Protein AF-A0A7V3VT60-F1 (afdb_monomer)

Foldseek 3Di:
DFQAEEEAADDDDLSVVLVVLCVVLNHHYDYPVNCPVVVVCCVVVVCVVDDPDDDHAEYEAEDDPDDDLDDPVSLVVNDDPVVVVVLVVCLVVLVRHAYHHDSVCSVVQSVCCVVPVHNDSVNSNVRSVVSVVSVVVSVQVSCQSCCCVPPVDHDDDFDKDFDAWECAAPDNVHTDTDIDRPPFDDQCPVFDPVQRPHHYNQLVLQVVLQLLLCVQADQQWKWFGDRNATFKIFHDPAACVQHEEEIEGAADDPRVLVNQAPYEYAEYEYADDPSVVPGDYVGYTHDPDRDDHDDQWDWDDDPNDIDIDGDDDLNLWDKDDPDPDSVLSSLSSNQLSFAPFKKFWADPRMTQFMFHPDPDVLNGVVRRVVSNVVVVHQSAQIEIEGLADDDDPSSLVSCLVSNHAEYEHQDPDPCNVVSQCSCVVSNHHYIHRNDRRHDD

Radius of gyration: 30.43 Å; Cα contacts (8 Å, |Δi|>4): 761; chains: 1; bounding box: 75×47×86 Å

Secondary structure (DSSP, 8-state):
----EEEE---STHHHHHHHHHHHTTPEEE-HHHHTTHHHHHHHHTTTTSTT----SEEE-PPPS------HHHHHHH--HHHHHHHHHHHHTTTT-EEE--GGGHHHHHHHHHHHSS--HHHHHHHHHHHHHHHHHHHHHHHHHHHHHHH--------EEEEEE-S-SSSTTS--EEEEETTS--TTTTS-HHHHTT--HHHHHHHHHHHHHHTTS-TT-EEEEETTEEEEEESS----TT--SEEEES---HHHHHHHTT---SEEEE---TGGGGS--S-EEE--S--------EEEEETTEEEEEPPP-TT----BSSS--THHHHHHHHHHHSPSS-EEEEETTEEEEEE-S-SSHHHHHHHHHHHHHHTT---TT-EEEESS----HHHHHHHHHHT-SEEEE---STTHHHHHHHHHHTT-EEEE-S------

Mean predicted aligned error: 7.34 Å

InterPro domains:
  IPR002695 Bifunctional purine biosynthesis protein PurH-like [PF01808] (92-371)
  IPR002695 Bifunctional purine biosynthesis protein PurH-like [PTHR11692] (88-440)
  IPR002695 Bifunctional purine biosynthesis protein PurH-like [SM00798] (92-372)
  IPR016193 Cytidine deaminase-like [SSF53927] (163-440)
  IPR024051 AICAR transformylase, duplicated domain superfamily [G3DSA:3.40.140.20] (157-261)
  IPR024051 AICAR transformylase, duplicated domain superfamily [G3DSA:3.40.140.20] (313-440)
  IPR036914 Methylglyoxal synthase-like domain superfamily [G3DSA:3.40.50.1380] (47-153)

Nearest PDB structures (foldseek):
  4ehi-assembly2_B-2  TM=7.189E-01  e=1.966E-29  Campylobacter jejuni subsp. jejuni NCTC 11168 = ATCC 700819
  4ehi-assembly2_A  TM=7.372E-01  e=7.672E-29  Campylobacter jejuni subsp. jejuni NCTC 11168 = ATCC 700819
  4a1o-assembly1_A  TM=7.256E-01  e=2.227E-28  Mycobacterium tuberculosis H37Rv
  4a1o-assembly1_B  TM=7.204E-01  e=4.026E-28  Mycobacterium tuberculosis H37Rv
  1zcz-assembly1_A  TM=6.653E-01  e=1.123E-24  Thermotoga maritima

Structure (mmCIF, N/CA/C/O backbone):
data_AF-A0A7V3VT60-F1
#
_entry.id   AF-A0A7V3VT60-F1
#
loop_
_atom_site.group_PDB
_atom_site.id
_atom_site.type_symbol
_atom_site.label_atom_id
_atom_site.label_alt_id
_atom_site.label_comp_id
_atom_site.label_asym_id
_atom_site.label_entity_id
_atom_site.label_seq_id
_atom_site.pdbx_PDB_ins_code
_atom_site.Cartn_x
_atom_site.Cartn_y
_atom_site.Cartn_z
_atom_site.occupancy
_atom_site.B_iso_or_equiv
_atom_site.auth_seq_id
_atom_site.auth_comp_id
_atom_site.auth_asym_id
_atom_site.auth_atom_id
_atom_site.pdbx_PDB_model_num
ATOM 1 N N . MET A 1 1 ? 17.226 3.431 -43.177 1.00 69.75 1 MET A N 1
ATOM 2 C CA . MET A 1 1 ? 18.560 2.820 -43.335 1.00 69.75 1 MET A CA 1
ATOM 3 C C . MET A 1 1 ? 18.312 1.337 -43.447 1.00 69.75 1 MET A C 1
ATOM 5 O O . MET A 1 1 ? 18.051 0.728 -42.425 1.00 69.75 1 MET A O 1
ATOM 9 N N . ASN A 1 2 ? 18.349 0.780 -44.656 1.00 81.19 2 ASN A N 1
ATOM 10 C CA . ASN A 1 2 ? 17.965 -0.617 -44.862 1.00 81.19 2 ASN A CA 1
ATOM 11 C C . ASN A 1 2 ? 18.862 -1.542 -44.038 1.00 81.19 2 ASN A C 1
ATOM 13 O O . ASN A 1 2 ? 20.085 -1.389 -44.057 1.00 81.19 2 ASN A O 1
ATOM 17 N N . ILE A 1 3 ? 18.248 -2.479 -43.325 1.00 86.88 3 ILE A N 1
ATOM 18 C CA . ILE A 1 3 ? 18.966 -3.526 -42.605 1.00 86.88 3 ILE A CA 1
ATOM 19 C C . ILE A 1 3 ? 19.423 -4.539 -43.644 1.00 86.88 3 ILE A C 1
ATOM 21 O O . ILE A 1 3 ? 18.598 -5.140 -44.318 1.00 86.88 3 ILE A O 1
ATOM 25 N N . ASN A 1 4 ? 20.732 -4.700 -43.800 1.00 89.31 4 ASN A N 1
ATOM 26 C CA . ASN A 1 4 ? 21.329 -5.641 -44.745 1.00 89.31 4 ASN A CA 1
ATOM 27 C C . ASN A 1 4 ? 22.155 -6.708 -44.025 1.00 89.31 4 ASN A C 1
ATOM 29 O O . ASN A 1 4 ? 22.320 -7.805 -44.549 1.00 89.31 4 ASN A O 1
ATOM 33 N N . ASN A 1 5 ? 22.682 -6.391 -42.841 1.00 91.25 5 ASN A N 1
ATOM 34 C CA . ASN A 1 5 ? 23.530 -7.268 -42.045 1.00 91.25 5 ASN A CA 1
ATOM 35 C C . ASN A 1 5 ? 22.991 -7.358 -40.615 1.00 91.25 5 ASN A C 1
ATOM 37 O O . ASN A 1 5 ? 22.854 -6.335 -39.942 1.00 91.25 5 ASN A O 1
ATOM 41 N N . ALA A 1 6 ? 22.736 -8.568 -40.127 1.00 93.19 6 ALA A N 1
ATOM 42 C CA . ALA A 1 6 ? 22.302 -8.812 -38.759 1.00 93.19 6 ALA A CA 1
ATOM 43 C C . ALA A 1 6 ? 23.247 -9.779 -38.042 1.00 93.19 6 ALA A C 1
ATOM 45 O O . ALA A 1 6 ? 23.558 -10.840 -38.571 1.00 93.19 6 ALA A O 1
ATOM 46 N N . PHE A 1 7 ? 23.677 -9.434 -36.833 1.00 93.50 7 PHE A N 1
ATOM 47 C CA . PHE A 1 7 ? 24.329 -10.351 -35.908 1.00 93.50 7 PHE A CA 1
ATOM 48 C C . PHE A 1 7 ? 23.293 -10.975 -34.979 1.00 93.50 7 PHE A C 1
ATOM 50 O O . PHE A 1 7 ? 22.488 -10.256 -34.386 1.00 93.50 7 PHE A O 1
ATOM 57 N N . ILE A 1 8 ? 23.339 -12.294 -34.822 1.00 92.44 8 ILE A N 1
ATOM 58 C CA . ILE A 1 8 ? 22.505 -13.041 -33.885 1.00 92.44 8 ILE A CA 1
ATOM 59 C C . ILE A 1 8 ? 23.420 -13.913 -33.028 1.00 92.44 8 ILE A C 1
ATOM 61 O O . ILE A 1 8 ? 24.128 -14.774 -33.545 1.00 92.44 8 ILE A O 1
ATOM 65 N N . GLU A 1 9 ? 23.406 -13.680 -31.717 1.00 86.19 9 GLU A N 1
ATOM 66 C CA . GLU A 1 9 ? 24.319 -14.337 -30.776 1.00 86.19 9 GLU A CA 1
ATOM 67 C C . GLU A 1 9 ? 24.176 -15.864 -30.750 1.00 86.19 9 GLU A C 1
ATOM 69 O O . GLU A 1 9 ? 25.182 -16.578 -30.744 1.00 86.19 9 GLU A O 1
ATOM 74 N N . LYS A 1 10 ? 22.933 -16.350 -30.684 1.00 80.31 10 LYS A N 1
ATOM 75 C CA . LYS A 1 10 ? 22.609 -17.758 -30.442 1.00 80.31 10 LYS A CA 1
ATOM 76 C C . LYS A 1 10 ? 21.865 -18.388 -31.608 1.00 80.31 10 LYS A C 1
ATOM 78 O O . LYS A 1 10 ? 21.144 -17.723 -32.349 1.00 80.31 10 LYS A O 1
ATOM 83 N N . THR A 1 11 ? 22.009 -19.702 -31.697 1.00 66.25 11 THR A N 1
ATOM 84 C CA . THR A 1 11 ? 21.178 -20.604 -32.495 1.00 66.25 11 THR A CA 1
ATOM 85 C C . THR A 1 11 ? 20.269 -21.395 -31.552 1.00 66.25 11 THR A C 1
ATOM 87 O O . THR A 1 11 ? 20.656 -21.707 -30.423 1.00 66.25 11 THR A O 1
ATOM 90 N N . GLY A 1 12 ? 19.039 -21.677 -31.978 1.00 75.38 12 GLY A N 1
ATOM 91 C CA . GLY A 1 12 ? 18.050 -22.425 -31.199 1.00 75.38 12 GLY A CA 1
ATOM 92 C C . GLY A 1 12 ? 16.723 -21.694 -30.962 1.00 75.38 12 GLY A C 1
ATOM 93 O O . GLY A 1 12 ? 16.668 -20.532 -30.550 1.00 75.38 12 GLY A O 1
ATOM 94 N N . GLY A 1 13 ? 15.618 -22.418 -31.146 1.00 84.19 13 GLY A N 1
ATOM 95 C CA . GLY A 1 13 ? 14.277 -21.999 -30.732 1.00 84.19 13 GLY A CA 1
ATOM 96 C C . GLY A 1 13 ? 13.782 -20.743 -31.455 1.00 84.19 13 GLY A C 1
ATOM 97 O O . GLY A 1 13 ? 13.760 -20.680 -32.682 1.00 84.19 13 GLY A O 1
ATOM 98 N N . VAL A 1 14 ? 13.357 -19.733 -30.690 1.00 86.50 14 VAL A N 1
ATOM 99 C CA . VAL A 1 14 ? 12.771 -18.494 -31.239 1.00 86.50 14 VAL A CA 1
ATOM 100 C C . VAL A 1 14 ? 13.790 -17.690 -32.066 1.00 86.50 14 VAL A C 1
ATOM 102 O O . VAL A 1 14 ? 13.406 -16.997 -33.007 1.00 86.50 14 VAL A O 1
ATOM 105 N N . PHE A 1 15 ? 15.090 -17.817 -31.774 1.00 88.25 15 PHE A N 1
ATOM 106 C CA . PHE A 1 15 ? 16.152 -17.165 -32.545 1.00 88.25 15 PHE A CA 1
ATOM 107 C C . PHE A 1 15 ? 16.293 -17.738 -33.961 1.00 88.25 15 PHE A C 1
ATOM 109 O O . PHE A 1 15 ? 16.527 -16.969 -34.892 1.00 88.25 15 PHE A O 1
ATOM 116 N N . ASP A 1 16 ? 16.088 -19.046 -34.151 1.00 89.94 16 ASP A N 1
ATOM 117 C CA . ASP A 1 16 ? 16.158 -19.667 -35.482 1.00 89.94 16 ASP A CA 1
ATOM 118 C C . ASP A 1 16 ? 15.007 -19.191 -36.370 1.00 89.94 16 ASP A C 1
ATOM 120 O O . ASP A 1 16 ? 15.226 -18.784 -37.508 1.00 89.94 16 ASP A O 1
ATOM 124 N N . LEU A 1 17 ? 13.789 -19.136 -35.821 1.00 90.44 17 LEU A N 1
ATOM 125 C CA . LEU A 1 17 ? 12.624 -18.601 -36.533 1.00 90.44 17 LEU A CA 1
ATOM 126 C C . LEU A 1 17 ? 12.827 -17.133 -36.922 1.00 90.44 17 LEU A C 1
ATOM 128 O O . LEU A 1 17 ? 12.505 -16.724 -38.039 1.00 90.44 17 LEU A O 1
ATOM 132 N N . PHE A 1 18 ? 13.381 -16.330 -36.012 1.00 93.88 18 PHE A N 1
ATOM 133 C CA . PHE A 1 18 ? 13.701 -14.935 -36.292 1.00 93.88 18 PHE A CA 1
ATOM 134 C C . PHE A 1 18 ? 14.763 -14.810 -37.390 1.00 93.88 18 PHE A C 1
ATOM 136 O O . PHE A 1 18 ? 14.586 -14.043 -38.335 1.00 93.88 18 PHE A O 1
ATOM 143 N N . LYS A 1 19 ? 15.822 -15.623 -37.324 1.00 93.38 19 LYS A N 1
ATOM 144 C CA . LYS A 1 19 ? 16.870 -15.714 -38.346 1.00 93.38 19 LYS A CA 1
ATOM 145 C C . LYS A 1 19 ? 16.299 -16.057 -39.721 1.00 93.38 19 LYS A C 1
ATOM 147 O O . LYS A 1 19 ? 16.591 -15.358 -40.688 1.00 93.38 19 LYS A O 1
ATOM 152 N N . GLU A 1 20 ? 15.480 -17.102 -39.815 1.00 93.12 20 GLU A N 1
ATOM 153 C CA . GLU A 1 20 ? 14.835 -17.519 -41.065 1.00 93.12 20 GLU A CA 1
ATOM 154 C C . GLU A 1 20 ? 13.988 -16.398 -41.665 1.00 93.12 20 GLU A C 1
ATOM 156 O O . GLU A 1 20 ? 14.046 -16.151 -42.871 1.00 93.12 20 GLU A O 1
ATOM 161 N N . LYS A 1 21 ? 13.245 -15.674 -40.823 1.00 93.94 21 LYS A N 1
ATOM 162 C CA . LYS A 1 21 ? 12.459 -14.519 -41.257 1.00 93.94 21 LYS A CA 1
ATOM 163 C C . LYS A 1 21 ? 13.335 -13.394 -41.789 1.00 93.94 21 LYS A C 1
ATOM 165 O O . LYS A 1 21 ? 13.067 -12.907 -42.879 1.00 93.94 21 LYS A O 1
ATOM 170 N N . LEU A 1 22 ? 14.408 -13.020 -41.094 1.00 94.44 22 LEU A N 1
ATOM 171 C CA . LEU A 1 22 ? 15.337 -11.994 -41.580 1.00 94.44 22 LEU A CA 1
ATOM 172 C C . LEU A 1 22 ? 15.968 -12.377 -42.934 1.00 94.44 22 LEU A C 1
ATOM 174 O O . LEU A 1 22 ? 16.077 -11.531 -43.821 1.00 94.44 22 LEU A O 1
ATOM 178 N N . ILE A 1 23 ? 16.301 -13.657 -43.138 1.00 94.50 23 ILE A N 1
ATOM 179 C CA . ILE A 1 23 ? 16.812 -14.164 -44.424 1.00 94.50 23 ILE A CA 1
ATOM 180 C C . ILE A 1 23 ? 15.782 -13.980 -45.550 1.00 94.50 23 ILE A C 1
ATOM 182 O O . ILE A 1 23 ? 16.168 -13.639 -46.668 1.00 94.50 23 ILE A O 1
ATOM 186 N N . GLN A 1 24 ? 14.482 -14.145 -45.275 1.00 93.75 24 GLN A N 1
ATOM 187 C CA . GLN A 1 24 ? 13.417 -13.911 -46.267 1.00 93.75 24 GLN A CA 1
ATOM 188 C C . GLN A 1 24 ? 13.377 -12.453 -46.756 1.00 93.75 24 GLN A C 1
ATOM 190 O O . GLN A 1 24 ? 13.031 -12.216 -47.910 1.00 93.75 24 GLN A O 1
ATOM 195 N N . PHE A 1 25 ? 13.807 -11.492 -45.932 1.00 92.19 25 PHE A N 1
ATOM 196 C CA . PHE A 1 25 ? 13.972 -10.086 -46.328 1.00 92.19 25 PHE A CA 1
ATOM 197 C C . PHE A 1 25 ? 15.310 -9.791 -47.030 1.00 92.19 25 PHE A C 1
ATOM 199 O O . PHE A 1 25 ? 15.610 -8.636 -47.324 1.00 92.19 25 PHE A O 1
ATOM 206 N N . GLY A 1 26 ? 16.136 -10.807 -47.300 1.00 92.38 26 GLY A N 1
ATOM 207 C CA . GLY A 1 26 ? 17.452 -10.642 -47.924 1.00 92.38 26 GLY A CA 1
ATOM 208 C C . GLY A 1 26 ? 18.542 -10.146 -46.969 1.00 92.38 26 GLY A C 1
ATOM 209 O O . GLY A 1 26 ? 19.595 -9.699 -47.425 1.00 92.38 26 GLY A O 1
ATOM 210 N N . ILE A 1 27 ? 18.313 -10.224 -45.655 1.00 93.00 27 ILE A N 1
ATOM 211 C CA . ILE A 1 27 ? 19.275 -9.794 -44.637 1.00 93.00 27 ILE A CA 1
ATOM 212 C C . ILE A 1 27 ? 20.330 -10.887 -44.449 1.00 93.00 27 ILE A C 1
ATOM 214 O O . ILE A 1 27 ? 20.014 -12.046 -44.168 1.00 93.00 27 ILE A O 1
ATOM 218 N N . LYS A 1 28 ? 21.606 -10.515 -44.570 1.00 92.19 28 LYS A N 1
ATOM 219 C CA . LYS A 1 28 ? 22.738 -11.402 -44.301 1.00 92.19 28 LYS A CA 1
ATOM 220 C C . LYS A 1 28 ? 22.911 -11.581 -42.795 1.00 92.19 28 LYS A C 1
ATOM 222 O O . LYS A 1 28 ? 23.027 -10.602 -42.061 1.00 92.19 28 LYS A O 1
ATOM 227 N N . ILE A 1 29 ? 22.971 -12.831 -42.350 1.00 91.81 29 ILE A N 1
ATOM 228 C CA . ILE A 1 29 ? 23.103 -13.184 -40.935 1.00 91.81 29 ILE A CA 1
ATOM 229 C C . ILE A 1 29 ? 24.556 -13.516 -40.610 1.00 91.81 29 ILE A C 1
ATOM 231 O O . ILE A 1 29 ? 25.193 -14.264 -41.347 1.00 91.81 29 ILE A O 1
ATOM 235 N N . TYR A 1 30 ? 25.030 -12.989 -39.489 1.00 89.50 30 TYR A N 1
ATOM 236 C CA . TYR A 1 30 ? 26.283 -13.334 -38.837 1.00 89.50 30 TYR A CA 1
ATOM 237 C C . TYR A 1 30 ? 25.987 -13.886 -37.441 1.00 89.50 30 TYR A C 1
ATOM 239 O O . TYR A 1 30 ? 25.020 -13.490 -36.789 1.00 89.50 30 TYR A O 1
ATOM 247 N N . THR A 1 31 ? 26.835 -14.782 -36.975 1.00 87.06 31 THR A N 1
ATOM 248 C CA . THR A 1 31 ? 26.764 -15.470 -35.688 1.00 87.06 31 THR A CA 1
ATOM 249 C C . THR A 1 31 ? 28.126 -15.432 -35.011 1.00 87.06 31 THR A C 1
ATOM 251 O O . THR A 1 31 ? 29.119 -15.047 -35.624 1.00 87.06 31 THR A O 1
ATOM 254 N N . SER A 1 32 ? 28.202 -15.843 -33.748 1.00 80.19 32 SER A N 1
ATOM 255 C CA . SER A 1 32 ? 29.473 -15.905 -33.014 1.00 80.19 32 SER A CA 1
ATOM 256 C C . SER A 1 32 ? 30.535 -16.764 -33.729 1.00 80.19 32 SER A C 1
ATOM 258 O O . SER A 1 32 ? 31.718 -16.433 -33.689 1.00 80.19 32 SER A O 1
ATOM 260 N N . GLU A 1 33 ? 30.125 -17.812 -34.455 1.00 79.50 33 GLU A N 1
ATOM 261 C CA . GLU A 1 33 ? 31.031 -18.673 -35.231 1.00 79.50 33 GLU A CA 1
ATOM 262 C C . GLU A 1 33 ? 31.741 -17.927 -36.364 1.00 79.50 33 GLU A C 1
ATOM 264 O O . GLU A 1 33 ? 32.930 -18.155 -36.595 1.00 79.50 33 GLU A O 1
ATOM 269 N N . ASP A 1 34 ? 31.058 -16.975 -37.005 1.00 77.69 34 ASP A N 1
ATOM 270 C CA . ASP A 1 34 ? 31.617 -16.162 -38.092 1.00 77.69 34 ASP A CA 1
ATOM 271 C C . ASP A 1 34 ? 32.773 -15.259 -37.617 1.00 77.69 34 ASP A C 1
ATOM 273 O O . ASP A 1 34 ? 33.567 -14.784 -38.430 1.00 77.69 34 ASP A O 1
ATOM 277 N N . PHE A 1 35 ? 32.898 -15.043 -36.300 1.00 71.44 35 PHE A N 1
ATOM 278 C CA . PHE A 1 35 ? 33.931 -14.207 -35.681 1.00 71.44 35 PHE A CA 1
ATOM 279 C C . PHE A 1 35 ? 34.998 -14.995 -34.906 1.00 71.44 35 PHE A C 1
ATOM 281 O O . PHE A 1 35 ? 35.977 -14.398 -34.457 1.00 71.44 35 PHE A O 1
ATOM 288 N N . ASN A 1 36 ? 34.885 -16.323 -34.783 1.00 65.25 36 ASN A N 1
ATOM 289 C CA . ASN A 1 36 ? 35.870 -17.139 -34.056 1.00 65.25 36 ASN A CA 1
ATOM 290 C C . ASN A 1 36 ? 37.273 -17.111 -34.695 1.00 65.25 36 ASN A C 1
ATOM 292 O O . ASN A 1 36 ? 38.270 -17.263 -33.993 1.00 65.25 36 ASN A O 1
ATOM 296 N N . ASN A 1 37 ? 37.365 -16.824 -35.999 1.00 57.47 37 ASN A N 1
ATOM 297 C CA . ASN A 1 37 ? 38.627 -16.640 -36.727 1.00 57.47 37 ASN A CA 1
ATOM 298 C C . ASN A 1 37 ? 38.927 -15.155 -37.008 1.00 57.47 37 ASN A C 1
ATOM 300 O O . ASN A 1 37 ? 39.496 -14.809 -38.041 1.00 57.47 37 ASN A O 1
ATOM 304 N N . ALA A 1 38 ? 38.559 -14.248 -36.094 1.00 55.75 38 ALA A N 1
ATOM 305 C CA . ALA A 1 38 ? 38.761 -12.803 -36.258 1.00 55.75 38 ALA A CA 1
ATOM 306 C C . ALA A 1 38 ? 40.215 -12.386 -36.554 1.00 55.75 38 ALA A C 1
ATOM 308 O O . ALA A 1 38 ? 40.425 -11.328 -37.139 1.00 55.75 38 ALA A O 1
ATOM 309 N N . PHE A 1 39 ? 41.216 -13.209 -36.216 1.00 46.53 39 PHE A N 1
ATOM 310 C CA . PHE A 1 39 ? 42.617 -12.951 -36.566 1.00 46.53 39 PHE A CA 1
ATOM 311 C C . PHE A 1 39 ? 42.918 -13.088 -38.070 1.00 46.53 39 PHE A C 1
ATOM 313 O O . PHE A 1 39 ? 43.764 -12.348 -38.570 1.00 46.53 39 PHE A O 1
ATOM 320 N N . ASP A 1 40 ? 42.171 -13.911 -38.812 1.00 51.91 40 ASP A N 1
ATOM 321 C CA . ASP A 1 40 ? 42.233 -13.963 -40.283 1.00 51.91 40 ASP A CA 1
ATOM 322 C C . ASP A 1 40 ? 41.472 -12.795 -40.936 1.00 51.91 40 ASP A C 1
ATOM 324 O O . ASP A 1 40 ? 41.728 -12.439 -42.085 1.00 51.91 40 ASP A O 1
ATOM 328 N N . LEU A 1 41 ? 40.583 -12.139 -40.180 1.00 48.84 41 LEU A N 1
ATOM 329 C CA . LEU A 1 41 ? 39.896 -10.907 -40.574 1.00 48.84 41 LEU A CA 1
ATOM 330 C C . LEU A 1 41 ? 40.749 -9.646 -40.327 1.00 48.84 41 LEU A C 1
ATOM 332 O O . LEU A 1 41 ? 40.428 -8.591 -40.866 1.00 48.84 41 LEU A O 1
ATOM 336 N N . ILE A 1 42 ? 41.848 -9.706 -39.560 1.00 49.31 42 ILE A N 1
ATOM 337 C CA . ILE A 1 42 ? 42.689 -8.534 -39.223 1.00 49.31 42 ILE A CA 1
ATOM 338 C C . ILE A 1 42 ? 43.273 -7.805 -40.449 1.00 49.31 42 ILE A C 1
ATOM 340 O O . ILE A 1 42 ? 43.296 -6.573 -40.417 1.00 49.31 42 ILE A O 1
ATOM 344 N N . PRO A 1 43 ? 43.702 -8.457 -41.548 1.00 51.72 43 PRO A N 1
ATOM 345 C CA . PRO A 1 43 ? 44.166 -7.739 -42.739 1.00 51.72 43 PRO A CA 1
ATOM 346 C C . PRO A 1 43 ? 43.047 -6.951 -43.444 1.00 51.72 43 PRO A C 1
ATOM 348 O O . PRO A 1 43 ? 43.307 -5.903 -44.037 1.00 51.72 43 PRO A O 1
ATOM 351 N N . GLU A 1 44 ? 41.799 -7.423 -43.361 1.00 49.72 44 GLU A N 1
ATOM 352 C CA . GLU A 1 44 ? 40.619 -6.760 -43.936 1.00 49.72 44 GLU A CA 1
ATOM 353 C C . GLU A 1 44 ? 40.009 -5.724 -42.976 1.00 49.72 44 GLU A C 1
ATOM 355 O O . GLU A 1 44 ? 39.587 -4.652 -43.405 1.00 49.72 44 GLU A O 1
ATOM 360 N N . ILE A 1 45 ? 40.066 -5.962 -41.664 1.00 48.75 45 ILE A N 1
ATOM 361 C CA . ILE A 1 45 ? 39.634 -5.023 -40.617 1.00 48.75 45 ILE A CA 1
ATOM 362 C C . ILE A 1 45 ? 40.656 -3.890 -40.424 1.00 48.75 45 ILE A C 1
ATOM 364 O O . ILE A 1 45 ? 40.280 -2.751 -40.164 1.00 48.75 45 ILE A O 1
ATOM 368 N N . SER A 1 46 ? 41.948 -4.131 -40.665 1.00 44.31 46 SER A N 1
ATOM 369 C CA . SER A 1 46 ? 42.965 -3.075 -40.802 1.00 44.31 46 SER A CA 1
ATOM 370 C C . SER A 1 46 ? 42.636 -2.104 -41.944 1.00 44.31 46 SER A C 1
ATOM 372 O O . SER A 1 46 ? 43.045 -0.943 -41.890 1.00 44.31 46 SER A O 1
ATOM 374 N N . LYS A 1 47 ? 41.882 -2.554 -42.956 1.00 47.75 47 LYS A N 1
ATOM 375 C CA . LYS A 1 47 ? 41.317 -1.711 -44.015 1.00 47.75 47 LYS A CA 1
ATOM 376 C C . LYS A 1 47 ? 39.926 -1.166 -43.672 1.00 47.75 47 LYS A C 1
ATOM 378 O O . LYS A 1 47 ? 39.414 -0.379 -44.454 1.00 47.75 47 LYS A O 1
ATOM 383 N N . ALA A 1 48 ? 39.324 -1.496 -42.523 1.00 47.41 48 ALA A N 1
ATOM 384 C CA . ALA A 1 48 ? 37.956 -1.112 -42.130 1.00 47.41 48 ALA A CA 1
ATOM 385 C C . ALA A 1 48 ? 37.799 0.337 -41.621 1.00 47.41 48 ALA A C 1
ATOM 387 O O . ALA A 1 48 ? 36.778 0.694 -41.038 1.00 47.41 48 ALA A O 1
ATOM 388 N N . GLY A 1 49 ? 38.777 1.202 -41.902 1.00 44.66 49 GLY A N 1
ATOM 389 C CA . GLY A 1 49 ? 38.513 2.631 -42.114 1.00 44.66 49 GLY A CA 1
ATOM 390 C C . GLY A 1 49 ? 38.084 2.964 -43.557 1.00 44.66 49 GLY A C 1
ATOM 391 O O . GLY A 1 49 ? 37.832 4.125 -43.863 1.00 44.66 49 GLY A O 1
ATOM 392 N N . GLY A 1 50 ? 38.044 1.970 -44.449 1.00 41.31 50 GLY A N 1
ATOM 393 C CA . GLY A 1 50 ? 37.704 2.056 -45.868 1.00 41.31 50 GLY A CA 1
ATOM 394 C C . GLY A 1 50 ? 36.374 1.374 -46.209 1.00 41.31 50 GLY A C 1
ATOM 395 O O . GLY A 1 50 ? 35.816 0.621 -45.415 1.00 41.31 50 GLY A O 1
ATOM 396 N N . SER A 1 51 ? 35.879 1.653 -47.415 1.00 48.06 51 SER A N 1
ATOM 397 C CA . SER A 1 51 ? 34.545 1.360 -47.975 1.00 48.06 51 SER A CA 1
ATOM 398 C C . SER A 1 51 ? 34.044 -0.093 -47.951 1.00 48.06 51 SER A C 1
ATOM 400 O O . SER A 1 51 ? 32.906 -0.335 -48.357 1.00 48.06 51 SER A O 1
ATOM 402 N N . ASP A 1 52 ? 34.857 -1.052 -47.509 1.00 47.97 52 ASP A N 1
ATOM 403 C CA . ASP A 1 52 ? 34.660 -2.474 -47.809 1.00 47.97 52 ASP A CA 1
ATOM 404 C C . ASP A 1 52 ? 34.083 -3.276 -46.626 1.00 47.97 52 ASP A C 1
ATOM 406 O O . ASP A 1 52 ? 33.449 -4.311 -46.843 1.00 47.97 52 ASP A O 1
ATOM 410 N N . PHE A 1 53 ? 34.204 -2.789 -45.381 1.00 56.00 53 PHE A N 1
ATOM 411 C CA . PHE A 1 53 ? 33.506 -3.400 -44.243 1.00 56.00 53 PHE A CA 1
ATOM 412 C C . PHE A 1 53 ? 32.060 -2.904 -44.191 1.00 56.00 53 PHE A C 1
ATOM 414 O O . PHE A 1 53 ? 31.769 -1.781 -43.772 1.00 56.00 53 PHE A O 1
ATOM 421 N N . LYS A 1 54 ? 31.128 -3.761 -44.612 1.00 65.44 54 LYS A N 1
ATOM 422 C CA . LYS A 1 54 ? 29.698 -3.511 -44.425 1.00 65.44 54 LYS A CA 1
ATOM 423 C C . LYS A 1 54 ? 29.373 -3.747 -42.950 1.00 65.44 54 LYS A C 1
ATOM 425 O O . LYS A 1 54 ? 29.422 -4.882 -42.488 1.00 65.44 54 LYS A O 1
ATOM 430 N N . GLY A 1 55 ? 29.112 -2.663 -42.218 1.00 76.06 55 GLY A N 1
ATOM 431 C CA . GLY A 1 55 ? 28.785 -2.700 -40.791 1.00 76.06 55 GLY A CA 1
ATOM 432 C C . GLY A 1 55 ? 27.589 -3.600 -40.460 1.00 76.06 55 GLY A C 1
ATOM 433 O O . GLY A 1 55 ? 26.840 -4.019 -41.341 1.00 76.06 55 GLY A O 1
ATOM 434 N N . ILE A 1 56 ? 27.419 -3.900 -39.172 1.00 87.88 56 ILE A N 1
ATOM 435 C CA . ILE A 1 56 ? 26.265 -4.653 -38.675 1.00 87.88 56 ILE A CA 1
ATOM 436 C C . ILE A 1 56 ? 25.120 -3.677 -38.381 1.00 87.88 56 ILE A C 1
ATOM 438 O O . ILE A 1 56 ? 25.257 -2.760 -37.567 1.00 87.88 56 ILE A O 1
ATOM 442 N N . ASP A 1 57 ? 23.983 -3.904 -39.032 1.00 92.38 57 ASP A N 1
ATOM 443 C CA . ASP A 1 57 ? 22.820 -3.019 -39.003 1.00 92.38 57 ASP A CA 1
ATOM 444 C C . ASP A 1 57 ? 21.824 -3.421 -37.905 1.00 92.38 57 ASP A C 1
ATOM 446 O O . ASP A 1 57 ? 21.137 -2.567 -37.346 1.00 92.38 57 ASP A O 1
ATOM 450 N N . LEU A 1 58 ? 21.764 -4.712 -37.566 1.00 95.25 58 LEU A N 1
ATOM 451 C CA . LEU A 1 58 ? 20.956 -5.260 -36.477 1.00 95.25 58 LEU A CA 1
ATOM 452 C C . LEU A 1 58 ? 21.801 -6.190 -35.609 1.00 95.25 58 LEU A C 1
ATOM 454 O O . LEU A 1 58 ? 22.533 -7.024 -36.120 1.00 95.25 58 LEU A O 1
ATOM 458 N N . VAL A 1 59 ? 21.689 -6.079 -34.294 1.00 95.62 59 VAL A N 1
ATOM 459 C CA . VAL A 1 59 ? 22.377 -6.930 -33.324 1.00 95.62 59 VAL A CA 1
ATOM 460 C C . VAL A 1 59 ? 21.324 -7.498 -32.383 1.00 95.62 59 VAL A C 1
ATOM 462 O O . VAL A 1 59 ? 20.674 -6.746 -31.662 1.00 95.62 59 VAL A O 1
ATOM 465 N N . ALA A 1 60 ? 21.144 -8.815 -32.391 1.00 95.56 60 ALA A N 1
ATOM 466 C CA . ALA A 1 60 ? 20.259 -9.535 -31.487 1.00 95.56 60 ALA A CA 1
ATOM 467 C C . ALA A 1 60 ? 21.090 -10.334 -30.476 1.00 95.56 60 ALA A C 1
ATOM 469 O O . ALA A 1 60 ? 21.799 -11.273 -30.844 1.00 95.56 60 ALA A O 1
ATOM 470 N N . LEU A 1 61 ? 20.999 -9.939 -29.208 1.00 92.62 61 LEU A N 1
ATOM 471 C CA . LEU A 1 61 ? 21.703 -10.545 -28.080 1.00 92.62 61 LEU A CA 1
ATOM 472 C C . LEU A 1 61 ? 20.698 -11.095 -27.073 1.00 92.62 61 LEU A C 1
ATOM 474 O O . LEU A 1 61 ? 19.600 -10.560 -26.921 1.00 92.62 61 LEU A O 1
ATOM 478 N N . GLU A 1 62 ? 21.098 -12.114 -26.325 1.00 86.94 62 GLU A N 1
ATOM 479 C CA . GLU A 1 62 ? 20.361 -12.560 -25.152 1.00 86.94 62 GLU A CA 1
ATOM 480 C C . GLU A 1 62 ? 21.049 -12.046 -23.886 1.00 86.94 62 GLU A C 1
ATOM 482 O O . GLU A 1 62 ? 22.227 -12.312 -23.625 1.00 86.94 62 GLU A O 1
ATOM 487 N N . LEU A 1 63 ? 20.288 -11.305 -23.077 1.00 84.12 63 LEU A N 1
ATOM 488 C CA . LEU A 1 63 ? 20.704 -10.926 -21.733 1.00 84.12 63 LEU A CA 1
ATOM 489 C C . LEU A 1 63 ? 20.031 -11.833 -20.701 1.00 84.12 63 LEU A C 1
ATOM 491 O O . LEU A 1 63 ? 18.814 -12.033 -20.791 1.00 84.12 63 LEU A O 1
ATOM 495 N N . PRO A 1 64 ? 20.767 -12.301 -19.677 1.00 77.56 64 PRO A N 1
ATOM 496 C CA . PRO A 1 64 ? 20.213 -13.147 -18.627 1.00 77.56 64 PRO A CA 1
ATOM 497 C C . PRO A 1 64 ? 18.979 -12.504 -17.983 1.00 77.56 64 PRO A C 1
ATOM 499 O O . PRO A 1 64 ? 18.915 -11.292 -17.735 1.00 77.56 64 PRO A O 1
ATOM 502 N N . ARG A 1 65 ? 17.944 -13.319 -17.768 1.00 69.19 65 ARG A N 1
ATOM 503 C CA . ARG A 1 65 ? 16.680 -12.879 -17.156 1.00 69.19 65 ARG A CA 1
ATOM 504 C C . ARG A 1 65 ? 16.765 -12.868 -15.632 1.00 69.19 65 ARG A C 1
ATOM 506 O O . ARG A 1 65 ? 16.207 -11.964 -15.015 1.00 69.19 65 ARG A O 1
ATOM 513 N N . GLU A 1 66 ? 17.529 -13.795 -15.066 1.00 65.56 66 GLU A N 1
ATOM 514 C CA . GLU A 1 66 ? 17.780 -13.933 -13.636 1.00 65.56 66 GLU A CA 1
ATOM 515 C C . GLU A 1 66 ? 19.259 -14.243 -13.407 1.00 65.56 66 GLU A C 1
ATOM 517 O O . GLU A 1 66 ? 19.872 -14.970 -14.189 1.00 65.56 66 GLU A O 1
ATOM 522 N N . PHE A 1 67 ? 19.814 -13.688 -12.332 1.00 64.44 67 PHE A N 1
ATOM 523 C CA . PHE A 1 67 ? 21.071 -14.160 -11.767 1.00 64.44 67 PHE A CA 1
ATOM 524 C C . PHE A 1 67 ? 20.706 -15.009 -10.564 1.00 64.44 67 PHE A C 1
ATOM 526 O O . PHE A 1 67 ? 20.084 -14.488 -9.634 1.00 64.44 67 PHE A O 1
ATOM 533 N N . PRO A 1 68 ? 21.037 -16.305 -10.557 1.00 59.91 68 PRO A N 1
ATOM 534 C CA . PRO A 1 68 ? 20.960 -17.050 -9.321 1.00 59.91 68 PRO A CA 1
ATOM 535 C C . PRO A 1 68 ? 21.972 -16.418 -8.347 1.00 59.91 68 PRO A C 1
ATOM 537 O O . PRO A 1 68 ? 23.078 -16.061 -8.756 1.00 59.91 68 PRO A O 1
ATOM 540 N N . LYS A 1 69 ? 21.593 -16.250 -7.072 1.00 60.81 69 LYS A N 1
ATOM 541 C CA . LYS A 1 69 ? 22.529 -15.860 -6.003 1.00 60.81 69 LYS A CA 1
ATOM 542 C C . LYS A 1 69 ? 23.645 -16.898 -5.969 1.00 60.81 69 LYS A C 1
ATOM 544 O O . LYS A 1 69 ? 23.380 -18.037 -5.584 1.00 60.81 69 LYS A O 1
ATOM 549 N N . LEU A 1 70 ? 24.847 -16.552 -6.412 1.00 64.25 70 LEU A N 1
ATOM 550 C CA . LEU A 1 70 ? 25.895 -17.545 -6.631 1.00 64.25 70 LEU A CA 1
ATOM 551 C C . LEU A 1 70 ? 27.264 -17.084 -6.156 1.00 64.25 70 LEU A C 1
ATOM 553 O O . LEU A 1 70 ? 27.547 -15.896 -6.034 1.00 64.25 70 LEU A O 1
ATOM 557 N N . GLU A 1 71 ? 28.101 -18.090 -5.909 1.00 73.12 71 GLU A N 1
ATOM 558 C CA . GLU A 1 71 ? 29.532 -17.964 -5.665 1.00 73.12 71 GLU A CA 1
ATOM 559 C C . GLU A 1 71 ? 30.204 -17.092 -6.737 1.00 73.12 71 GLU A C 1
ATOM 561 O O . GLU A 1 71 ? 29.822 -17.114 -7.911 1.00 73.12 71 GLU A O 1
ATOM 566 N N . GLU A 1 72 ? 31.244 -16.361 -6.334 1.00 79.56 72 GLU A N 1
ATOM 567 C CA . GLU A 1 72 ? 32.009 -15.418 -7.163 1.00 79.56 72 GLU A CA 1
ATOM 568 C C . GLU A 1 72 ? 32.309 -15.934 -8.581 1.00 79.56 72 GLU A C 1
ATOM 570 O O . GLU A 1 72 ? 32.126 -15.214 -9.565 1.00 79.56 72 GLU A O 1
ATOM 575 N N . SER A 1 73 ? 32.720 -17.199 -8.695 1.00 79.50 73 SER A N 1
ATOM 576 C CA . SER A 1 73 ? 33.081 -17.835 -9.965 1.00 79.50 73 SER A CA 1
ATOM 577 C C . SER A 1 73 ? 31.947 -17.806 -10.993 1.00 79.50 73 SER A C 1
ATOM 579 O O . SER A 1 73 ? 32.195 -17.605 -12.182 1.00 79.50 73 SER A O 1
ATOM 581 N N . MET A 1 74 ? 30.695 -17.958 -10.561 1.00 76.19 74 MET A N 1
ATOM 582 C CA . MET A 1 74 ? 29.555 -17.954 -11.472 1.00 76.19 74 MET A CA 1
ATOM 583 C C . MET A 1 74 ? 29.181 -16.543 -11.915 1.00 76.19 74 MET A C 1
ATOM 585 O 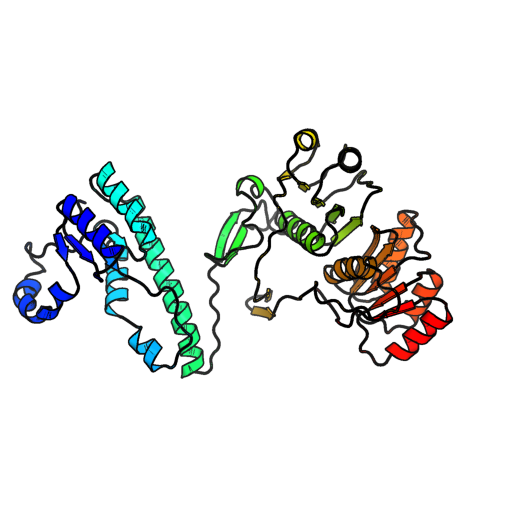O . MET A 1 74 ? 28.815 -16.359 -13.076 1.00 76.19 74 MET A O 1
ATOM 589 N N . ILE A 1 75 ? 29.315 -15.544 -11.034 1.00 77.00 75 ILE A N 1
ATOM 590 C CA . ILE A 1 75 ? 29.105 -14.137 -11.401 1.00 77.00 75 ILE A CA 1
ATOM 591 C C . ILE A 1 75 ? 30.125 -13.747 -12.470 1.00 77.00 75 ILE A C 1
ATOM 593 O O . ILE A 1 75 ? 29.733 -13.289 -13.540 1.00 77.00 75 ILE A O 1
ATOM 597 N N . LEU A 1 76 ? 31.415 -14.002 -12.225 1.00 79.12 76 LEU A N 1
ATOM 598 C CA . LEU A 1 76 ? 32.490 -13.641 -13.153 1.00 79.12 76 LEU A CA 1
ATOM 599 C C . LEU A 1 76 ? 32.353 -14.340 -14.511 1.00 79.12 76 LEU A C 1
ATOM 601 O O . LEU A 1 76 ? 32.507 -13.688 -15.539 1.00 79.12 76 LEU A O 1
ATOM 605 N N . ASN A 1 77 ? 31.995 -15.627 -14.529 1.00 77.50 77 ASN A N 1
ATOM 606 C CA . ASN A 1 77 ? 31.758 -16.363 -15.776 1.00 77.50 77 ASN A CA 1
ATOM 607 C C . ASN A 1 77 ? 30.514 -15.881 -16.540 1.00 77.50 77 ASN A C 1
ATOM 609 O O . ASN A 1 77 ? 30.420 -16.096 -17.745 1.00 77.50 77 ASN A O 1
ATOM 613 N N . SER A 1 78 ? 29.561 -15.241 -15.855 1.00 74.88 78 SER A N 1
ATOM 614 C CA . SER A 1 78 ? 28.351 -14.685 -16.476 1.00 74.88 78 SER A CA 1
ATOM 615 C C . SER A 1 78 ? 28.558 -13.271 -17.028 1.00 74.88 78 SER A C 1
ATOM 617 O O . SER A 1 78 ? 27.706 -12.764 -17.761 1.00 74.88 78 SER A O 1
ATOM 619 N N . LEU A 1 79 ? 29.660 -12.601 -16.673 1.00 78.81 79 LEU A N 1
ATOM 620 C CA . LEU A 1 79 ? 29.999 -11.296 -17.226 1.00 78.81 79 LEU A CA 1
ATOM 621 C C . LEU A 1 79 ? 30.588 -11.470 -18.623 1.00 78.81 79 LEU A C 1
ATOM 623 O O . LEU A 1 79 ? 31.674 -12.013 -18.799 1.00 78.81 79 LEU A O 1
ATOM 627 N N . GLU A 1 80 ? 29.892 -10.929 -19.618 1.00 83.56 80 GLU A N 1
ATOM 628 C CA . GLU A 1 80 ? 30.318 -10.945 -21.016 1.00 83.56 80 GLU A CA 1
ATOM 629 C C . GLU A 1 80 ? 30.600 -9.507 -21.493 1.00 83.56 80 GLU A C 1
ATOM 631 O O . GLU A 1 80 ? 29.712 -8.845 -22.044 1.00 83.56 80 GLU A O 1
ATOM 636 N N . PRO A 1 81 ? 31.828 -8.975 -21.295 1.00 85.06 81 PRO A N 1
ATOM 637 C CA . PRO A 1 81 ? 32.148 -7.573 -21.582 1.00 85.06 81 PRO A CA 1
ATOM 638 C C . PRO A 1 81 ? 31.858 -7.159 -23.026 1.00 85.06 81 PRO A C 1
ATOM 640 O O . PRO A 1 81 ? 31.444 -6.028 -23.290 1.00 85.06 81 PRO A O 1
ATOM 643 N N . TRP A 1 82 ? 32.037 -8.088 -23.966 1.00 86.38 82 TRP A N 1
ATOM 644 C CA . TRP A 1 82 ? 31.797 -7.861 -25.386 1.00 86.38 82 TRP A CA 1
ATOM 645 C C . TRP A 1 82 ? 30.314 -7.572 -25.688 1.00 86.38 82 TRP A C 1
ATOM 647 O O . TRP A 1 82 ? 30.028 -6.739 -26.553 1.00 86.38 82 TRP A O 1
ATOM 657 N N . LYS A 1 83 ? 29.366 -8.168 -24.944 1.00 89.38 83 LYS A N 1
A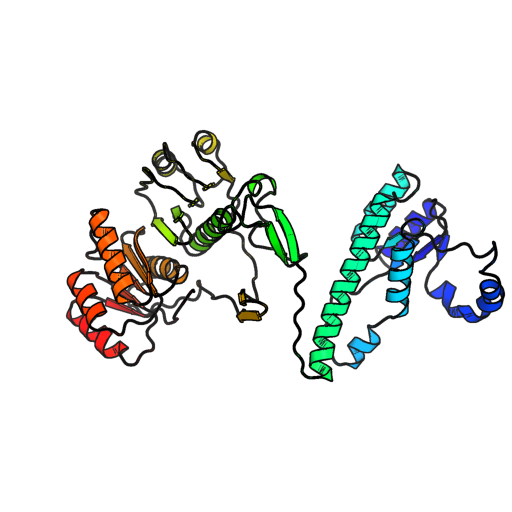TOM 658 C CA . LYS A 1 83 ? 27.927 -7.885 -25.090 1.00 89.38 83 LYS A CA 1
ATOM 659 C C . LYS A 1 83 ? 27.607 -6.465 -24.665 1.00 89.38 83 LYS A C 1
ATOM 661 O O . LYS A 1 83 ? 26.952 -5.736 -25.403 1.00 89.38 83 LYS A O 1
ATOM 666 N N . LEU A 1 84 ? 28.107 -6.051 -23.500 1.00 90.44 84 LEU A N 1
ATOM 667 C CA . LEU A 1 84 ? 27.907 -4.693 -22.990 1.00 90.44 84 LEU A CA 1
ATOM 668 C C . LEU A 1 84 ? 28.499 -3.654 -23.948 1.00 90.44 84 LEU A C 1
ATOM 670 O O . LEU A 1 84 ? 27.827 -2.680 -24.289 1.00 90.44 84 LEU A O 1
ATOM 674 N N . ALA A 1 85 ? 29.717 -3.891 -24.443 1.00 92.06 85 ALA A N 1
ATOM 675 C CA . ALA A 1 85 ? 30.347 -3.033 -25.443 1.00 92.06 85 ALA A CA 1
ATOM 676 C C . ALA A 1 85 ? 29.500 -2.928 -2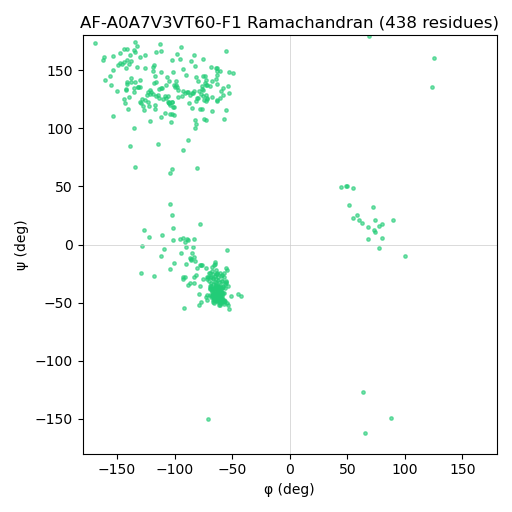6.724 1.00 92.06 85 ALA A C 1
ATOM 678 O O . ALA A 1 85 ? 29.256 -1.822 -27.213 1.00 92.06 85 ALA A O 1
ATOM 679 N N . SER A 1 86 ? 28.991 -4.058 -27.224 1.00 91.69 86 SER A N 1
ATOM 680 C CA . SER A 1 86 ? 28.133 -4.114 -28.416 1.00 91.69 86 SER A CA 1
ATOM 681 C C . SER A 1 86 ? 26.809 -3.374 -28.211 1.00 91.69 86 SER A C 1
ATOM 683 O O . SER A 1 86 ? 26.399 -2.596 -29.073 1.00 91.69 86 SER A O 1
ATOM 685 N N . ILE A 1 87 ? 26.171 -3.538 -27.046 1.00 95.19 87 ILE A N 1
ATOM 686 C CA . ILE A 1 87 ? 24.939 -2.825 -26.682 1.00 95.19 87 ILE A CA 1
ATOM 687 C C . ILE A 1 87 ? 25.175 -1.314 -26.693 1.00 95.19 87 ILE A C 1
ATOM 689 O O . ILE A 1 87 ? 24.433 -0.586 -27.352 1.00 95.19 87 ILE A O 1
ATOM 693 N N . TYR A 1 88 ? 26.224 -0.826 -26.025 1.00 95.88 88 TYR A N 1
ATOM 694 C CA . TYR A 1 88 ? 26.527 0.608 -26.005 1.00 95.88 88 TYR A CA 1
ATOM 695 C C . TYR A 1 88 ? 26.900 1.154 -27.387 1.00 95.88 88 TYR A C 1
ATOM 697 O O . TYR A 1 88 ? 26.496 2.271 -27.722 1.00 95.88 88 TYR A O 1
ATOM 705 N N . ALA A 1 89 ? 27.616 0.381 -28.210 1.00 94.31 89 ALA A N 1
ATOM 706 C CA . ALA A 1 89 ? 27.920 0.760 -29.589 1.00 94.31 89 ALA A CA 1
ATOM 707 C C . ALA A 1 89 ? 26.637 0.943 -30.417 1.00 94.31 89 ALA A C 1
ATOM 709 O O . ALA A 1 89 ? 26.478 1.969 -31.085 1.00 94.31 89 ALA A O 1
ATOM 710 N N . CYS A 1 90 ? 25.691 0.007 -30.309 1.00 95.00 90 CYS A N 1
ATOM 711 C CA . CYS A 1 90 ? 24.406 0.087 -31.000 1.00 95.00 90 CYS A CA 1
ATOM 712 C C . CYS A 1 90 ? 23.535 1.235 -30.474 1.00 95.00 90 CYS A C 1
ATOM 714 O O . CYS A 1 90 ? 22.988 1.987 -31.274 1.00 95.00 90 CYS A O 1
ATOM 716 N N . ILE A 1 91 ? 23.459 1.439 -29.150 1.00 96.31 91 ILE A N 1
ATOM 717 C CA . ILE A 1 91 ? 22.716 2.558 -28.541 1.00 96.31 91 ILE A CA 1
ATOM 718 C C . ILE A 1 91 ? 23.275 3.899 -29.028 1.00 96.31 91 ILE A C 1
ATOM 720 O O . ILE A 1 91 ? 22.517 4.771 -29.452 1.00 96.31 91 ILE A O 1
ATOM 724 N N . LYS A 1 92 ? 24.603 4.076 -29.014 1.00 96.06 92 LYS A N 1
ATOM 725 C CA . LYS A 1 92 ? 25.253 5.295 -29.522 1.00 96.06 92 LYS A CA 1
ATOM 726 C C . LYS A 1 92 ? 24.946 5.517 -31.005 1.00 96.06 92 LYS A C 1
ATOM 728 O O . LYS A 1 92 ? 24.797 6.660 -31.437 1.00 96.06 92 LYS A O 1
ATOM 733 N N . ASN A 1 93 ? 24.828 4.435 -31.769 1.00 94.00 93 ASN A N 1
ATOM 734 C CA . ASN A 1 93 ? 24.578 4.453 -33.203 1.00 94.00 93 ASN A CA 1
ATOM 735 C C . ASN A 1 93 ? 23.116 4.134 -33.577 1.00 94.00 93 ASN A C 1
ATOM 737 O O . ASN A 1 93 ? 22.875 3.703 -34.698 1.00 94.00 93 ASN A O 1
ATOM 741 N N . TYR A 1 94 ? 22.127 4.370 -32.700 1.00 94.62 94 TYR A N 1
ATOM 742 C CA . TYR A 1 94 ? 20.727 3.932 -32.894 1.00 94.62 94 TYR A CA 1
ATOM 743 C C . TYR A 1 94 ? 20.070 4.400 -34.209 1.00 94.62 94 TYR A C 1
ATOM 745 O O . TYR A 1 94 ? 19.066 3.848 -34.653 1.00 94.62 94 TYR A O 1
ATOM 753 N N . ARG A 1 95 ? 20.601 5.456 -34.842 1.00 93.00 95 ARG A N 1
ATOM 754 C CA . ARG A 1 95 ? 20.140 5.933 -36.159 1.00 93.00 95 ARG A CA 1
ATOM 755 C C . ARG A 1 95 ? 20.536 4.994 -37.300 1.00 93.00 95 ARG A C 1
ATOM 757 O O . ARG A 1 95 ? 19.838 4.955 -38.306 1.00 93.00 95 ARG A O 1
ATOM 764 N N . ASN A 1 96 ? 21.636 4.266 -37.128 1.00 90.12 96 ASN A N 1
ATOM 765 C CA . ASN A 1 96 ? 22.240 3.386 -38.125 1.00 90.12 96 ASN A CA 1
ATOM 766 C C . ASN A 1 96 ? 22.461 1.957 -37.598 1.00 90.12 96 ASN A C 1
ATOM 768 O O . ASN A 1 96 ? 23.222 1.202 -38.185 1.00 90.12 96 ASN A O 1
ATOM 772 N N . SER A 1 97 ? 21.876 1.594 -36.460 1.00 92.31 97 SER A N 1
ATOM 773 C CA . SER A 1 97 ? 21.983 0.255 -35.888 1.00 92.31 97 SER A CA 1
ATOM 774 C C . SER A 1 97 ? 20.756 -0.037 -35.036 1.00 92.31 97 SER A C 1
ATOM 776 O O . SER A 1 97 ? 20.147 0.884 -34.484 1.00 92.31 97 SER A O 1
ATOM 778 N N . VAL A 1 98 ? 20.374 -1.305 -34.952 1.00 95.94 98 VAL A N 1
ATOM 779 C CA . VAL A 1 98 ? 19.243 -1.776 -34.158 1.00 95.94 98 VAL A CA 1
ATOM 780 C C . VAL A 1 98 ? 19.737 -2.805 -33.162 1.00 95.94 98 VAL A C 1
ATOM 782 O O . VAL A 1 98 ? 20.246 -3.845 -33.555 1.00 95.94 98 VAL A O 1
ATOM 785 N N . ILE A 1 99 ? 19.567 -2.531 -31.873 1.00 97.06 99 ILE A N 1
ATOM 786 C CA . ILE A 1 99 ? 19.864 -3.490 -30.809 1.00 97.06 99 ILE A CA 1
ATOM 787 C C . ILE A 1 99 ? 18.586 -4.195 -30.372 1.00 97.06 99 ILE A C 1
ATOM 789 O O . ILE A 1 99 ? 17.567 -3.549 -30.164 1.00 97.06 99 ILE A O 1
ATOM 793 N N . VAL A 1 100 ? 18.640 -5.507 -30.193 1.00 96.38 100 VAL A N 1
ATOM 794 C CA . VAL A 1 100 ? 17.537 -6.326 -29.689 1.00 96.38 100 VAL A CA 1
ATOM 795 C C . VAL A 1 100 ? 18.091 -7.178 -28.560 1.00 96.38 100 VAL A C 1
ATOM 797 O O . VAL A 1 100 ? 19.066 -7.894 -28.761 1.00 96.38 100 VAL A O 1
ATOM 800 N N . VAL A 1 101 ? 17.515 -7.067 -27.364 1.00 93.88 101 VAL A N 1
ATOM 801 C CA . VAL A 1 101 ? 18.008 -7.771 -26.160 1.00 93.88 101 VAL A CA 1
ATOM 802 C C . VAL A 1 101 ? 16.957 -8.671 -25.508 1.00 93.88 101 VAL A C 1
ATOM 804 O O . VAL A 1 101 ? 17.150 -9.154 -24.391 1.00 93.88 101 VAL A O 1
ATOM 807 N N . ASP A 1 102 ? 15.804 -8.815 -26.159 1.00 91.44 102 ASP A N 1
ATOM 808 C CA . ASP A 1 102 ? 14.658 -9.559 -25.657 1.00 91.44 102 ASP A CA 1
ATOM 809 C C . ASP A 1 102 ? 13.860 -10.144 -26.824 1.00 91.44 102 ASP A C 1
ATOM 811 O O . ASP A 1 102 ? 13.554 -9.452 -27.797 1.00 91.44 102 ASP A O 1
ATOM 815 N N . THR A 1 103 ? 13.525 -11.426 -26.719 1.00 91.50 103 THR A N 1
ATOM 816 C CA . THR A 1 103 ? 12.866 -12.201 -27.778 1.00 91.50 103 THR A CA 1
ATOM 817 C C . THR A 1 103 ? 11.450 -11.719 -28.064 1.00 91.50 103 THR A C 1
ATOM 819 O O . THR A 1 103 ? 10.957 -11.876 -29.179 1.00 91.50 103 THR A O 1
ATOM 822 N N . ASP A 1 104 ? 10.803 -11.096 -27.080 1.00 91.62 104 ASP A N 1
ATOM 823 C CA . ASP A 1 104 ? 9.431 -10.598 -27.201 1.00 91.62 104 ASP A CA 1
ATOM 824 C C . ASP A 1 104 ? 9.317 -9.486 -28.265 1.00 91.62 104 ASP A C 1
ATOM 826 O O . ASP A 1 104 ? 8.249 -9.274 -28.841 1.00 91.62 104 ASP A O 1
ATOM 830 N N . ASP A 1 105 ? 10.431 -8.817 -28.591 1.00 94.06 105 ASP A N 1
ATOM 831 C CA . ASP A 1 105 ? 10.471 -7.759 -29.604 1.00 94.06 105 ASP A CA 1
ATOM 832 C C . ASP A 1 105 ? 10.619 -8.290 -31.041 1.00 94.06 105 ASP A C 1
ATOM 834 O O . ASP A 1 105 ? 10.459 -7.525 -31.993 1.00 94.06 105 ASP A O 1
ATOM 838 N N . PHE A 1 106 ? 10.907 -9.583 -31.238 1.00 94.56 106 PHE A N 1
ATOM 839 C CA . PHE A 1 106 ? 11.141 -10.141 -32.578 1.00 94.56 106 PHE A CA 1
ATOM 840 C C . PHE A 1 106 ? 9.925 -9.994 -33.483 1.00 94.56 106 PHE A C 1
ATOM 842 O O . PHE A 1 106 ? 10.062 -9.584 -34.632 1.00 94.56 106 PHE A O 1
ATOM 849 N N . SER A 1 107 ? 8.731 -10.273 -32.955 1.00 93.56 107 SER A N 1
ATOM 850 C CA . SER A 1 107 ? 7.476 -10.133 -33.701 1.00 93.56 107 SER A CA 1
ATOM 851 C C . SER A 1 107 ? 7.295 -8.707 -34.231 1.00 93.56 107 SER A C 1
ATOM 853 O O . SER A 1 107 ? 7.087 -8.516 -35.425 1.00 93.56 107 SER A O 1
ATOM 855 N N . ARG A 1 108 ? 7.492 -7.705 -33.366 1.00 92.62 108 ARG A N 1
ATOM 856 C CA . ARG A 1 108 ? 7.429 -6.280 -33.716 1.00 92.62 108 ARG A CA 1
ATOM 857 C C . ARG A 1 108 ? 8.446 -5.902 -34.789 1.00 92.62 108 ARG A C 1
ATOM 859 O O . ARG A 1 108 ? 8.129 -5.107 -35.668 1.00 92.62 108 ARG A O 1
ATOM 866 N N . ILE A 1 109 ? 9.657 -6.449 -34.721 1.00 94.81 109 ILE A N 1
ATOM 867 C CA . ILE A 1 109 ? 10.707 -6.183 -35.710 1.00 94.81 109 ILE A CA 1
ATOM 868 C C . ILE A 1 109 ? 10.325 -6.737 -37.079 1.00 94.81 109 ILE A C 1
ATOM 870 O O . ILE A 1 109 ? 10.438 -6.017 -38.068 1.00 94.81 109 ILE A O 1
ATOM 874 N N . ILE A 1 110 ? 9.852 -7.984 -37.132 1.00 95.00 110 ILE A N 1
ATOM 875 C CA . ILE A 1 110 ? 9.405 -8.598 -38.385 1.00 95.00 110 ILE A CA 1
ATOM 876 C C . ILE A 1 110 ? 8.238 -7.807 -38.979 1.00 95.00 110 ILE A C 1
ATOM 878 O O . ILE A 1 110 ? 8.300 -7.453 -40.150 1.00 95.00 110 ILE A O 1
ATOM 882 N N . SER A 1 111 ? 7.246 -7.422 -38.168 1.00 94.06 111 SER A N 1
ATOM 883 C CA . SER A 1 111 ? 6.144 -6.565 -38.624 1.00 94.06 111 SER A CA 1
ATOM 884 C C . SER A 1 111 ? 6.629 -5.218 -39.171 1.00 94.06 111 SER A C 1
ATOM 886 O O . SER A 1 111 ? 6.166 -4.782 -40.218 1.00 94.06 111 SER A O 1
ATOM 888 N N . SER A 1 112 ? 7.604 -4.577 -38.515 1.00 93.19 112 SER A N 1
ATOM 889 C CA . SER A 1 112 ? 8.198 -3.319 -38.993 1.00 93.19 112 SER A CA 1
ATOM 890 C C . SER A 1 112 ? 8.868 -3.494 -40.366 1.00 93.19 112 SER A C 1
ATOM 892 O O . SER A 1 112 ? 8.676 -2.672 -41.261 1.00 93.19 112 SER A O 1
ATOM 894 N N . LEU A 1 113 ? 9.599 -4.599 -40.564 1.00 93.56 113 LEU A N 1
ATOM 895 C CA . LEU A 1 113 ? 10.232 -4.941 -41.842 1.00 93.56 113 LEU A CA 1
ATOM 896 C C . LEU A 1 113 ? 9.209 -5.248 -42.942 1.00 93.56 113 LEU A C 1
ATOM 898 O O . LEU A 1 113 ? 9.381 -4.770 -44.060 1.00 93.56 113 LEU A O 1
ATOM 902 N N . ASP A 1 114 ? 8.147 -5.992 -42.630 1.00 92.31 114 ASP A N 1
ATOM 903 C CA . ASP A 1 114 ? 7.055 -6.286 -43.566 1.00 92.31 114 ASP A CA 1
ATOM 904 C C . ASP A 1 114 ? 6.334 -5.007 -44.023 1.00 92.31 114 ASP A C 1
ATOM 906 O O . ASP A 1 114 ? 6.071 -4.825 -45.211 1.00 92.31 114 ASP A O 1
ATOM 910 N N . GLU A 1 115 ? 6.023 -4.103 -43.090 1.00 91.19 115 GLU A N 1
ATOM 911 C CA . GLU A 1 115 ? 5.238 -2.896 -43.368 1.00 91.19 115 GLU A CA 1
ATOM 912 C C . GLU A 1 115 ? 6.060 -1.780 -44.024 1.00 91.19 115 GLU A C 1
ATOM 914 O O . GLU A 1 115 ? 5.582 -1.101 -44.935 1.00 91.19 115 GLU A O 1
ATOM 919 N N . CYS A 1 116 ? 7.288 -1.559 -43.546 1.00 86.06 116 CYS A N 1
ATOM 920 C CA . CYS A 1 116 ? 8.094 -0.392 -43.912 1.00 86.06 116 CYS A CA 1
ATOM 921 C C . CYS A 1 116 ? 9.331 -0.733 -44.756 1.00 86.06 116 CYS A C 1
ATOM 923 O O . CYS A 1 116 ? 10.009 0.184 -45.224 1.00 86.06 116 CYS A O 1
ATOM 925 N N . GLY A 1 117 ? 9.676 -2.016 -44.914 1.00 88.31 117 GLY A N 1
ATOM 926 C CA . GLY A 1 117 ? 10.952 -2.453 -45.498 1.00 88.31 117 GLY A CA 1
ATOM 927 C C . GLY A 1 117 ? 12.179 -2.135 -44.629 1.00 88.31 117 GLY A C 1
ATOM 928 O O . GLY A 1 117 ? 13.314 -2.332 -45.062 1.00 88.31 117 GLY A O 1
ATOM 929 N N . ASP A 1 118 ? 11.968 -1.600 -43.424 1.00 90.75 118 ASP A N 1
ATOM 930 C CA . ASP A 1 118 ? 13.000 -1.172 -42.484 1.00 90.75 118 ASP A CA 1
ATOM 931 C C . ASP A 1 118 ? 12.411 -1.046 -41.066 1.00 90.75 118 ASP A C 1
ATOM 933 O O . ASP A 1 118 ? 11.208 -0.880 -40.896 1.00 90.75 118 ASP A O 1
ATOM 937 N N . ILE A 1 119 ? 13.260 -1.047 -40.039 1.00 92.75 119 ILE A N 1
ATOM 938 C CA . ILE A 1 119 ? 12.854 -0.737 -38.666 1.00 92.75 119 ILE A CA 1
ATOM 939 C C . ILE A 1 119 ? 12.798 0.779 -38.491 1.00 92.75 119 ILE A C 1
ATOM 941 O O . ILE A 1 119 ? 13.797 1.484 -38.693 1.00 92.75 119 ILE A O 1
ATOM 945 N N . THR A 1 120 ? 11.640 1.292 -38.072 1.00 92.00 120 THR A N 1
ATOM 946 C CA . THR A 1 120 ? 11.417 2.738 -37.949 1.00 92.00 120 THR A CA 1
ATOM 947 C C . THR A 1 120 ? 12.379 3.388 -36.952 1.00 92.00 120 THR A C 1
ATOM 949 O O . THR A 1 120 ? 12.766 2.797 -35.943 1.00 92.00 120 THR A O 1
ATOM 952 N N . LEU A 1 121 ? 12.740 4.658 -37.174 1.00 93.25 121 LEU A N 1
ATOM 953 C CA . LEU A 1 121 ? 13.604 5.397 -36.242 1.00 93.25 121 LEU A CA 1
ATOM 954 C C . LEU A 1 121 ? 13.041 5.411 -34.809 1.00 93.25 121 LEU A C 1
ATOM 956 O O . LEU A 1 121 ? 13.807 5.413 -33.843 1.00 93.25 121 LEU A O 1
ATOM 960 N N . GLN A 1 122 ? 11.714 5.426 -34.668 1.00 93.88 122 GLN A N 1
ATOM 961 C CA . GLN A 1 122 ? 11.064 5.387 -33.366 1.00 93.88 122 GLN A CA 1
ATOM 962 C C . GLN A 1 122 ? 11.235 4.022 -32.691 1.00 93.88 122 GLN A C 1
ATOM 964 O O . GLN A 1 122 ? 11.598 3.983 -31.516 1.00 93.88 122 GLN A O 1
ATOM 969 N N . ASP A 1 123 ? 11.069 2.916 -33.419 1.00 93.81 123 ASP A N 1
ATOM 970 C CA . ASP A 1 123 ? 11.324 1.574 -32.883 1.00 93.81 123 ASP A CA 1
ATOM 971 C C . ASP A 1 123 ? 12.786 1.410 -32.462 1.00 93.81 123 ASP A C 1
ATOM 973 O O . ASP A 1 123 ? 13.058 0.938 -31.361 1.00 93.81 123 ASP A O 1
ATOM 977 N N . ARG A 1 124 ? 13.738 1.901 -33.265 1.00 95.31 124 ARG A N 1
ATOM 978 C CA . ARG A 1 124 ? 15.172 1.866 -32.920 1.00 95.31 124 ARG A CA 1
ATOM 979 C C . ARG A 1 124 ? 15.487 2.611 -31.623 1.00 95.31 124 ARG A C 1
ATOM 981 O O . ARG A 1 124 ? 16.278 2.131 -30.809 1.00 95.31 124 ARG A O 1
ATOM 988 N N . ARG A 1 125 ? 14.858 3.774 -31.404 1.00 96.12 125 ARG A N 1
ATOM 989 C CA . ARG A 1 125 ? 14.958 4.524 -30.138 1.00 96.12 125 ARG A CA 1
ATOM 990 C C . ARG A 1 125 ? 14.393 3.717 -28.973 1.00 96.12 125 ARG A C 1
ATOM 992 O O . ARG A 1 125 ? 15.062 3.599 -27.951 1.00 96.12 125 ARG A O 1
ATOM 999 N N . MET A 1 126 ? 13.202 3.142 -29.131 1.00 96.19 126 MET A N 1
ATOM 1000 C CA . MET A 1 126 ? 12.550 2.348 -28.084 1.00 96.19 126 MET A CA 1
ATOM 1001 C C . MET A 1 126 ? 13.358 1.102 -27.715 1.00 96.19 126 MET A C 1
ATOM 1003 O O . MET A 1 126 ? 13.564 0.831 -26.534 1.00 96.19 126 MET A O 1
ATOM 1007 N N . LEU A 1 127 ? 13.879 0.390 -28.714 1.00 96.75 127 LEU A N 1
ATOM 1008 C CA . LEU A 1 127 ? 14.748 -0.768 -28.531 1.00 96.75 127 LEU A CA 1
ATOM 1009 C C . LEU A 1 127 ? 16.066 -0.390 -27.833 1.00 96.75 127 LEU A C 1
ATOM 1011 O O . LEU A 1 127 ? 16.495 -1.077 -26.908 1.00 96.75 127 LEU A O 1
ATOM 1015 N N . SER A 1 128 ? 16.661 0.755 -28.187 1.00 97.38 128 SER A N 1
ATOM 1016 C CA . SER A 1 128 ? 17.861 1.277 -27.515 1.00 97.38 128 SER A CA 1
ATOM 1017 C C . SER A 1 128 ? 17.603 1.635 -26.048 1.00 97.38 128 SER A C 1
ATOM 1019 O O . SER A 1 128 ? 18.415 1.312 -25.182 1.00 97.38 128 SER A O 1
ATOM 1021 N N . LEU A 1 129 ? 16.460 2.261 -25.743 1.00 95.62 129 LEU A N 1
ATOM 1022 C CA . LEU A 1 129 ? 16.047 2.557 -24.366 1.00 95.62 129 LEU A CA 1
ATOM 1023 C C . LEU A 1 129 ? 15.807 1.275 -23.561 1.00 95.62 129 LEU A C 1
ATOM 1025 O O . LEU A 1 129 ? 16.252 1.176 -22.417 1.00 95.62 129 LEU A O 1
ATOM 1029 N N . LYS A 1 130 ? 15.158 0.270 -24.166 1.00 94.62 130 LYS A N 1
ATOM 1030 C CA . LYS A 1 130 ? 14.960 -1.046 -23.546 1.00 94.62 130 LYS A CA 1
ATOM 1031 C C . LYS A 1 130 ? 16.299 -1.719 -23.245 1.00 94.62 130 LYS A C 1
ATOM 1033 O O . LYS A 1 130 ? 16.487 -2.211 -22.133 1.00 94.62 130 LYS A O 1
ATOM 1038 N N . ALA A 1 131 ? 17.242 -1.691 -24.187 1.00 95.44 131 ALA A N 1
ATOM 1039 C CA . ALA A 1 131 ? 18.585 -2.229 -23.991 1.00 95.44 131 ALA A CA 1
ATOM 1040 C C . ALA A 1 131 ? 19.327 -1.524 -22.845 1.00 95.44 131 ALA A C 1
ATOM 1042 O O . ALA A 1 131 ? 19.881 -2.195 -21.974 1.00 95.44 131 ALA A O 1
ATOM 1043 N N . LEU A 1 132 ? 19.259 -0.191 -22.777 1.00 94.88 132 LEU A N 1
ATOM 1044 C CA . LEU A 1 132 ? 19.859 0.581 -21.687 1.00 94.88 132 LEU A CA 1
ATOM 1045 C C . LEU A 1 132 ? 19.261 0.219 -20.319 1.00 94.88 132 LEU A C 1
ATOM 1047 O O . LEU A 1 132 ? 20.001 0.020 -19.358 1.00 94.88 132 LEU A O 1
ATOM 1051 N N . TYR A 1 133 ? 17.935 0.076 -20.231 1.00 92.94 133 TYR A N 1
ATOM 1052 C CA . TYR A 1 133 ? 17.260 -0.353 -19.003 1.00 92.94 133 TYR A CA 1
ATOM 1053 C C . TYR A 1 133 ? 17.671 -1.770 -18.578 1.00 92.94 133 TYR A C 1
ATOM 1055 O O . TYR A 1 133 ? 17.915 -2.019 -17.396 1.00 92.94 133 TYR A O 1
ATOM 1063 N N . ARG A 1 134 ? 17.788 -2.708 -19.529 1.00 90.62 134 ARG A N 1
ATOM 1064 C CA . ARG A 1 134 ? 18.242 -4.077 -19.238 1.00 90.62 134 ARG A CA 1
ATOM 1065 C C . ARG A 1 134 ? 19.667 -4.081 -18.682 1.00 90.62 134 ARG A C 1
ATOM 1067 O O . ARG A 1 134 ? 19.902 -4.772 -17.696 1.00 90.62 134 ARG A O 1
ATOM 1074 N N . VAL A 1 135 ? 20.572 -3.269 -19.238 1.00 91.75 135 VAL A N 1
ATOM 1075 C CA . VAL A 1 135 ? 21.940 -3.090 -18.715 1.00 91.75 135 VAL A CA 1
ATOM 1076 C C . VAL A 1 135 ? 21.940 -2.455 -17.319 1.00 91.75 135 VAL A C 1
ATOM 1078 O O . VAL A 1 135 ? 22.652 -2.935 -16.442 1.00 91.75 135 VAL A O 1
ATOM 1081 N N . LEU A 1 136 ? 21.115 -1.430 -17.073 1.00 92.00 136 LEU A N 1
ATOM 1082 C CA . LEU A 1 136 ? 20.974 -0.813 -15.747 1.00 92.00 136 LEU A CA 1
ATOM 1083 C C . LEU A 1 136 ? 20.554 -1.845 -14.689 1.00 92.00 136 LEU A C 1
ATOM 1085 O O . LEU A 1 136 ? 21.186 -1.948 -13.639 1.00 92.00 136 LEU A O 1
ATOM 1089 N N . ARG A 1 137 ? 19.513 -2.637 -14.982 1.00 89.19 137 ARG A N 1
ATOM 1090 C CA . ARG A 1 137 ? 19.018 -3.680 -14.073 1.00 89.19 137 ARG A CA 1
ATOM 1091 C C . ARG A 1 137 ? 20.070 -4.761 -13.839 1.00 89.19 137 ARG A C 1
ATOM 1093 O O . ARG A 1 137 ? 20.330 -5.113 -12.694 1.00 89.19 137 ARG A O 1
ATOM 1100 N N . LEU A 1 138 ? 20.692 -5.246 -14.910 1.00 87.75 138 LEU A N 1
ATOM 1101 C CA . LEU A 1 138 ? 21.777 -6.223 -14.866 1.00 87.75 138 LEU A CA 1
ATOM 1102 C C . LEU A 1 138 ? 22.908 -5.764 -13.932 1.00 87.75 138 LEU A C 1
ATOM 1104 O O . LEU A 1 138 ? 23.227 -6.450 -12.964 1.00 87.75 138 LEU A O 1
ATOM 1108 N N . ASN A 1 139 ? 23.446 -4.568 -14.170 1.00 89.38 139 ASN A N 1
ATOM 1109 C CA . ASN A 1 139 ? 24.536 -4.019 -13.368 1.00 89.38 139 ASN A CA 1
ATOM 1110 C C . ASN A 1 139 ? 24.129 -3.809 -11.906 1.00 89.38 139 ASN A C 1
ATOM 1112 O O . ASN A 1 139 ? 24.947 -4.035 -11.022 1.00 89.38 139 ASN A O 1
ATOM 1116 N N . SER A 1 140 ? 22.877 -3.419 -11.634 1.00 90.81 140 SER A N 1
ATOM 1117 C CA . SER A 1 140 ? 22.391 -3.251 -10.258 1.00 90.81 140 SER A CA 1
ATOM 1118 C C . SER A 1 140 ? 22.368 -4.561 -9.464 1.00 90.81 140 SER A C 1
ATOM 1120 O O . SER A 1 140 ? 22.711 -4.561 -8.284 1.00 90.81 140 SER A O 1
ATOM 1122 N N . LEU A 1 141 ? 22.021 -5.678 -10.116 1.00 87.38 141 LEU A N 1
ATOM 1123 C CA . LEU A 1 141 ? 22.010 -7.006 -9.496 1.00 87.38 141 LEU A CA 1
ATOM 1124 C C . LEU A 1 141 ? 23.434 -7.506 -9.249 1.00 87.38 141 LEU A C 1
ATOM 1126 O O . LEU A 1 141 ? 23.753 -7.902 -8.134 1.00 87.38 141 LEU A O 1
ATOM 1130 N N . ILE A 1 142 ? 24.303 -7.404 -10.262 1.00 87.00 142 ILE A N 1
ATOM 1131 C CA . ILE A 1 142 ? 25.719 -7.776 -10.140 1.00 87.00 142 ILE A CA 1
ATOM 1132 C C . ILE A 1 142 ? 26.388 -6.973 -9.024 1.00 87.00 142 ILE A C 1
ATOM 1134 O O . ILE A 1 142 ? 27.053 -7.546 -8.169 1.00 87.00 142 ILE A O 1
ATOM 1138 N N . HIS A 1 143 ? 26.194 -5.651 -9.013 1.00 90.31 143 HIS A N 1
ATOM 1139 C CA . HIS A 1 143 ? 26.756 -4.782 -7.986 1.00 90.31 143 HIS A CA 1
ATOM 1140 C C . HIS A 1 143 ? 26.280 -5.193 -6.593 1.00 90.31 143 HIS A C 1
ATOM 1142 O O . HIS A 1 143 ? 27.100 -5.344 -5.699 1.00 90.31 143 HIS A O 1
ATOM 1148 N N . LYS A 1 144 ? 24.975 -5.430 -6.414 1.00 90.38 144 LYS A N 1
ATOM 1149 C CA . LYS A 1 144 ? 24.410 -5.872 -5.135 1.00 90.38 144 LYS A CA 1
ATOM 1150 C C . LYS A 1 144 ? 25.092 -7.137 -4.606 1.00 90.38 144 LYS A C 1
ATOM 1152 O O . LYS A 1 144 ? 25.525 -7.136 -3.456 1.00 90.38 144 LYS A O 1
ATOM 1157 N N . ASP A 1 145 ? 25.208 -8.172 -5.435 1.00 87.69 145 ASP A N 1
ATOM 1158 C CA . ASP A 1 145 ? 25.788 -9.451 -5.016 1.00 87.69 145 ASP A CA 1
ATOM 1159 C C . ASP A 1 145 ? 27.311 -9.352 -4.815 1.00 87.69 145 ASP A C 1
ATOM 1161 O O . ASP A 1 145 ? 27.833 -9.830 -3.808 1.00 87.69 145 ASP A O 1
ATOM 1165 N N . MET A 1 146 ? 28.038 -8.685 -5.719 1.00 88.38 146 MET A N 1
ATOM 1166 C CA . MET A 1 146 ? 29.493 -8.519 -5.599 1.00 88.38 146 MET A CA 1
ATOM 1167 C C . MET A 1 146 ? 29.886 -7.636 -4.413 1.00 88.38 146 MET A C 1
ATOM 1169 O O . MET A 1 146 ? 30.861 -7.947 -3.737 1.00 88.38 146 MET A O 1
ATOM 1173 N N . SER A 1 147 ? 29.145 -6.565 -4.120 1.00 91.69 147 SER A N 1
ATOM 1174 C CA . SER A 1 147 ? 29.398 -5.731 -2.940 1.00 91.69 147 SER A CA 1
ATOM 1175 C C . SER A 1 147 ? 29.224 -6.518 -1.639 1.00 91.69 147 SER A C 1
ATOM 1177 O O . SER A 1 147 ? 30.041 -6.376 -0.725 1.00 91.69 147 SER A O 1
ATOM 1179 N N . GLU A 1 148 ? 28.217 -7.395 -1.564 1.00 90.94 148 GLU A N 1
ATOM 1180 C CA . GLU A 1 148 ? 28.017 -8.258 -0.397 1.00 90.94 148 GLU A CA 1
ATOM 1181 C C . GLU A 1 148 ? 29.145 -9.299 -0.289 1.00 90.94 148 GLU A C 1
ATOM 1183 O O . GLU A 1 148 ? 29.729 -9.456 0.782 1.00 90.94 148 GLU A O 1
ATOM 1188 N N . LEU A 1 149 ? 29.516 -9.953 -1.396 1.00 88.94 149 LEU A N 1
ATOM 1189 C CA . LEU A 1 149 ? 30.573 -10.971 -1.419 1.00 88.94 149 LEU A CA 1
ATOM 1190 C C . LEU A 1 149 ? 31.973 -10.406 -1.136 1.00 88.94 149 LEU A C 1
ATOM 1192 O O . LEU A 1 149 ? 32.732 -11.003 -0.377 1.00 88.94 149 LEU A O 1
ATOM 1196 N N . PHE A 1 150 ? 32.338 -9.282 -1.754 1.00 91.25 150 PHE A N 1
ATOM 1197 C CA . PHE A 1 150 ? 33.719 -8.781 -1.758 1.00 91.25 150 PHE A CA 1
ATOM 1198 C C . PHE A 1 150 ? 34.001 -7.790 -0.634 1.00 91.25 150 PHE A C 1
ATOM 1200 O O . PHE A 1 150 ? 35.142 -7.681 -0.188 1.00 91.25 150 PHE A O 1
ATOM 1207 N N . ALA A 1 151 ? 32.977 -7.062 -0.183 1.00 93.56 151 ALA A N 1
ATOM 1208 C CA . ALA A 1 151 ? 33.126 -5.991 0.797 1.00 93.56 151 ALA A CA 1
ATOM 1209 C C . ALA A 1 151 ? 32.164 -6.112 1.992 1.00 93.56 151 ALA A C 1
ATOM 1211 O O . ALA A 1 151 ? 32.234 -5.291 2.903 1.00 93.56 151 ALA A O 1
ATOM 1212 N N . SER A 1 152 ? 31.280 -7.125 2.029 1.00 93.19 152 SER A N 1
ATOM 1213 C CA . SER A 1 152 ? 30.188 -7.218 3.020 1.00 93.19 152 SER A CA 1
ATOM 1214 C C . SER A 1 152 ? 29.280 -5.978 3.043 1.00 93.19 152 SER A C 1
ATOM 1216 O O . SER A 1 152 ? 28.590 -5.712 4.031 1.00 93.19 152 SER A O 1
ATOM 1218 N N . GLU A 1 153 ? 29.259 -5.222 1.945 1.00 93.62 153 GLU A N 1
ATOM 1219 C CA . GLU A 1 153 ? 28.436 -4.034 1.771 1.00 93.62 153 GLU A CA 1
ATOM 1220 C C . GLU A 1 153 ? 27.081 -4.429 1.185 1.00 93.62 153 GLU A C 1
ATOM 1222 O O . GLU A 1 153 ? 26.991 -5.148 0.191 1.00 93.62 153 GLU A O 1
ATOM 1227 N N . LYS A 1 154 ? 25.996 -3.943 1.791 1.00 91.69 154 LYS A N 1
ATOM 1228 C CA . LYS A 1 154 ? 24.633 -4.279 1.371 1.00 91.69 154 LYS A CA 1
ATOM 1229 C C . LYS A 1 154 ? 24.030 -3.121 0.598 1.00 91.69 154 LYS A C 1
ATOM 1231 O O . LYS A 1 154 ? 23.619 -2.127 1.192 1.00 91.69 154 LYS A O 1
ATOM 1236 N N . PHE A 1 155 ? 23.938 -3.279 -0.717 1.00 91.19 155 PHE A N 1
ATOM 1237 C CA . PHE A 1 155 ? 23.290 -2.304 -1.588 1.00 91.19 155 PHE A CA 1
ATOM 1238 C C . PHE A 1 155 ? 21.883 -2.740 -1.994 1.00 91.19 155 PHE A C 1
ATOM 1240 O O . PHE A 1 155 ? 21.579 -3.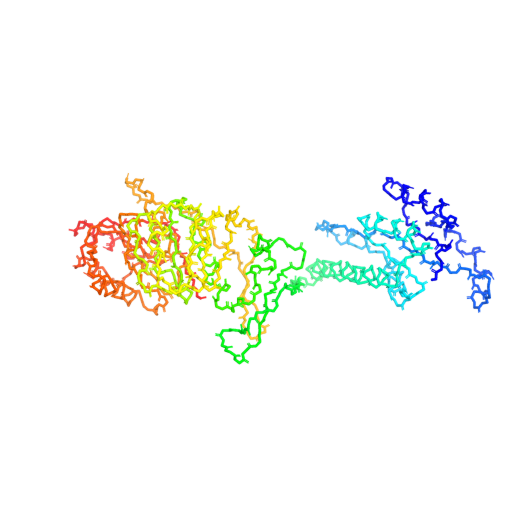919 -2.162 1.00 91.19 155 PHE A O 1
ATOM 1247 N N . GLU A 1 156 ? 21.020 -1.751 -2.195 1.00 89.62 156 GLU A N 1
ATOM 1248 C CA . GLU A 1 156 ? 19.706 -1.916 -2.805 1.00 89.62 156 GLU A CA 1
ATOM 1249 C C . GLU A 1 156 ? 19.555 -0.840 -3.879 1.00 89.62 156 GLU A C 1
ATOM 1251 O O . GLU A 1 156 ? 19.914 0.315 -3.658 1.00 89.62 156 GLU A O 1
ATOM 1256 N N . THR A 1 157 ? 19.048 -1.210 -5.053 1.00 91.19 157 THR A N 1
ATOM 1257 C CA . THR A 1 157 ? 18.787 -0.259 -6.141 1.00 91.19 157 THR A CA 1
ATOM 1258 C C . THR A 1 157 ? 17.297 -0.236 -6.433 1.00 91.19 157 THR A C 1
ATOM 1260 O O . THR A 1 157 ? 16.718 -1.254 -6.804 1.00 91.19 157 THR A O 1
ATOM 1263 N N . LEU A 1 158 ? 16.679 0.935 -6.286 1.00 91.19 158 LEU A N 1
ATOM 1264 C CA . LEU A 1 158 ? 15.277 1.154 -6.628 1.00 91.19 158 LEU A CA 1
ATOM 1265 C C . LEU A 1 158 ? 15.203 1.843 -7.988 1.00 91.19 158 LEU A C 1
ATOM 1267 O O . LEU A 1 158 ? 15.691 2.960 -8.150 1.00 91.19 158 LEU A O 1
ATOM 1271 N N . ILE A 1 159 ? 14.585 1.181 -8.963 1.00 92.62 159 ILE A N 1
ATOM 1272 C CA . ILE A 1 159 ? 14.273 1.786 -10.258 1.00 92.62 159 ILE A CA 1
ATOM 1273 C C . ILE A 1 159 ? 12.781 2.089 -10.248 1.00 92.62 159 ILE A C 1
ATOM 1275 O O . ILE A 1 159 ? 11.975 1.163 -10.203 1.00 92.62 159 ILE A O 1
ATOM 1279 N N . LEU A 1 160 ? 12.421 3.369 -10.247 1.00 93.88 160 LEU A N 1
ATOM 1280 C CA . LEU A 1 160 ? 11.029 3.810 -10.231 1.00 93.88 160 LEU A CA 1
ATOM 1281 C C . LEU A 1 160 ? 10.572 4.174 -11.643 1.00 93.88 160 LEU A C 1
ATOM 1283 O O . LEU A 1 160 ? 11.303 4.831 -12.383 1.00 93.88 160 LEU A O 1
ATOM 1287 N N . GLU A 1 161 ? 9.363 3.755 -12.003 1.00 92.50 161 GLU A N 1
ATOM 1288 C CA . GLU A 1 161 ? 8.665 4.227 -13.196 1.00 92.50 161 GLU A CA 1
ATOM 1289 C C . GLU A 1 161 ? 7.509 5.142 -12.793 1.00 92.50 161 GLU A C 1
ATOM 1291 O O . GLU A 1 161 ? 6.671 4.779 -11.964 1.00 92.50 161 GLU A O 1
ATOM 1296 N N . GLU A 1 162 ? 7.492 6.348 -13.361 1.00 94.06 162 GLU A N 1
ATOM 1297 C CA . GLU A 1 162 ? 6.364 7.263 -13.230 1.00 94.06 162 GLU A CA 1
ATOM 1298 C C . GLU A 1 162 ? 5.162 6.678 -13.974 1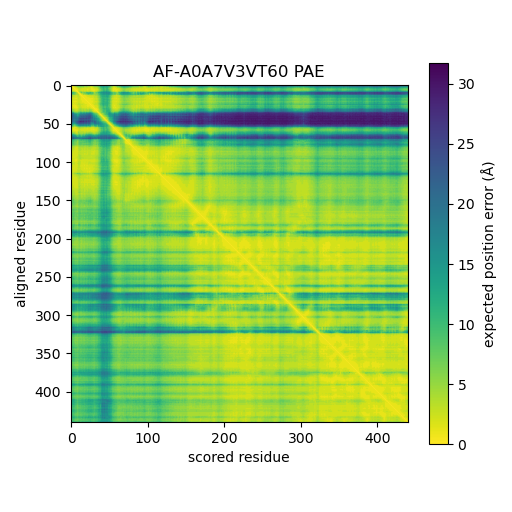.00 94.06 162 GLU A C 1
ATOM 1300 O O . GLU A 1 162 ? 5.256 6.314 -15.147 1.00 94.06 162 GLU A O 1
ATOM 1305 N N . ILE A 1 163 ? 4.037 6.573 -13.273 1.00 92.50 163 ILE A N 1
ATOM 1306 C CA . ILE A 1 163 ? 2.776 6.078 -13.819 1.00 92.50 163 ILE A CA 1
ATOM 1307 C C . ILE A 1 163 ? 1.956 7.238 -14.356 1.00 92.50 163 ILE A C 1
ATOM 1309 O O . ILE A 1 163 ? 1.524 7.211 -15.506 1.00 92.50 163 ILE A O 1
ATOM 1313 N N . ILE A 1 164 ? 1.714 8.246 -13.517 1.00 93.75 164 ILE A N 1
ATOM 1314 C CA . ILE A 1 164 ? 0.867 9.376 -13.884 1.00 93.75 164 ILE A CA 1
ATOM 1315 C C . ILE A 1 164 ? 1.128 10.587 -12.977 1.00 93.75 164 ILE A C 1
ATOM 1317 O O . ILE A 1 164 ? 1.295 10.405 -11.764 1.00 93.75 164 ILE A O 1
ATOM 1321 N N . PRO A 1 165 ? 1.115 11.824 -13.507 1.00 95.25 165 PRO A N 1
ATOM 1322 C CA . PRO A 1 165 ? 1.076 13.019 -12.675 1.00 95.25 165 PRO A CA 1
ATOM 1323 C C . PRO A 1 165 ? -0.232 13.094 -11.875 1.00 95.25 165 PRO A C 1
ATOM 1325 O O . PRO A 1 165 ? -1.311 12.766 -12.371 1.00 95.25 165 PRO A O 1
ATOM 1328 N N . LEU A 1 166 ? -0.135 13.566 -10.636 1.00 95.75 166 LEU A N 1
ATOM 1329 C CA . LEU A 1 166 ? -1.280 13.871 -9.777 1.00 95.75 166 LEU A CA 1
ATOM 1330 C C . LEU A 1 166 ? -1.585 15.372 -9.843 1.00 95.75 166 LEU A C 1
ATOM 1332 O O . LEU A 1 166 ? -0.749 16.159 -10.284 1.00 95.75 166 LEU A O 1
ATOM 1336 N N . MET A 1 167 ? -2.774 15.789 -9.393 1.00 94.94 167 MET A N 1
ATOM 1337 C CA . MET A 1 167 ? -3.152 17.215 -9.440 1.00 94.94 167 MET A CA 1
ATOM 1338 C C . MET A 1 167 ? -2.161 18.122 -8.694 1.00 94.94 167 MET A C 1
ATOM 1340 O O . MET A 1 167 ? -1.853 19.218 -9.152 1.00 94.94 167 MET A O 1
ATOM 1344 N N . TYR A 1 168 ? -1.715 17.666 -7.527 1.00 96.31 168 TYR A N 1
ATOM 1345 C CA . TYR A 1 168 ? -0.731 18.282 -6.640 1.00 96.31 168 TYR A CA 1
ATOM 1346 C C . TYR A 1 168 ? -0.360 17.250 -5.554 1.00 96.31 168 TYR A C 1
ATOM 1348 O O . TYR A 1 168 ? -0.956 16.167 -5.496 1.00 96.31 168 TYR A O 1
ATOM 1356 N N . GLY A 1 169 ? 0.635 17.569 -4.722 1.00 97.25 169 GLY A N 1
ATOM 1357 C CA . GLY A 1 169 ? 1.064 16.775 -3.566 1.00 97.25 169 GLY A CA 1
ATOM 1358 C C . GLY A 1 169 ? 0.062 16.805 -2.415 1.00 97.25 169 GLY A C 1
ATOM 1359 O O . GLY A 1 169 ? -1.140 16.943 -2.626 1.00 97.25 169 GLY A O 1
ATOM 1360 N N . GLU A 1 170 ? 0.529 16.683 -1.173 1.00 96.19 170 GLU A N 1
ATOM 1361 C CA . GLU A 1 170 ? -0.360 16.837 -0.008 1.00 96.19 170 GLU A CA 1
ATOM 1362 C C . GLU A 1 170 ? -1.019 18.225 0.013 1.00 96.19 170 GLU A C 1
ATOM 1364 O O . GLU A 1 170 ? -2.168 18.368 0.435 1.00 96.19 170 GLU A O 1
ATOM 1369 N N . ASN A 1 171 ? -0.308 19.230 -0.512 1.00 97.38 171 ASN A N 1
ATOM 1370 C CA . ASN A 1 171 ? -0.734 20.619 -0.598 1.00 97.38 171 ASN A CA 1
ATOM 1371 C C . ASN A 1 171 ? -0.648 21.159 -2.041 1.00 97.38 171 ASN A C 1
ATOM 1373 O O . ASN A 1 171 ? 0.245 20.755 -2.788 1.00 97.38 171 ASN A O 1
ATOM 1377 N N . PRO A 1 172 ? -1.489 22.144 -2.433 1.00 97.06 172 PRO A N 1
ATOM 1378 C CA . PRO A 1 172 ? -1.569 22.640 -3.816 1.00 97.06 172 PRO A CA 1
ATOM 1379 C C . PRO A 1 172 ? -0.271 23.177 -4.436 1.00 97.06 172 PRO A C 1
ATOM 1381 O O . PRO A 1 172 ? -0.138 23.206 -5.653 1.00 97.06 172 PRO A O 1
ATOM 1384 N N . HIS A 1 173 ? 0.680 23.631 -3.620 1.00 97.06 173 HIS A N 1
ATOM 1385 C CA . HIS A 1 173 ? 1.959 24.176 -4.088 1.00 97.06 173 HIS A CA 1
ATOM 1386 C C . HIS A 1 173 ? 3.020 23.092 -4.355 1.00 97.06 173 HIS A C 1
ATOM 1388 O O . HIS A 1 173 ? 4.104 23.407 -4.840 1.00 97.06 173 HIS A O 1
ATOM 1394 N N . GLN A 1 174 ? 2.737 21.831 -4.012 1.00 98.06 174 GLN A N 1
ATOM 1395 C CA . GLN A 1 174 ? 3.641 20.700 -4.201 1.00 98.06 174 GLN A CA 1
ATOM 1396 C C . GLN A 1 174 ? 3.285 19.972 -5.500 1.00 98.06 174 GLN A C 1
ATOM 1398 O O . GLN A 1 174 ? 2.121 19.665 -5.743 1.00 98.06 174 GLN A O 1
ATOM 1403 N N . LEU A 1 175 ? 4.282 19.660 -6.326 1.00 97.75 175 LEU A N 1
ATOM 1404 C CA . LEU A 1 175 ? 4.106 18.782 -7.485 1.00 97.75 175 LEU A CA 1
ATOM 1405 C C . LEU A 1 175 ? 4.144 17.320 -7.032 1.00 97.75 175 LEU A C 1
ATOM 1407 O O . LEU A 1 175 ? 4.906 16.978 -6.127 1.00 97.75 175 LEU A O 1
ATOM 1411 N N . ALA A 1 176 ? 3.350 16.457 -7.665 1.00 97.38 176 ALA A N 1
ATOM 1412 C CA . ALA A 1 176 ? 3.338 15.034 -7.351 1.00 97.38 176 ALA A CA 1
ATOM 1413 C C . ALA A 1 176 ? 3.011 14.167 -8.566 1.00 97.38 176 ALA A C 1
ATOM 1415 O O . ALA A 1 176 ? 2.315 14.584 -9.490 1.00 97.38 176 ALA A O 1
ATOM 1416 N N . TYR A 1 177 ? 3.489 12.930 -8.516 1.00 96.38 177 TYR A N 1
ATOM 1417 C CA . TYR A 1 177 ? 3.178 11.863 -9.454 1.00 96.38 177 TYR A CA 1
ATOM 1418 C C . TYR A 1 177 ? 3.062 10.545 -8.685 1.00 96.38 177 TYR A C 1
ATOM 1420 O O . TYR A 1 177 ? 3.671 10.369 -7.628 1.00 96.38 177 TYR A O 1
ATOM 1428 N N . LEU A 1 178 ? 2.267 9.618 -9.209 1.00 95.75 178 LEU A N 1
ATOM 1429 C CA . LEU A 1 178 ? 2.259 8.233 -8.759 1.00 95.75 178 LEU A CA 1
ATOM 1430 C C . LEU A 1 178 ? 3.362 7.484 -9.508 1.00 95.75 178 LEU A C 1
ATOM 1432 O O . LEU A 1 178 ? 3.435 7.560 -10.733 1.00 95.75 178 LEU A O 1
ATOM 1436 N N . ALA A 1 179 ? 4.197 6.746 -8.784 1.00 95.06 179 ALA A N 1
ATOM 1437 C CA . ALA A 1 179 ? 5.233 5.890 -9.351 1.00 95.06 179 ALA A CA 1
ATOM 1438 C C . ALA A 1 179 ? 5.176 4.487 -8.747 1.00 95.06 179 ALA A C 1
ATOM 1440 O O . ALA A 1 179 ? 4.611 4.285 -7.669 1.00 95.06 179 ALA A O 1
ATOM 1441 N N . LYS A 1 180 ? 5.792 3.522 -9.431 1.00 93.19 180 LYS A N 1
ATOM 1442 C CA . LYS A 1 180 ? 5.968 2.155 -8.928 1.00 93.19 180 LYS A CA 1
ATOM 1443 C C . LYS A 1 180 ? 7.377 1.636 -9.172 1.00 93.19 180 LYS A C 1
ATOM 1445 O O . LYS A 1 180 ? 8.139 2.226 -9.934 1.00 93.19 180 LYS A O 1
ATOM 1450 N N . LEU A 1 181 ? 7.716 0.516 -8.536 1.00 91.69 181 LEU A N 1
ATOM 1451 C CA . LEU A 1 181 ? 8.932 -0.220 -8.869 1.00 91.69 181 LEU A CA 1
ATOM 1452 C C . LEU A 1 181 ? 8.828 -0.720 -10.314 1.00 91.69 181 LEU A C 1
ATOM 1454 O O . LEU A 1 181 ? 7.865 -1.386 -10.694 1.00 91.69 181 LEU A O 1
ATOM 1458 N N . ALA A 1 182 ? 9.817 -0.362 -11.125 1.00 89.31 182 ALA A N 1
ATOM 1459 C CA . ALA A 1 182 ? 9.783 -0.589 -12.556 1.00 89.31 182 ALA A CA 1
ATOM 1460 C C . ALA A 1 182 ? 9.612 -2.075 -12.878 1.00 89.31 182 ALA A C 1
ATOM 1462 O O . ALA A 1 182 ? 10.388 -2.911 -12.409 1.00 89.31 182 ALA A O 1
ATOM 1463 N N . LYS A 1 183 ? 8.630 -2.389 -13.732 1.00 82.56 183 LYS A N 1
ATOM 1464 C CA . LYS A 1 183 ? 8.310 -3.761 -14.169 1.00 82.56 183 LYS A CA 1
ATOM 1465 C C . LYS A 1 183 ? 7.863 -4.703 -13.041 1.00 82.56 183 LYS A C 1
ATOM 1467 O O . LYS A 1 183 ? 7.871 -5.917 -13.248 1.00 82.56 183 LYS A O 1
ATOM 1472 N N . SER A 1 184 ? 7.443 -4.182 -11.885 1.00 85.31 184 SER A N 1
ATOM 1473 C CA . SER A 1 184 ? 6.737 -4.962 -10.863 1.00 85.31 184 SER A CA 1
ATOM 1474 C C . SER A 1 184 ? 5.220 -4.805 -11.000 1.00 85.31 184 SER A C 1
ATOM 1476 O O . SER A 1 184 ? 4.725 -3.841 -11.588 1.00 85.31 184 SER A O 1
ATOM 1478 N N . HIS A 1 185 ? 4.480 -5.757 -10.428 1.00 87.88 185 HIS A N 1
ATOM 1479 C CA . HIS A 1 185 ? 3.051 -5.570 -10.183 1.00 87.88 185 HIS A CA 1
ATOM 1480 C C . HIS A 1 185 ? 2.905 -4.675 -8.950 1.00 87.88 185 HIS A C 1
ATOM 1482 O O . HIS A 1 185 ? 3.555 -4.921 -7.932 1.00 87.88 185 HIS A O 1
ATOM 1488 N N . ALA A 1 186 ? 2.104 -3.620 -9.049 1.00 90.19 186 ALA A N 1
ATOM 1489 C CA . ALA A 1 186 ? 1.894 -2.644 -7.986 1.00 90.19 186 ALA A CA 1
ATOM 1490 C C . ALA A 1 186 ? 0.413 -2.478 -7.651 1.00 90.19 186 ALA A C 1
ATOM 1492 O O . ALA A 1 186 ? -0.468 -2.851 -8.424 1.00 90.19 186 ALA A O 1
ATOM 1493 N N . PHE A 1 187 ? 0.142 -1.884 -6.485 1.00 91.19 187 PHE A N 1
ATOM 1494 C CA . PHE A 1 187 ? -1.212 -1.797 -5.938 1.00 91.19 187 PHE A CA 1
ATOM 1495 C C . PHE A 1 187 ? -2.199 -1.133 -6.888 1.00 91.19 187 PHE A C 1
ATOM 1497 O O . PHE A 1 187 ? -3.329 -1.580 -6.951 1.00 91.19 187 PHE A O 1
ATOM 1504 N N . PHE A 1 188 ? -1.784 -0.108 -7.633 1.00 91.56 188 PHE A N 1
ATOM 1505 C CA . PHE A 1 188 ? -2.655 0.659 -8.528 1.00 91.56 188 PHE A CA 1
ATOM 1506 C C . PHE A 1 188 ? -2.714 0.127 -9.967 1.00 91.56 188 PHE A C 1
ATOM 1508 O O . PHE A 1 188 ? -3.430 0.699 -10.781 1.00 91.56 188 PHE A O 1
ATOM 1515 N N . ASP A 1 189 ? -2.030 -0.978 -10.289 1.00 88.81 189 ASP A N 1
ATOM 1516 C CA . ASP A 1 189 ? -2.004 -1.523 -11.658 1.00 88.81 189 ASP A CA 1
ATOM 1517 C C . ASP A 1 189 ? -3.362 -2.079 -12.122 1.00 88.81 189 ASP A C 1
ATOM 1519 O O . ASP A 1 189 ? -3.597 -2.224 -13.320 1.00 88.81 189 ASP A O 1
ATOM 1523 N N . PHE A 1 190 ? -4.275 -2.377 -11.192 1.00 82.56 190 PHE A N 1
ATOM 1524 C CA . PHE A 1 190 ? -5.649 -2.783 -11.515 1.00 82.56 190 PHE A CA 1
ATOM 1525 C C . PHE A 1 190 ? -6.517 -1.625 -12.033 1.00 82.56 190 PHE A C 1
ATOM 1527 O O . PHE A 1 190 ? -7.555 -1.867 -12.653 1.00 82.56 190 PHE A O 1
ATOM 1534 N N . MET A 1 191 ? -6.128 -0.375 -11.763 1.00 82.00 191 MET A N 1
ATOM 1535 C CA . MET A 1 191 ? -6.857 0.802 -12.220 1.00 82.00 191 MET A CA 1
ATOM 1536 C C . MET A 1 191 ? -6.356 1.209 -13.600 1.00 82.00 191 MET A C 1
ATOM 1538 O O . MET A 1 191 ? -5.157 1.362 -13.822 1.00 82.00 191 MET A O 1
ATOM 1542 N N . SER A 1 192 ? -7.278 1.440 -14.536 1.00 74.12 192 SER A N 1
ATOM 1543 C CA . SER A 1 192 ? -6.905 2.048 -15.813 1.00 74.12 192 SER A CA 1
ATOM 1544 C C . SER A 1 192 ? -6.367 3.466 -15.587 1.00 74.12 192 SER A C 1
ATOM 1546 O O . SER A 1 192 ? -6.771 4.163 -14.649 1.00 74.12 192 SER A O 1
ATOM 1548 N N . GLY A 1 193 ? -5.487 3.926 -16.484 1.00 73.06 193 GLY A N 1
ATOM 1549 C CA . GLY A 1 193 ? -4.974 5.299 -16.443 1.00 73.06 193 GLY A CA 1
ATOM 1550 C C . GLY A 1 193 ? -6.103 6.334 -16.425 1.00 73.06 193 GLY A C 1
ATOM 1551 O O . GLY A 1 193 ? -6.033 7.308 -15.681 1.00 73.06 193 GLY A O 1
ATOM 1552 N N . GLU A 1 194 ? -7.200 6.063 -17.138 1.00 79.12 194 GLU A N 1
ATOM 1553 C CA . GLU A 1 194 ? -8.387 6.917 -17.149 1.00 79.12 194 GLU A CA 1
ATOM 1554 C C . GLU A 1 194 ? -9.017 7.120 -15.778 1.00 79.12 194 GLU A C 1
ATOM 1556 O O . GLU A 1 194 ? -9.556 8.200 -15.583 1.00 79.12 194 GLU A O 1
ATOM 1561 N N . HIS A 1 195 ? -8.944 6.156 -14.847 1.00 82.31 195 HIS A N 1
ATOM 1562 C CA . HIS A 1 195 ? -9.458 6.293 -13.475 1.00 82.31 195 HIS A CA 1
ATOM 1563 C C . HIS A 1 195 ? -8.495 7.044 -12.546 1.00 82.31 195 HIS A C 1
ATOM 1565 O O . HIS A 1 195 ? -8.945 7.705 -11.606 1.00 82.31 195 HIS A O 1
ATOM 1571 N N . LEU A 1 196 ? -7.191 7.013 -12.830 1.00 82.75 196 LEU A N 1
ATOM 1572 C CA . LEU A 1 196 ? -6.164 7.692 -12.032 1.00 82.75 196 LEU A CA 1
ATOM 1573 C C . LEU A 1 196 ? -6.001 9.181 -12.382 1.00 82.75 196 LEU A C 1
ATOM 1575 O O . LEU A 1 196 ? -5.636 9.970 -11.511 1.00 82.75 196 LEU A O 1
ATOM 1579 N N . VAL A 1 197 ? -6.298 9.584 -13.626 1.00 86.12 197 VAL A N 1
ATOM 1580 C CA . VAL A 1 197 ? -6.197 10.989 -14.076 1.00 86.12 197 VAL A CA 1
ATOM 1581 C C . VAL A 1 197 ? -6.966 11.928 -13.140 1.00 86.12 197 VAL A C 1
ATOM 1583 O O . VAL A 1 197 ? -8.138 11.713 -12.847 1.00 86.12 197 VAL A O 1
ATOM 1586 N N . GLY A 1 198 ? -6.332 13.013 -12.697 1.00 87.38 198 GLY A N 1
ATOM 1587 C CA . GLY A 1 198 ? -7.009 14.042 -11.904 1.00 87.38 198 GLY A CA 1
ATOM 1588 C C . GLY A 1 198 ? -7.302 13.649 -10.453 1.00 87.38 198 GLY A C 1
ATOM 1589 O O . GLY A 1 198 ? -8.010 14.382 -9.773 1.00 87.38 198 GLY A O 1
ATOM 1590 N N . LEU A 1 199 ? -6.757 12.538 -9.947 1.00 93.38 199 LEU A N 1
ATOM 1591 C CA . LEU A 1 199 ? -6.720 12.284 -8.506 1.00 93.38 199 LEU A CA 1
ATOM 1592 C C . LEU A 1 199 ? -5.642 13.150 -7.832 1.00 93.38 199 LEU A C 1
ATOM 1594 O O . LEU A 1 199 ? -4.582 13.421 -8.403 1.00 93.38 199 LEU A O 1
ATOM 1598 N N . SER A 1 200 ? -5.914 13.597 -6.604 1.00 95.44 200 SER A N 1
ATOM 1599 C CA . SER A 1 200 ? -4.904 14.243 -5.752 1.00 95.44 200 SER A CA 1
ATOM 1600 C C . SER A 1 200 ? -4.052 13.204 -5.018 1.00 95.44 200 SER A C 1
ATOM 1602 O O . SER A 1 200 ? -4.468 12.054 -4.858 1.00 95.44 200 SER A O 1
ATOM 1604 N N . TYR A 1 201 ? -2.897 13.622 -4.496 1.00 97.25 201 TYR A N 1
ATOM 1605 C CA . TYR A 1 201 ? -2.064 12.799 -3.611 1.00 97.25 201 TYR A CA 1
ATOM 1606 C C . TYR A 1 201 ? -2.855 12.196 -2.439 1.00 97.25 201 TYR A C 1
ATOM 1608 O O . TYR A 1 201 ? -2.780 10.996 -2.178 1.00 97.25 201 TYR A O 1
ATOM 1616 N N . ASN A 1 202 ? -3.699 13.002 -1.792 1.00 96.94 202 ASN A N 1
ATOM 1617 C CA . ASN A 1 202 ? -4.512 12.547 -0.665 1.00 96.94 202 ASN A CA 1
ATOM 1618 C C . ASN A 1 202 ? -5.600 11.550 -1.096 1.00 96.94 202 ASN A C 1
ATOM 1620 O O . ASN A 1 202 ? -5.892 10.614 -0.356 1.00 96.94 202 ASN A O 1
ATOM 1624 N N . ASN A 1 203 ? -6.157 11.678 -2.310 1.00 96.19 203 ASN A N 1
ATOM 1625 C CA . ASN A 1 203 ? -7.093 10.671 -2.821 1.00 96.19 203 ASN A CA 1
ATOM 1626 C C . ASN A 1 203 ? -6.410 9.316 -3.018 1.00 96.19 203 ASN A C 1
ATOM 1628 O O . ASN A 1 203 ? -7.018 8.299 -2.709 1.00 96.19 203 ASN A O 1
ATOM 1632 N N . ILE A 1 204 ? -5.162 9.286 -3.494 1.00 96.25 204 ILE A N 1
ATOM 1633 C CA . ILE A 1 204 ? -4.398 8.038 -3.647 1.00 96.25 204 ILE A CA 1
ATOM 1634 C C . ILE A 1 204 ? -4.212 7.347 -2.288 1.00 96.25 204 ILE A C 1
ATOM 1636 O O . ILE A 1 204 ? -4.442 6.141 -2.183 1.00 96.25 204 ILE A O 1
ATOM 1640 N N . ILE A 1 205 ? -3.875 8.102 -1.235 1.00 96.81 205 ILE A N 1
ATOM 1641 C CA . ILE A 1 205 ? -3.769 7.574 0.136 1.00 96.81 205 ILE A CA 1
ATOM 1642 C C . ILE A 1 205 ? -5.110 7.002 0.609 1.00 96.81 205 ILE A C 1
ATOM 1644 O O . ILE A 1 205 ? -5.156 5.871 1.101 1.00 96.81 205 ILE A O 1
ATOM 1648 N N . ASP A 1 206 ? -6.196 7.757 0.442 1.00 97.62 206 ASP A N 1
ATOM 1649 C CA . ASP A 1 206 ? -7.518 7.357 0.927 1.00 97.62 206 ASP A CA 1
ATOM 1650 C C . ASP A 1 206 ? -8.063 6.135 0.166 1.00 97.62 206 ASP A C 1
ATOM 1652 O O . ASP A 1 206 ? -8.602 5.217 0.785 1.00 97.62 206 ASP A O 1
ATOM 1656 N N . VAL A 1 207 ? -7.859 6.069 -1.157 1.00 96.12 207 VAL A N 1
ATOM 1657 C CA . VAL A 1 207 ? -8.196 4.905 -1.998 1.00 96.12 207 VAL A CA 1
ATOM 1658 C C . VAL A 1 207 ? -7.422 3.670 -1.545 1.00 96.12 207 VAL A C 1
ATOM 1660 O O . VAL A 1 207 ? -8.019 2.610 -1.349 1.00 96.12 207 VAL A O 1
ATOM 1663 N N . HIS A 1 208 ? -6.106 3.799 -1.342 1.00 95.69 208 HIS A N 1
ATOM 1664 C CA . HIS A 1 208 ? -5.279 2.694 -0.864 1.00 95.69 208 HIS A CA 1
ATOM 1665 C C . HIS A 1 208 ? -5.768 2.181 0.493 1.00 95.69 208 HIS A C 1
ATOM 1667 O O . HIS A 1 208 ? -5.930 0.973 0.670 1.00 95.69 208 HIS A O 1
ATOM 1673 N N . LEU A 1 209 ? -6.043 3.079 1.446 1.00 97.19 209 LEU A N 1
ATOM 1674 C CA . LEU A 1 209 ? -6.514 2.696 2.775 1.00 97.19 209 LEU A CA 1
ATOM 1675 C C . LEU A 1 209 ? -7.905 2.050 2.731 1.00 97.19 209 LEU A C 1
ATOM 1677 O O . LEU A 1 209 ? -8.104 1.031 3.388 1.00 97.19 209 LEU A O 1
ATOM 1681 N N . ALA A 1 210 ? -8.844 2.581 1.942 1.00 97.06 210 ALA A N 1
ATOM 1682 C CA . ALA A 1 210 ? -10.200 2.039 1.840 1.00 97.06 210 ALA A CA 1
ATOM 1683 C C . ALA A 1 210 ? -10.191 0.603 1.295 1.00 97.06 210 ALA A C 1
ATOM 1685 O O . ALA A 1 210 ? -10.743 -0.308 1.912 1.00 97.06 210 ALA A O 1
ATOM 1686 N N . LEU A 1 211 ? -9.481 0.381 0.187 1.00 95.25 211 LEU A N 1
ATOM 1687 C CA . LEU A 1 211 ? -9.362 -0.936 -0.440 1.00 95.25 211 LEU A CA 1
ATOM 1688 C C . LEU A 1 211 ? -8.538 -1.923 0.399 1.00 95.25 211 LEU A C 1
ATOM 1690 O O . LEU A 1 211 ? -8.888 -3.098 0.486 1.00 95.25 211 LEU A O 1
ATOM 1694 N N . THR A 1 212 ? -7.477 -1.453 1.063 1.00 94.81 212 THR A N 1
ATOM 1695 C CA . THR A 1 212 ? -6.709 -2.284 2.005 1.00 94.81 212 THR A CA 1
ATOM 1696 C C . THR A 1 212 ? -7.566 -2.701 3.196 1.00 94.81 212 THR A C 1
ATOM 1698 O O . THR A 1 212 ? -7.444 -3.828 3.660 1.00 94.81 212 THR A O 1
ATOM 1701 N N . THR A 1 213 ? -8.450 -1.826 3.680 1.00 96.56 213 THR A N 1
ATOM 1702 C CA . THR A 1 213 ? -9.364 -2.144 4.786 1.00 96.56 213 THR A CA 1
ATOM 1703 C C . THR A 1 213 ? -10.362 -3.218 4.375 1.00 96.56 213 THR A C 1
ATOM 1705 O O . THR A 1 213 ? -10.488 -4.213 5.084 1.00 96.56 213 THR A O 1
ATOM 1708 N N . LEU A 1 214 ? -10.988 -3.084 3.198 1.00 95.44 214 LEU A N 1
ATOM 1709 C CA . LEU A 1 214 ? -11.901 -4.102 2.663 1.00 95.44 214 LEU A CA 1
ATOM 1710 C C . LEU A 1 214 ? -11.256 -5.492 2.568 1.00 95.44 214 LEU A C 1
ATOM 1712 O O . LEU A 1 214 ? -11.939 -6.484 2.781 1.00 95.44 214 LEU A O 1
ATOM 1716 N N . LYS A 1 215 ? -9.937 -5.580 2.333 1.00 93.44 215 LYS A N 1
ATOM 1717 C CA . LYS A 1 215 ? -9.203 -6.860 2.249 1.00 93.44 215 LYS A CA 1
ATOM 1718 C C . LYS A 1 215 ? -9.334 -7.726 3.502 1.00 93.44 215 LYS A C 1
ATOM 1720 O O . LYS A 1 215 ? -9.179 -8.941 3.420 1.00 93.44 215 LYS A O 1
ATOM 1725 N N . TYR A 1 216 ? -9.547 -7.100 4.654 1.00 94.31 216 TYR A N 1
ATOM 1726 C CA . TYR A 1 216 ? -9.570 -7.770 5.953 1.00 94.31 216 TYR A CA 1
ATOM 1727 C C . TYR A 1 216 ? -10.968 -7.813 6.583 1.00 94.31 216 TYR A C 1
ATOM 1729 O O . TYR A 1 216 ? -11.099 -8.215 7.740 1.00 94.31 216 TYR A O 1
ATOM 1737 N N . LEU A 1 217 ? -11.992 -7.404 5.836 1.00 94.94 217 LEU A N 1
ATOM 1738 C CA . LEU A 1 217 ? -13.397 -7.439 6.232 1.00 94.94 217 LEU A CA 1
ATOM 1739 C C . LEU A 1 217 ? -14.156 -8.461 5.370 1.00 94.94 217 LEU A C 1
ATOM 1741 O O . LEU A 1 217 ? -13.584 -9.030 4.440 1.00 94.94 217 LEU A O 1
ATOM 1745 N N . SER A 1 218 ? -15.420 -8.740 5.694 1.00 92.81 218 SER A N 1
ATOM 1746 C CA . SER A 1 218 ? -16.290 -9.522 4.806 1.00 92.81 218 SER A CA 1
ATOM 1747 C C . SER A 1 218 ? -16.776 -8.688 3.615 1.00 92.81 218 SER A C 1
ATOM 1749 O O . SER A 1 218 ? -16.760 -7.456 3.648 1.00 92.81 218 SER A O 1
ATOM 1751 N N . ASP A 1 219 ? -17.207 -9.368 2.551 1.00 92.56 219 ASP A N 1
ATOM 1752 C CA . ASP A 1 219 ? -17.556 -8.740 1.268 1.00 92.56 219 ASP A CA 1
ATOM 1753 C C . ASP A 1 219 ? -18.765 -7.790 1.338 1.00 92.56 219 ASP A C 1
ATOM 1755 O O . ASP A 1 219 ? -18.964 -6.993 0.427 1.00 92.56 219 ASP A O 1
ATOM 1759 N N . ASP A 1 220 ? -19.558 -7.846 2.409 1.00 94.88 220 ASP A N 1
ATOM 1760 C CA . ASP A 1 220 ? -20.729 -7.005 2.680 1.00 94.88 220 ASP A CA 1
ATOM 1761 C C . ASP A 1 220 ? -20.405 -5.704 3.440 1.00 94.88 220 ASP A C 1
ATOM 1763 O O . ASP A 1 220 ? -21.308 -4.927 3.770 1.00 94.88 220 ASP A O 1
ATOM 1767 N N . PHE A 1 221 ? -19.122 -5.421 3.688 1.00 97.44 221 PHE A N 1
ATOM 1768 C CA . PHE A 1 221 ? -18.700 -4.157 4.284 1.00 97.44 221 PHE A CA 1
ATOM 1769 C C . PHE A 1 221 ? -18.645 -3.008 3.279 1.00 97.44 221 PHE A C 1
ATOM 1771 O O . PHE A 1 221 ? -18.132 -3.121 2.163 1.00 97.44 221 PHE A O 1
ATOM 1778 N N . VAL A 1 222 ? -19.075 -1.839 3.750 1.00 97.50 222 VAL A N 1
ATOM 1779 C CA . VAL A 1 222 ? -18.791 -0.544 3.128 1.00 97.50 222 VAL A CA 1
ATOM 1780 C C . VAL A 1 222 ? -17.804 0.203 4.008 1.00 97.50 222 VAL A C 1
ATOM 1782 O O . VAL A 1 222 ? -18.034 0.360 5.209 1.00 97.50 222 VAL A O 1
ATOM 1785 N N . VAL A 1 223 ? -16.712 0.680 3.414 1.00 98.06 223 VAL A N 1
ATOM 1786 C CA . VAL A 1 223 ? -15.655 1.431 4.096 1.00 98.06 223 VAL A CA 1
ATOM 1787 C C . VAL A 1 223 ?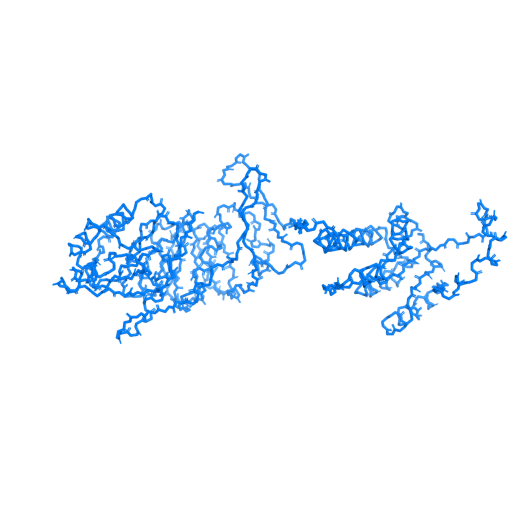 -15.634 2.864 3.592 1.00 98.06 223 VAL A C 1
ATOM 1789 O O . VAL A 1 223 ? -15.627 3.109 2.387 1.00 98.06 223 VAL A O 1
ATOM 1792 N N . ARG A 1 224 ? -15.549 3.819 4.518 1.00 97.62 224 ARG A N 1
ATOM 1793 C CA . ARG A 1 224 ? -15.289 5.223 4.216 1.00 97.62 224 ARG A CA 1
ATOM 1794 C C . ARG A 1 224 ? -13.995 5.683 4.866 1.00 97.62 224 ARG A C 1
ATOM 1796 O O . ARG A 1 224 ? -13.801 5.535 6.075 1.00 97.62 224 ARG A O 1
ATOM 1803 N N . VAL A 1 225 ? -13.147 6.307 4.061 1.00 98.31 225 VAL A N 1
ATOM 1804 C CA . VAL A 1 225 ? -11.892 6.923 4.482 1.00 98.31 225 VAL A CA 1
ATOM 1805 C C . VAL A 1 225 ? -11.942 8.417 4.210 1.00 98.31 225 VAL A C 1
ATOM 1807 O O . VAL A 1 225 ? -12.434 8.860 3.174 1.00 98.31 225 VAL A O 1
ATOM 1810 N N . HIS A 1 226 ? -11.433 9.204 5.150 1.00 96.31 226 HIS A N 1
ATOM 1811 C CA . HIS A 1 226 ? -11.283 10.639 4.975 1.00 96.31 226 HIS A CA 1
ATOM 1812 C C . HIS A 1 226 ? -10.008 11.113 5.669 1.00 96.31 226 HIS A C 1
ATOM 1814 O O . HIS A 1 226 ? -9.832 10.853 6.861 1.00 96.31 226 HIS A O 1
ATOM 1820 N N . HIS A 1 227 ? -9.127 11.795 4.931 1.00 95.25 227 HIS A N 1
ATOM 1821 C CA . HIS A 1 227 ? -7.855 12.314 5.453 1.00 95.25 227 HIS A CA 1
ATOM 1822 C C . HIS A 1 227 ? -6.993 11.221 6.109 1.00 95.25 227 HIS A C 1
ATOM 1824 O O . HIS A 1 227 ? -6.525 11.359 7.239 1.00 95.25 227 HIS A O 1
ATOM 1830 N N . GLY A 1 228 ? -6.827 10.095 5.415 1.00 95.56 228 GLY A N 1
ATOM 1831 C CA . GLY A 1 228 ? -6.004 8.972 5.857 1.00 95.56 228 GLY A CA 1
ATOM 1832 C C . GLY A 1 228 ? -6.540 8.229 7.082 1.00 95.56 228 GLY A C 1
ATOM 1833 O O . GLY A 1 228 ? -5.793 7.470 7.695 1.00 95.56 228 GLY A O 1
ATOM 1834 N N . THR A 1 229 ? -7.809 8.439 7.449 1.00 96.88 229 THR A N 1
ATOM 1835 C CA . THR A 1 229 ? -8.458 7.811 8.610 1.00 96.88 229 THR A CA 1
ATOM 1836 C C . THR A 1 229 ? -9.689 7.021 8.180 1.00 96.88 229 THR A C 1
ATOM 1838 O O . THR A 1 229 ? -10.527 7.533 7.436 1.00 96.88 229 THR A O 1
ATOM 1841 N N . ILE A 1 230 ? -9.825 5.786 8.674 1.00 97.88 230 ILE A N 1
ATOM 1842 C CA . ILE A 1 230 ? -11.040 4.976 8.511 1.00 97.88 230 ILE A CA 1
ATOM 1843 C C . ILE A 1 230 ? -12.114 5.571 9.419 1.00 97.88 230 ILE A C 1
ATOM 1845 O O . ILE A 1 230 ? -12.039 5.461 10.636 1.00 97.88 230 ILE A O 1
ATOM 1849 N N . VAL A 1 231 ? -13.107 6.231 8.835 1.00 95.44 231 VAL A N 1
ATOM 1850 C CA . VAL A 1 231 ? -14.162 6.936 9.583 1.00 95.44 231 VAL A CA 1
ATOM 1851 C C . VAL A 1 231 ? -15.459 6.138 9.661 1.00 95.44 231 VAL A C 1
ATOM 1853 O O . VAL A 1 231 ? -16.329 6.451 10.479 1.00 95.44 231 VAL A O 1
ATOM 1856 N N . GLU A 1 232 ? -15.592 5.120 8.811 1.00 96.00 232 GLU A N 1
ATOM 1857 C CA . GLU A 1 232 ? -16.745 4.231 8.748 1.00 96.00 232 GLU A CA 1
ATOM 1858 C C . GLU A 1 232 ? -16.343 2.888 8.142 1.00 96.00 232 GLU A C 1
ATOM 1860 O O . GLU A 1 232 ? -15.608 2.845 7.159 1.00 96.00 232 GLU A O 1
ATOM 1865 N N . ALA A 1 233 ? -16.831 1.802 8.729 1.00 97.75 233 ALA A N 1
ATOM 1866 C CA . ALA A 1 233 ? -16.724 0.448 8.203 1.00 97.75 233 ALA A CA 1
ATOM 1867 C C . ALA A 1 233 ? -17.910 -0.336 8.769 1.00 97.75 233 ALA A C 1
ATOM 1869 O O . ALA A 1 233 ? -17.963 -0.503 9.986 1.00 97.75 233 ALA A O 1
ATOM 1870 N N . ARG A 1 234 ? -18.894 -0.728 7.954 1.00 97.12 234 ARG A N 1
ATOM 1871 C CA . ARG A 1 234 ? -20.070 -1.463 8.457 1.00 97.12 234 ARG A CA 1
ATOM 1872 C C . ARG A 1 234 ? -20.747 -2.355 7.427 1.00 97.12 234 ARG A C 1
ATOM 1874 O O . ARG A 1 234 ? -20.599 -2.107 6.231 1.00 97.12 234 ARG A O 1
ATOM 1881 N N . THR A 1 235 ? -21.558 -3.286 7.920 1.00 95.75 235 THR A N 1
ATOM 1882 C CA . THR A 1 235 ? -22.554 -4.041 7.149 1.00 95.75 235 THR A CA 1
ATOM 1883 C C . THR A 1 235 ? -23.960 -3.494 7.440 1.00 95.75 235 THR A C 1
ATOM 1885 O O . THR A 1 235 ? -24.397 -3.516 8.589 1.00 95.75 235 THR A O 1
ATOM 1888 N N . GLY A 1 236 ? -24.675 -3.009 6.424 1.00 92.06 236 GLY A N 1
ATOM 1889 C CA . GLY A 1 236 ? -26.039 -2.467 6.563 1.00 92.06 236 GLY A CA 1
ATOM 1890 C C . GLY A 1 236 ? -26.142 -1.144 7.338 1.00 92.06 236 GLY A C 1
ATOM 1891 O O . GLY A 1 236 ? -25.135 -0.589 7.786 1.00 92.06 236 GLY A O 1
ATOM 1892 N N . ASP A 1 237 ? -27.369 -0.622 7.459 1.00 90.25 237 ASP A N 1
ATOM 1893 C CA . ASP A 1 237 ? -27.693 0.655 8.127 1.00 90.25 237 ASP A CA 1
ATOM 1894 C C . ASP A 1 237 ? -26.782 1.798 7.649 1.00 90.25 237 ASP A C 1
ATOM 1896 O O . ASP A 1 237 ? -26.089 2.479 8.415 1.00 90.25 237 ASP A O 1
ATOM 1900 N N . PHE A 1 238 ? -26.691 1.939 6.327 1.00 93.06 238 PHE A N 1
ATOM 1901 C CA . PHE A 1 238 ? -25.821 2.921 5.697 1.00 93.06 238 PHE A CA 1
ATOM 1902 C C . PHE A 1 238 ? -26.408 4.333 5.827 1.00 93.06 238 PHE A C 1
ATOM 1904 O O . PHE A 1 238 ? -27.512 4.604 5.357 1.00 93.06 238 PHE A O 1
ATOM 1911 N N . ASP A 1 239 ? -25.636 5.261 6.397 1.00 88.12 239 ASP A N 1
ATOM 1912 C CA . ASP A 1 239 ? -25.967 6.689 6.421 1.00 88.12 239 ASP A CA 1
ATOM 1913 C C . ASP A 1 239 ? -24.732 7.516 6.063 1.00 88.12 239 ASP A C 1
ATOM 1915 O O . ASP A 1 239 ? -23.851 7.759 6.890 1.00 88.12 239 ASP A O 1
ATOM 1919 N N . PHE A 1 240 ? -24.678 7.960 4.807 1.00 89.31 240 PHE A N 1
ATOM 1920 C CA . PHE A 1 240 ? -23.592 8.794 4.304 1.00 89.31 240 PHE A CA 1
ATOM 1921 C C . PHE A 1 240 ? -23.968 10.268 4.221 1.00 89.31 240 PHE A C 1
ATOM 1923 O O . PHE A 1 240 ? -23.233 11.024 3.594 1.00 89.31 240 PHE A O 1
ATOM 1930 N N . LYS A 1 241 ? -25.067 10.713 4.841 1.00 86.31 241 LYS A N 1
ATOM 1931 C CA . LYS A 1 241 ? -25.559 12.085 4.682 1.00 86.31 241 LYS A CA 1
ATOM 1932 C C . LYS A 1 241 ? -24.492 13.131 5.021 1.00 86.31 241 LYS A C 1
ATOM 1934 O O . LYS A 1 241 ? -24.062 13.281 6.163 1.00 86.31 241 LYS A O 1
ATOM 1939 N N . GLY A 1 242 ? -24.102 13.913 4.014 1.00 85.06 242 GLY A N 1
ATOM 1940 C CA . GLY A 1 242 ? -23.084 14.961 4.151 1.00 85.06 242 GLY A CA 1
ATOM 1941 C C . GLY A 1 242 ? -21.653 14.428 4.273 1.00 85.06 242 GLY A C 1
ATOM 1942 O O . GLY A 1 242 ? -20.744 15.184 4.626 1.00 85.06 242 GLY A O 1
ATOM 1943 N N . ALA A 1 243 ? -21.442 13.144 3.986 1.00 89.00 243 ALA A N 1
ATOM 1944 C CA . ALA A 1 243 ? -20.132 12.525 3.984 1.00 89.00 243 ALA A CA 1
ATOM 1945 C C . ALA A 1 243 ? -19.252 13.054 2.842 1.00 89.00 243 ALA A C 1
ATOM 1947 O O . ALA A 1 243 ? -19.721 13.484 1.787 1.00 89.00 243 ALA A O 1
ATOM 1948 N N . ARG A 1 244 ? -17.944 12.995 3.093 1.00 91.88 244 ARG A N 1
ATOM 1949 C CA . ARG A 1 244 ? -16.852 13.344 2.178 1.00 91.88 244 ARG A CA 1
ATOM 1950 C C . ARG A 1 244 ? -15.783 12.256 2.220 1.00 91.88 244 ARG A C 1
ATOM 1952 O O . ARG A 1 244 ? -15.846 11.361 3.076 1.00 91.88 244 ARG A O 1
ATOM 1959 N N . GLY A 1 245 ? -14.785 12.389 1.351 1.00 94.50 245 GLY A N 1
ATOM 1960 C CA . GLY A 1 245 ? -13.683 11.450 1.223 1.00 94.50 245 GLY A CA 1
ATOM 1961 C C . GLY A 1 245 ? -14.005 10.320 0.256 1.00 94.50 245 GLY A C 1
ATOM 1962 O O . GLY A 1 245 ? -14.744 10.498 -0.715 1.00 94.50 245 GLY A O 1
ATOM 1963 N N . VAL A 1 246 ? -13.413 9.164 0.529 1.00 96.88 246 VAL A N 1
ATOM 1964 C CA . VAL A 1 246 ? -13.470 7.983 -0.325 1.00 96.88 246 VAL A CA 1
ATOM 1965 C C . VAL A 1 246 ? -14.400 6.951 0.289 1.00 96.88 246 VAL A C 1
ATOM 1967 O O . VAL A 1 246 ? -14.220 6.586 1.448 1.00 96.88 246 VAL A O 1
ATOM 1970 N N . VAL A 1 247 ? -15.365 6.461 -0.485 1.00 96.75 247 VAL A N 1
ATOM 1971 C CA . VAL A 1 247 ? -16.206 5.314 -0.114 1.00 96.75 247 VAL A CA 1
ATOM 1972 C C . VAL A 1 247 ? -15.875 4.140 -1.023 1.00 96.75 247 VAL A C 1
ATOM 1974 O O . VAL A 1 247 ? -15.776 4.313 -2.237 1.00 96.75 247 VAL A O 1
ATOM 1977 N N . ALA A 1 248 ? -15.721 2.954 -0.440 1.00 95.88 248 ALA A N 1
ATOM 1978 C CA . ALA A 1 248 ? -15.469 1.716 -1.157 1.00 95.88 248 ALA A CA 1
ATOM 1979 C C . ALA A 1 248 ? -16.351 0.572 -0.636 1.00 95.88 248 ALA A C 1
ATOM 1981 O O . ALA A 1 248 ? -16.506 0.420 0.576 1.00 95.88 248 ALA A O 1
ATOM 1982 N N . ALA A 1 249 ? -16.873 -0.256 -1.540 1.00 95.75 249 ALA A N 1
ATOM 1983 C CA . ALA A 1 249 ? -17.533 -1.521 -1.211 1.00 95.75 249 ALA A CA 1
ATOM 1984 C C . ALA A 1 249 ? -17.298 -2.556 -2.319 1.00 95.75 249 ALA A C 1
ATOM 1986 O O . ALA A 1 249 ? -17.059 -2.186 -3.469 1.00 95.75 249 ALA A O 1
ATOM 1987 N N . ALA A 1 250 ? -17.386 -3.846 -1.982 1.00 94.00 250 ALA A N 1
ATOM 1988 C CA . ALA A 1 250 ? -17.250 -4.954 -2.935 1.00 94.00 250 ALA A CA 1
ATOM 1989 C C . ALA A 1 250 ? -18.595 -5.429 -3.527 1.00 94.00 250 ALA A C 1
ATOM 1991 O O . ALA A 1 250 ? -18.632 -6.389 -4.295 1.00 94.00 250 ALA A O 1
ATOM 1992 N N . PHE A 1 251 ? -19.694 -4.740 -3.212 1.00 93.38 251 PHE A N 1
ATOM 1993 C CA . PHE A 1 251 ? -21.055 -5.056 -3.647 1.00 93.38 251 PHE A CA 1
ATOM 1994 C C . PHE A 1 251 ? -21.842 -3.776 -3.964 1.00 93.38 251 PHE A C 1
ATOM 1996 O O . PHE A 1 251 ? -21.422 -2.667 -3.627 1.00 93.38 251 PHE A O 1
ATOM 2003 N N . VAL A 1 252 ? -23.002 -3.940 -4.602 1.00 92.69 252 VAL A N 1
ATOM 2004 C CA . VAL A 1 252 ? -23.993 -2.878 -4.822 1.00 92.69 252 VAL A CA 1
ATOM 2005 C C . VAL A 1 252 ? -25.378 -3.440 -4.510 1.00 92.69 252 VAL A C 1
ATOM 2007 O O . VAL A 1 252 ? -25.718 -4.525 -4.978 1.00 92.69 252 VAL A O 1
ATOM 2010 N N . ASN A 1 253 ? -26.168 -2.715 -3.717 1.00 92.62 253 ASN A N 1
ATOM 2011 C CA . ASN A 1 253 ? -27.582 -2.994 -3.471 1.00 92.62 253 ASN A CA 1
ATOM 2012 C C . ASN A 1 253 ? -28.376 -1.677 -3.340 1.00 92.62 253 ASN A C 1
ATOM 2014 O O . ASN A 1 253 ? -27.787 -0.601 -3.207 1.00 92.62 253 ASN A O 1
ATOM 2018 N N . ASP A 1 254 ? -29.707 -1.763 -3.357 1.00 91.81 254 ASP A N 1
ATOM 2019 C CA . ASP A 1 254 ? -30.591 -0.588 -3.295 1.00 91.81 254 ASP A CA 1
ATOM 2020 C C . ASP A 1 254 ? -30.402 0.239 -2.015 1.00 91.81 254 ASP A C 1
ATOM 2022 O O . ASP A 1 254 ? -30.476 1.468 -2.046 1.00 91.81 254 ASP A O 1
ATOM 2026 N N . GLU A 1 255 ? -30.142 -0.425 -0.885 1.00 94.12 255 GLU A N 1
ATOM 2027 C CA . GLU A 1 255 ? -29.901 0.232 0.403 1.00 94.12 255 GLU A CA 1
ATOM 2028 C C . GLU A 1 255 ? -28.659 1.133 0.340 1.00 94.12 255 GLU A C 1
ATOM 2030 O O . GLU A 1 255 ? -28.724 2.308 0.705 1.00 94.12 255 GLU A O 1
ATOM 2035 N N . LEU A 1 256 ? -27.551 0.608 -0.190 1.00 94.38 256 LEU A N 1
ATOM 2036 C CA . LEU A 1 256 ? -26.300 1.335 -0.372 1.00 94.38 256 LEU A CA 1
ATOM 2037 C C . LEU A 1 256 ? -26.462 2.479 -1.373 1.00 94.38 256 LEU A C 1
ATOM 2039 O O . LEU A 1 256 ? -26.051 3.601 -1.084 1.00 94.38 256 LEU A O 1
ATOM 2043 N N . LEU A 1 257 ? -27.079 2.224 -2.530 1.00 92.62 257 LEU A N 1
ATOM 2044 C CA . LEU A 1 257 ? -27.303 3.257 -3.544 1.00 92.62 257 LEU A CA 1
ATOM 2045 C C . LEU A 1 257 ? -28.100 4.428 -2.968 1.00 92.62 257 LEU A C 1
ATOM 2047 O O . LEU A 1 257 ? -27.675 5.576 -3.091 1.00 92.62 257 LEU A O 1
ATOM 2051 N N . LYS A 1 258 ? -29.194 4.136 -2.259 1.00 92.50 258 LYS A N 1
ATOM 2052 C CA . LYS A 1 258 ? -30.029 5.147 -1.607 1.00 92.50 258 LYS A CA 1
ATOM 2053 C C . LYS A 1 258 ? -29.270 5.927 -0.534 1.00 92.50 258 LYS A C 1
ATOM 2055 O O . LYS A 1 258 ? -29.441 7.137 -0.427 1.00 92.50 258 LYS A O 1
ATOM 2060 N N . ALA A 1 259 ? -28.421 5.262 0.248 1.00 93.38 259 ALA A N 1
ATOM 2061 C CA . ALA A 1 259 ? -27.601 5.928 1.258 1.00 93.38 259 ALA A CA 1
ATOM 2062 C C . ALA A 1 259 ? -26.539 6.859 0.648 1.00 93.38 259 ALA A C 1
ATOM 2064 O O . ALA A 1 259 ? -26.151 7.847 1.275 1.00 93.38 259 ALA A O 1
ATOM 2065 N N . LEU A 1 260 ? -26.070 6.561 -0.568 1.00 92.25 260 LEU A N 1
ATOM 2066 C CA . LEU A 1 260 ? -25.082 7.362 -1.293 1.00 92.25 260 LEU A CA 1
ATOM 2067 C C . LEU A 1 260 ? -25.686 8.588 -1.994 1.00 92.25 260 LEU A C 1
ATOM 2069 O O . LEU A 1 260 ? -24.945 9.535 -2.280 1.00 92.25 260 LEU A O 1
ATOM 2073 N N . GLU A 1 261 ? -26.996 8.616 -2.245 1.00 89.31 261 GLU A N 1
ATOM 2074 C CA . GLU A 1 261 ? -27.666 9.731 -2.920 1.00 89.31 261 GLU A CA 1
ATOM 2075 C C . GLU A 1 261 ? -27.478 11.074 -2.191 1.00 89.31 261 GLU A C 1
ATOM 2077 O O . GLU A 1 261 ? -27.643 11.201 -0.979 1.00 89.31 261 GLU A O 1
ATOM 2082 N N . GLY A 1 262 ? -27.163 12.121 -2.961 1.00 83.19 262 GLY A N 1
ATOM 2083 C CA . GLY A 1 262 ? -27.074 13.495 -2.456 1.00 83.19 262 GLY A CA 1
ATOM 2084 C C . GLY A 1 262 ? -25.772 13.861 -1.731 1.00 83.19 262 GLY A C 1
ATOM 2085 O O . GLY A 1 262 ? -25.670 14.985 -1.236 1.00 83.19 262 GLY A O 1
ATOM 2086 N N . ASN A 1 263 ? -24.776 12.972 -1.694 1.00 84.88 263 ASN A N 1
ATOM 2087 C CA . ASN A 1 263 ? -23.490 13.218 -1.029 1.00 84.88 263 ASN A CA 1
ATOM 2088 C C . ASN A 1 263 ? -22.420 13.783 -1.980 1.00 84.88 263 ASN A C 1
ATOM 2090 O O . ASN A 1 263 ? -22.436 13.512 -3.175 1.00 84.88 263 ASN A O 1
ATOM 2094 N N . ASP A 1 264 ? -21.474 14.567 -1.450 1.00 86.00 264 ASP A N 1
ATOM 2095 C CA . ASP A 1 264 ? -20.342 15.143 -2.206 1.00 86.00 264 ASP A CA 1
ATOM 2096 C C . ASP A 1 264 ? -19.064 14.339 -1.930 1.00 86.00 264 ASP A C 1
ATOM 2098 O O . ASP A 1 264 ? -18.124 14.815 -1.291 1.00 86.00 264 ASP A O 1
ATOM 2102 N N . LEU A 1 265 ? -19.073 13.072 -2.354 1.00 91.94 265 LEU A N 1
ATOM 2103 C CA . LEU A 1 265 ? -17.930 12.173 -2.204 1.00 91.94 265 LEU A CA 1
ATOM 2104 C C . LEU A 1 265 ? -16.818 12.534 -3.192 1.00 91.94 265 LEU A C 1
ATOM 2106 O O . LEU A 1 265 ? -17.069 12.799 -4.374 1.00 91.94 265 LEU A O 1
ATOM 2110 N N . ASP A 1 266 ? -15.575 12.482 -2.710 1.00 92.56 266 ASP A N 1
ATOM 2111 C CA . ASP A 1 266 ? -14.401 12.734 -3.543 1.00 92.56 266 ASP A CA 1
ATOM 2112 C C . ASP A 1 266 ? -14.163 11.568 -4.502 1.00 92.56 266 ASP A C 1
ATOM 2114 O O . ASP A 1 266 ? -13.932 11.775 -5.693 1.00 92.56 266 ASP A O 1
ATOM 2118 N N . VAL A 1 267 ? -14.258 10.337 -3.993 1.00 94.25 267 VAL A N 1
ATOM 2119 C CA . VAL A 1 267 ? -14.111 9.119 -4.792 1.00 94.25 267 VAL A CA 1
ATOM 2120 C C . VAL A 1 267 ? -15.099 8.061 -4.313 1.00 94.25 267 VAL A C 1
ATOM 2122 O O . VAL A 1 267 ? -15.211 7.800 -3.117 1.00 94.25 267 VAL A O 1
ATOM 2125 N N . LEU A 1 268 ? -15.791 7.423 -5.250 1.00 94.19 268 LEU A N 1
ATOM 2126 C CA . LEU A 1 268 ? -16.633 6.259 -5.003 1.00 94.19 268 LEU A CA 1
ATOM 2127 C C . LEU A 1 268 ? -16.063 5.050 -5.745 1.00 94.19 268 LEU A C 1
ATOM 2129 O O . LEU A 1 268 ? -15.818 5.128 -6.950 1.00 94.19 268 LEU A O 1
ATOM 2133 N N . ILE A 1 269 ? -15.864 3.949 -5.025 1.00 93.88 269 ILE A N 1
ATOM 2134 C CA . ILE A 1 269 ? -15.313 2.698 -5.542 1.00 93.88 269 ILE A CA 1
ATOM 2135 C C . ILE A 1 269 ? -16.331 1.580 -5.317 1.00 93.88 269 ILE A C 1
ATOM 2137 O O . ILE A 1 269 ? -16.527 1.146 -4.187 1.00 93.88 269 ILE A O 1
ATOM 2141 N N . LEU A 1 270 ? -16.992 1.120 -6.377 1.00 93.50 270 LEU A N 1
ATOM 2142 C CA . LEU A 1 270 ? -18.006 0.058 -6.309 1.00 93.50 270 LE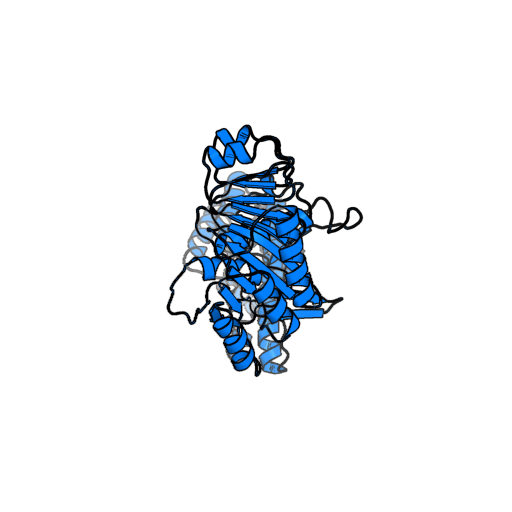U A CA 1
ATOM 2143 C C . LEU A 1 270 ? -17.882 -0.869 -7.520 1.00 93.50 270 LEU A C 1
ATOM 2145 O O . LEU A 1 270 ? -17.360 -0.432 -8.552 1.00 93.50 270 LEU A O 1
ATOM 2149 N N . PRO A 1 271 ? -18.386 -2.116 -7.453 1.00 89.62 271 PRO A N 1
ATOM 2150 C CA . PRO A 1 271 ? -18.559 -2.940 -8.642 1.00 89.62 271 PRO A CA 1
ATOM 2151 C C . PRO A 1 271 ? -19.361 -2.200 -9.717 1.00 89.62 271 PRO A C 1
ATOM 2153 O O . PRO A 1 271 ? -20.238 -1.389 -9.410 1.00 89.62 271 PRO A O 1
ATOM 2156 N N . GLY A 1 272 ? -19.072 -2.475 -10.987 1.00 79.88 272 GLY A N 1
ATOM 2157 C CA . GLY A 1 272 ? -19.777 -1.842 -12.097 1.00 79.88 272 GLY A CA 1
ATOM 2158 C C . GLY A 1 272 ? -21.263 -2.194 -12.108 1.00 79.88 272 GLY A C 1
ATOM 2159 O O . GLY A 1 272 ? -21.630 -3.366 -12.183 1.00 79.88 272 GLY A O 1
ATOM 2160 N N . SER A 1 273 ? -22.129 -1.177 -12.086 1.00 77.19 273 SER A N 1
ATOM 2161 C CA . SER A 1 273 ? -23.565 -1.318 -12.350 1.00 77.19 273 SER A CA 1
ATOM 2162 C C . SER A 1 273 ? -24.102 -0.093 -13.105 1.00 77.19 273 SER A C 1
ATOM 2164 O O . SER A 1 273 ? -23.512 0.991 -13.067 1.00 77.19 273 SER A O 1
ATOM 2166 N N . LYS A 1 274 ? -25.224 -0.253 -13.824 1.00 78.56 274 LYS A N 1
ATOM 2167 C CA . LYS A 1 274 ? -25.882 0.868 -14.524 1.00 78.56 274 LYS A CA 1
ATOM 2168 C C . LYS A 1 274 ? -26.420 1.917 -13.549 1.00 78.56 274 LYS A C 1
ATOM 2170 O O . LYS A 1 274 ? -26.428 3.095 -13.883 1.00 78.56 274 LYS A O 1
ATOM 2175 N N . GLU A 1 275 ? -26.847 1.495 -12.364 1.00 78.69 275 GLU A N 1
ATOM 2176 C CA . GLU A 1 275 ? -27.442 2.371 -11.349 1.00 78.69 275 GLU A CA 1
ATOM 2177 C C . GLU A 1 275 ? -26.405 3.314 -10.735 1.00 78.69 275 GLU A C 1
ATOM 2179 O O . GLU A 1 275 ? -26.714 4.458 -10.428 1.00 78.69 275 GLU A O 1
ATOM 2184 N N . VAL A 1 276 ? -25.139 2.898 -10.639 1.00 81.00 276 VAL A N 1
ATOM 2185 C CA . VAL A 1 276 ? -24.078 3.758 -10.093 1.00 81.00 276 VAL A CA 1
ATOM 2186 C C . VAL A 1 276 ? -23.844 5.011 -10.953 1.00 81.00 276 VAL A C 1
ATOM 2188 O O . VAL A 1 276 ? -23.438 6.049 -10.434 1.00 81.00 276 VAL A O 1
ATOM 2191 N N . GLN A 1 277 ? -24.167 4.968 -12.252 1.00 75.75 277 GLN A N 1
ATOM 2192 C CA . GLN A 1 277 ? -23.999 6.108 -13.163 1.00 75.75 277 GLN A CA 1
ATOM 2193 C C . GLN A 1 277 ? -24.913 7.299 -12.833 1.00 75.75 277 GLN A C 1
ATOM 2195 O O . GLN A 1 277 ? -24.648 8.408 -13.297 1.00 75.75 277 GLN A O 1
ATOM 2200 N N . THR A 1 278 ? -25.978 7.101 -12.049 1.00 79.81 278 THR A N 1
ATOM 2201 C CA . THR A 1 278 ? -26.877 8.191 -11.636 1.00 79.81 278 THR A CA 1
ATOM 2202 C C . THR A 1 278 ? -26.404 8.902 -10.370 1.00 79.81 278 THR A C 1
ATOM 2204 O O . THR A 1 278 ? -26.933 9.964 -10.035 1.00 79.81 278 THR A O 1
ATOM 2207 N N . LEU A 1 279 ? -25.413 8.350 -9.661 1.00 82.81 279 LEU A N 1
ATOM 2208 C CA . LEU A 1 279 ? -24.878 8.950 -8.445 1.00 82.81 279 LEU A CA 1
ATOM 2209 C C . LEU A 1 279 ? -23.992 10.152 -8.774 1.00 82.81 279 LEU A C 1
ATOM 2211 O O . LEU A 1 279 ? -23.100 10.108 -9.622 1.00 82.81 279 LEU A O 1
ATOM 2215 N N . LYS A 1 280 ? -24.214 11.248 -8.048 1.00 79.69 280 LYS A N 1
ATOM 2216 C CA . LYS A 1 280 ? -23.399 12.455 -8.166 1.00 79.69 280 LYS A CA 1
ATOM 2217 C C . LYS A 1 280 ? -22.134 12.300 -7.323 1.00 79.69 280 LYS A C 1
ATOM 2219 O O . LYS A 1 280 ? -22.171 12.515 -6.120 1.00 79.69 280 LYS A O 1
ATOM 2224 N N . VAL A 1 281 ? -21.016 11.966 -7.960 1.00 85.81 281 VAL A N 1
ATOM 2225 C CA . VAL A 1 281 ? -19.695 11.862 -7.317 1.00 85.81 281 VAL A CA 1
ATOM 2226 C C . VAL A 1 281 ? -18.640 12.591 -8.139 1.00 85.81 281 VAL A C 1
ATOM 2228 O O . VAL A 1 281 ? -18.781 12.714 -9.357 1.00 85.81 281 VAL A O 1
ATOM 2231 N N . ARG A 1 282 ? -17.571 13.079 -7.498 1.00 88.12 282 ARG A N 1
ATOM 2232 C CA . ARG A 1 282 ? -16.474 13.742 -8.229 1.00 88.12 282 ARG A CA 1
ATOM 2233 C C . ARG A 1 282 ? -15.689 12.748 -9.074 1.00 88.12 282 ARG A C 1
ATOM 2235 O O . ARG A 1 282 ? -15.297 13.058 -10.199 1.00 88.12 282 ARG A O 1
ATOM 2242 N N . ARG A 1 283 ? -15.492 11.540 -8.541 1.00 89.81 283 ARG A N 1
ATOM 2243 C CA . ARG A 1 283 ? -14.833 10.442 -9.237 1.00 89.81 283 ARG A CA 1
ATOM 2244 C C . ARG A 1 283 ? -15.494 9.111 -8.924 1.00 89.81 283 ARG A C 1
ATOM 2246 O O . ARG A 1 283 ? -15.703 8.783 -7.761 1.00 89.81 283 ARG A O 1
ATOM 2253 N N . PHE A 1 284 ? -15.756 8.330 -9.966 1.00 90.62 284 PHE A N 1
ATOM 2254 C CA . PHE A 1 284 ? -16.164 6.936 -9.850 1.00 90.62 284 PHE A CA 1
ATOM 2255 C C . PHE A 1 284 ? -15.047 6.015 -10.355 1.00 90.62 284 PHE A C 1
ATOM 2257 O O . PHE A 1 284 ? -14.451 6.270 -11.407 1.00 90.62 284 PHE A O 1
ATOM 2264 N N . ILE A 1 285 ? -14.761 4.960 -9.596 1.00 89.94 285 ILE A N 1
ATOM 2265 C CA . ILE A 1 285 ? -13.815 3.903 -9.950 1.00 89.94 285 ILE A CA 1
ATOM 2266 C C . ILE A 1 285 ? -14.570 2.580 -9.905 1.00 89.94 285 ILE A C 1
ATOM 2268 O O . ILE A 1 285 ? -15.110 2.197 -8.868 1.00 89.94 285 ILE A O 1
ATOM 2272 N N . GLU A 1 286 ? -14.576 1.867 -11.026 1.00 89.12 286 GLU A N 1
ATOM 2273 C CA . GLU A 1 286 ? -15.145 0.528 -11.074 1.00 89.12 286 GLU A CA 1
ATOM 2274 C C . GLU A 1 286 ? -14.225 -0.460 -10.346 1.00 89.12 286 GLU A C 1
ATOM 2276 O O . GLU A 1 286 ? -13.043 -0.611 -10.669 1.00 89.12 286 GLU A O 1
ATOM 2281 N N . PHE A 1 287 ? -14.780 -1.149 -9.358 1.00 83.94 287 PHE A N 1
ATOM 2282 C CA . PHE A 1 287 ? -14.087 -2.150 -8.571 1.00 83.94 287 PHE A CA 1
ATOM 2283 C C . PHE A 1 287 ? -14.124 -3.509 -9.272 1.00 83.94 287 PHE A C 1
ATOM 2285 O O . PHE A 1 287 ? -15.187 -4.097 -9.461 1.00 83.94 287 PHE A O 1
ATOM 2292 N N . LYS A 1 288 ? -12.947 -4.030 -9.633 1.00 81.88 288 LYS A N 1
ATOM 2293 C CA . LYS A 1 288 ? -12.791 -5.348 -10.279 1.00 81.88 288 LYS A CA 1
ATOM 2294 C C . LYS A 1 288 ? -12.330 -6.449 -9.319 1.00 81.88 288 LYS A C 1
ATOM 2296 O O . LYS A 1 288 ? -12.072 -7.568 -9.751 1.00 81.88 288 LYS A O 1
ATOM 2301 N N . GLY A 1 289 ? -12.213 -6.125 -8.033 1.00 82.50 289 GLY A N 1
ATOM 2302 C CA . GLY A 1 289 ? -11.640 -6.984 -7.002 1.00 82.50 289 GLY A CA 1
ATOM 2303 C C . GLY A 1 289 ? -10.509 -6.292 -6.246 1.00 82.50 289 GLY A C 1
ATOM 2304 O O . GLY A 1 289 ? -9.934 -5.305 -6.712 1.00 82.50 289 GLY A O 1
ATOM 2305 N N . ILE A 1 290 ? -10.203 -6.807 -5.054 1.00 81.94 290 ILE A N 1
ATOM 2306 C CA . ILE A 1 290 ? -9.142 -6.261 -4.204 1.00 81.94 290 ILE A CA 1
ATOM 2307 C C . ILE A 1 290 ? -7.788 -6.614 -4.827 1.00 81.94 290 ILE A C 1
ATOM 2309 O O . ILE A 1 290 ? -7.525 -7.798 -5.059 1.00 81.94 290 ILE A O 1
ATOM 2313 N N . PRO A 1 291 ? -6.902 -5.634 -5.072 1.00 80.00 291 PRO A N 1
ATOM 2314 C CA . PRO A 1 291 ? -5.571 -5.916 -5.589 1.00 80.00 291 PRO A CA 1
ATOM 2315 C C . PRO A 1 291 ? -4.791 -6.803 -4.618 1.00 80.00 291 PRO A C 1
ATOM 2317 O O . PRO A 1 291 ? -4.619 -6.470 -3.443 1.00 80.00 291 PRO A O 1
ATOM 2320 N N . SER A 1 292 ? -4.282 -7.927 -5.118 1.00 80.69 292 SER A N 1
ATOM 2321 C CA . SER A 1 292 ? -3.317 -8.748 -4.392 1.00 80.69 292 SER A CA 1
ATOM 2322 C C . SER A 1 292 ? -1.926 -8.462 -4.936 1.00 80.69 292 SER A C 1
ATOM 2324 O O . SER A 1 292 ? -1.614 -8.798 -6.077 1.00 80.69 292 SER A O 1
ATOM 2326 N N . VAL A 1 293 ? -1.094 -7.821 -4.117 1.00 84.12 293 VAL A N 1
ATOM 2327 C CA . VAL A 1 293 ? 0.304 -7.532 -4.441 1.00 84.12 293 VAL A CA 1
ATOM 2328 C C . VAL A 1 293 ? 1.181 -8.197 -3.399 1.00 84.12 293 VAL A C 1
ATOM 2330 O O . VAL A 1 293 ? 0.942 -8.049 -2.199 1.00 84.12 293 VAL A O 1
ATOM 2333 N N . ASN A 1 294 ? 2.197 -8.923 -3.860 1.00 81.94 294 ASN A N 1
ATOM 2334 C CA . ASN A 1 294 ? 3.227 -9.442 -2.978 1.00 81.94 294 ASN A CA 1
ATOM 2335 C C . ASN A 1 294 ? 4.254 -8.336 -2.720 1.00 81.94 294 ASN A C 1
ATOM 2337 O O . ASN A 1 294 ? 5.014 -7.965 -3.615 1.00 81.94 294 ASN A O 1
ATOM 2341 N N . VAL A 1 295 ? 4.229 -7.780 -1.514 1.00 84.50 295 VAL A N 1
ATOM 2342 C CA . VAL A 1 295 ? 5.164 -6.748 -1.069 1.00 84.50 295 VAL A CA 1
ATOM 2343 C C . VAL A 1 295 ? 6.158 -7.413 -0.129 1.00 84.50 295 VAL A C 1
ATOM 2345 O O . VAL A 1 295 ? 5.767 -7.983 0.882 1.00 84.50 295 VAL A O 1
ATOM 2348 N N . GLU A 1 296 ? 7.446 -7.350 -0.450 1.00 89.00 296 GLU A N 1
ATOM 2349 C CA . GLU A 1 296 ? 8.494 -7.899 0.424 1.00 89.00 296 GLU A CA 1
ATOM 2350 C C . GLU A 1 296 ? 9.028 -6.856 1.410 1.00 89.00 296 GLU A C 1
ATOM 2352 O O . GLU A 1 296 ? 9.503 -7.197 2.494 1.00 89.00 296 GLU A O 1
ATOM 2357 N N . LYS A 1 297 ? 8.973 -5.577 1.020 1.00 92.56 297 LYS A N 1
ATOM 2358 C CA . LYS A 1 297 ? 9.567 -4.458 1.750 1.00 92.56 297 LYS A CA 1
ATOM 2359 C C . LYS A 1 297 ? 8.673 -3.227 1.704 1.00 92.56 297 LYS A C 1
ATOM 2361 O O . LYS A 1 297 ? 8.162 -2.860 0.648 1.00 92.56 297 LYS A O 1
ATOM 2366 N N . GLU A 1 298 ? 8.569 -2.556 2.838 1.00 92.81 298 GLU A N 1
ATOM 2367 C CA . GLU A 1 298 ? 8.022 -1.214 2.981 1.00 92.81 298 GLU A CA 1
ATOM 2368 C C . GLU A 1 298 ? 9.159 -0.220 3.188 1.00 92.81 298 GLU A C 1
ATOM 2370 O O . GLU A 1 298 ? 10.126 -0.502 3.900 1.00 92.81 298 GLU A O 1
ATOM 2375 N N . TYR A 1 299 ? 9.023 0.951 2.572 1.00 93.44 299 TYR A N 1
ATOM 2376 C CA . TYR A 1 299 ? 10.030 2.002 2.585 1.00 93.44 299 TYR A CA 1
ATOM 2377 C C . TYR A 1 299 ? 9.431 3.271 3.181 1.00 93.44 299 TYR A C 1
ATOM 2379 O O . TYR A 1 299 ? 8.392 3.745 2.721 1.00 93.44 299 TYR A O 1
ATOM 2387 N N . ARG A 1 300 ? 10.115 3.861 4.161 1.00 95.50 300 ARG A N 1
ATOM 2388 C CA . ARG A 1 300 ? 9.807 5.202 4.670 1.00 95.50 300 ARG A CA 1
ATOM 2389 C C . ARG A 1 300 ? 10.987 6.121 4.417 1.00 95.50 300 ARG A C 1
ATOM 2391 O O . ARG A 1 300 ? 12.064 5.904 4.965 1.00 95.50 300 ARG A O 1
ATOM 2398 N N . PHE A 1 301 ? 10.768 7.143 3.601 1.00 94.81 301 PHE A N 1
ATOM 2399 C CA . PHE A 1 301 ? 11.774 8.158 3.318 1.00 94.81 301 PHE A CA 1
ATOM 2400 C C . PHE A 1 301 ? 11.922 9.136 4.493 1.00 94.81 301 PHE A C 1
ATOM 2402 O O . PHE A 1 301 ? 10.919 9.580 5.050 1.00 94.81 301 PHE A O 1
ATOM 2409 N N . LEU A 1 302 ? 13.167 9.461 4.848 1.00 95.75 302 LEU A N 1
ATOM 2410 C CA . LEU A 1 302 ? 13.572 10.394 5.904 1.00 95.75 302 LEU A CA 1
ATOM 2411 C C . LEU A 1 302 ? 14.762 11.242 5.419 1.00 95.75 302 LEU A C 1
ATOM 2413 O O . LEU A 1 302 ? 15.917 10.887 5.662 1.00 95.75 302 LEU A O 1
ATOM 2417 N N . ASP A 1 303 ? 14.481 12.334 4.703 1.00 94.31 303 ASP A N 1
ATOM 2418 C CA . ASP A 1 303 ? 15.458 13.356 4.279 1.00 94.31 303 ASP A CA 1
ATOM 2419 C C . ASP A 1 303 ? 16.778 12.789 3.718 1.00 94.31 303 ASP A C 1
ATOM 2421 O O . ASP A 1 303 ? 17.877 13.159 4.128 1.00 94.31 303 ASP A O 1
ATOM 2425 N N . GLY A 1 304 ? 16.670 11.846 2.779 1.00 93.50 304 GLY A N 1
ATOM 2426 C CA . GLY A 1 304 ? 17.811 11.170 2.146 1.00 93.50 304 GLY A CA 1
ATOM 2427 C C . GLY A 1 304 ? 18.116 9.780 2.708 1.00 93.50 304 GLY A C 1
ATOM 2428 O O . GLY A 1 304 ? 18.878 9.035 2.099 1.00 93.50 304 GLY A O 1
ATOM 2429 N N . ASN A 1 305 ? 17.479 9.395 3.814 1.00 95.44 305 ASN A N 1
ATOM 2430 C CA . ASN A 1 305 ? 17.528 8.046 4.373 1.00 95.44 305 ASN A CA 1
ATOM 2431 C C . ASN A 1 305 ? 16.247 7.270 4.050 1.00 95.44 305 ASN A C 1
ATOM 2433 O O . ASN A 1 305 ? 15.190 7.854 3.814 1.00 95.44 305 ASN A O 1
ATOM 2437 N N . PHE A 1 306 ? 16.325 5.941 4.104 1.00 95.88 306 PHE A N 1
ATOM 2438 C CA . PHE A 1 306 ? 15.160 5.064 4.054 1.00 95.88 306 PHE A CA 1
ATOM 2439 C C . PHE A 1 306 ? 15.148 4.149 5.275 1.00 95.88 306 PHE A C 1
ATOM 2441 O O . PHE A 1 306 ? 16.129 3.456 5.541 1.00 95.88 306 PHE A O 1
ATOM 2448 N N . LEU A 1 307 ? 14.023 4.100 5.986 1.00 96.56 307 LEU A N 1
ATOM 2449 C CA . LEU A 1 307 ? 13.714 2.964 6.850 1.00 96.56 307 LEU A CA 1
ATOM 2450 C C . LEU A 1 307 ? 13.091 1.872 5.985 1.00 96.56 307 LEU A C 1
ATOM 2452 O O . LEU A 1 307 ? 12.193 2.159 5.192 1.00 96.56 307 LEU A O 1
ATOM 2456 N N . ILE A 1 308 ? 13.579 0.641 6.129 1.00 95.56 308 ILE A N 1
ATOM 2457 C CA . ILE A 1 308 ? 13.140 -0.510 5.339 1.00 95.56 308 ILE A CA 1
ATOM 2458 C C . ILE A 1 308 ? 12.714 -1.616 6.299 1.00 95.56 308 ILE A C 1
ATOM 2460 O O . ILE A 1 308 ? 13.505 -2.032 7.145 1.00 95.56 308 ILE A O 1
ATOM 2464 N N . GLN A 1 309 ? 11.484 -2.101 6.157 1.00 95.56 309 GLN A N 1
ATOM 2465 C CA . GLN A 1 309 ? 10.926 -3.176 6.984 1.00 95.56 309 GLN A CA 1
ATOM 2466 C C . GLN A 1 309 ? 10.115 -4.158 6.136 1.00 95.56 309 GLN A C 1
ATOM 2468 O O . GLN A 1 309 ? 9.738 -3.841 5.012 1.00 95.56 309 GLN A O 1
ATOM 2473 N N . THR A 1 310 ? 9.832 -5.348 6.658 1.00 95.25 310 THR A N 1
ATOM 2474 C CA . THR A 1 310 ? 8.822 -6.240 6.067 1.00 95.25 310 THR A CA 1
ATOM 2475 C C . THR A 1 310 ? 7.417 -5.703 6.360 1.00 95.25 310 THR A C 1
ATOM 2477 O O . THR A 1 310 ? 7.218 -5.184 7.462 1.00 95.25 310 THR A O 1
ATOM 2480 N N . PRO A 1 311 ? 6.440 -5.849 5.448 1.00 92.25 311 PRO A N 1
ATOM 2481 C CA . PRO A 1 311 ? 5.061 -5.454 5.731 1.00 92.25 311 PRO A CA 1
ATOM 2482 C C . PRO A 1 311 ? 4.446 -6.296 6.853 1.00 92.25 311 PRO A C 1
ATOM 2484 O O . PRO A 1 311 ? 4.816 -7.457 7.050 1.00 92.25 311 PRO A O 1
ATOM 2487 N N . ASP A 1 312 ? 3.485 -5.716 7.575 1.00 91.69 312 ASP A N 1
ATOM 2488 C CA . ASP A 1 312 ? 2.728 -6.441 8.598 1.00 91.69 312 ASP A CA 1
ATOM 2489 C C . ASP A 1 312 ? 1.682 -7.373 7.965 1.00 91.69 312 ASP A C 1
ATOM 2491 O O . ASP A 1 312 ? 0.907 -6.990 7.084 1.00 91.69 312 ASP A O 1
ATOM 2495 N N . ASP A 1 313 ? 1.627 -8.608 8.460 1.00 90.25 313 ASP A N 1
ATOM 2496 C CA . ASP A 1 313 ? 0.606 -9.581 8.092 1.00 90.25 313 ASP A CA 1
ATOM 2497 C C . ASP A 1 313 ? -0.603 -9.428 9.018 1.00 90.25 313 ASP A C 1
ATOM 2499 O O . ASP A 1 313 ? -0.724 -10.065 10.077 1.00 90.25 313 ASP A O 1
ATOM 2503 N N . ILE A 1 314 ? -1.523 -8.565 8.586 1.00 90.19 314 ILE A N 1
ATOM 2504 C CA . ILE A 1 314 ? -2.746 -8.261 9.325 1.00 90.19 314 ILE A CA 1
ATOM 2505 C C . ILE A 1 314 ? -3.642 -9.499 9.441 1.00 90.19 314 ILE A C 1
ATOM 2507 O O . ILE A 1 314 ? -4.312 -9.648 10.460 1.00 90.19 314 ILE A O 1
ATOM 2511 N N . SER A 1 315 ? -3.605 -10.432 8.484 1.00 86.31 315 SER A N 1
ATOM 2512 C CA . SER A 1 315 ? -4.456 -11.632 8.492 1.00 86.31 315 SER A CA 1
ATOM 2513 C C . SER A 1 315 ? -4.104 -12.619 9.614 1.00 86.31 315 SER A C 1
ATOM 2515 O O . SER A 1 315 ? -4.976 -13.312 10.155 1.00 86.31 315 SER A O 1
ATOM 2517 N N . ASN A 1 316 ? -2.836 -12.625 10.035 1.00 85.81 316 ASN A N 1
ATOM 2518 C CA . ASN A 1 316 ? -2.305 -13.477 11.094 1.00 85.81 316 ASN A CA 1
ATOM 2519 C C . ASN A 1 316 ? -2.621 -12.922 12.492 1.00 85.81 316 ASN A C 1
ATOM 2521 O O . ASN A 1 316 ? -1.731 -12.515 13.244 1.00 85.81 316 ASN A O 1
ATOM 2525 N N . MET A 1 317 ? -3.918 -12.901 12.807 1.00 82.94 317 MET A N 1
ATOM 2526 C CA . MET A 1 317 ? -4.478 -12.605 14.127 1.00 82.94 317 MET A CA 1
ATOM 2527 C C . MET A 1 317 ? -4.834 -13.899 14.857 1.00 82.94 317 MET A C 1
ATOM 2529 O O . MET A 1 317 ? -5.388 -14.826 14.249 1.00 82.94 317 MET A O 1
ATOM 2533 N N . ARG A 1 318 ? -4.575 -13.936 16.165 1.00 82.44 318 ARG A N 1
ATOM 2534 C CA . ARG A 1 318 ? -4.973 -15.031 17.056 1.00 82.44 318 ARG A CA 1
ATOM 2535 C C . ARG A 1 318 ? -5.694 -14.439 18.252 1.00 82.44 318 ARG A C 1
ATOM 2537 O O . ARG A 1 318 ? -5.099 -13.634 18.948 1.00 82.44 318 ARG A O 1
ATOM 2544 N N . PHE A 1 319 ? -6.936 -14.844 18.473 1.00 86.56 319 PHE A N 1
ATOM 2545 C CA . PHE A 1 319 ? -7.735 -14.381 19.602 1.00 86.56 319 PHE A CA 1
ATOM 2546 C C . PHE A 1 319 ? -7.795 -15.488 20.641 1.00 86.56 319 PHE A C 1
ATOM 2548 O O . PHE A 1 319 ? -8.195 -16.609 20.330 1.00 86.56 319 PHE A O 1
ATOM 2555 N N . PHE A 1 320 ? -7.345 -15.185 21.853 1.00 77.75 320 PHE A N 1
ATOM 2556 C CA . PHE A 1 320 ? -7.455 -16.090 22.992 1.00 77.75 320 PHE A CA 1
ATOM 2557 C C . PHE A 1 320 ? -8.751 -15.776 23.754 1.00 77.75 320 PHE A C 1
ATOM 2559 O O . PHE A 1 320 ? -8.709 -15.041 24.736 1.00 77.75 320 PHE A O 1
ATOM 2566 N N . SER A 1 321 ? -9.881 -16.298 23.269 1.00 78.12 321 SER A N 1
ATOM 2567 C CA . SER A 1 321 ? -11.215 -16.201 23.891 1.00 78.12 321 SER A CA 1
ATOM 2568 C C . SER A 1 321 ? -11.949 -17.5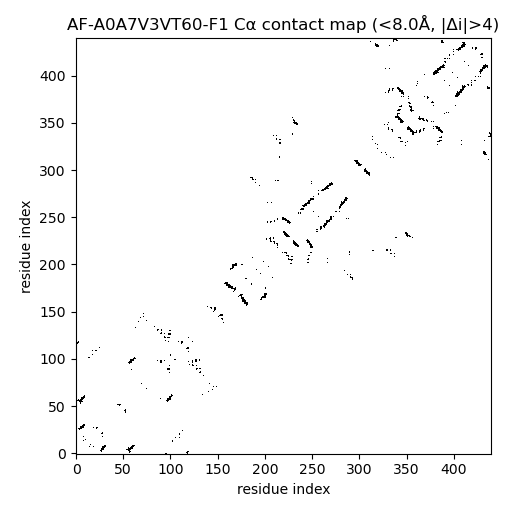41 23.749 1.00 78.12 321 SER A C 1
ATOM 2570 O O . SER A 1 321 ? -11.628 -18.334 22.857 1.00 78.12 321 SER A O 1
ATOM 2572 N N . GLU A 1 322 ? -12.902 -17.813 24.644 1.00 72.00 322 GLU A N 1
ATOM 2573 C CA . GLU A 1 322 ? -13.832 -18.942 24.506 1.00 72.00 322 GLU A CA 1
ATOM 2574 C C . GLU A 1 322 ? -14.854 -18.691 23.384 1.00 72.00 322 GLU A C 1
ATOM 2576 O O . GLU A 1 322 ? -15.296 -19.633 22.721 1.00 72.00 322 GLU A O 1
ATOM 2581 N N . GLU A 1 323 ? -15.184 -17.420 23.129 1.00 74.56 323 GLU A N 1
ATOM 2582 C CA . GLU A 1 323 ? -16.024 -16.996 22.015 1.00 74.56 323 GLU A CA 1
ATOM 2583 C C . GLU A 1 323 ? -15.179 -16.843 20.739 1.00 74.56 323 GLU A C 1
ATOM 2585 O O . GLU A 1 323 ? -14.135 -16.189 20.713 1.00 74.56 323 GLU A O 1
ATOM 2590 N N . ASN A 1 324 ? -15.645 -17.434 19.638 1.00 77.69 324 ASN A N 1
ATOM 2591 C CA . ASN A 1 324 ? -15.030 -17.277 18.318 1.00 77.69 324 ASN A CA 1
ATOM 2592 C C . ASN A 1 324 ? -15.860 -16.315 17.455 1.00 77.69 324 ASN A C 1
ATOM 2594 O O . ASN A 1 324 ? -16.403 -16.716 16.423 1.00 77.69 324 ASN A O 1
ATOM 2598 N N . ASP A 1 325 ? -15.997 -15.063 17.904 1.00 90.94 325 ASP A N 1
ATOM 2599 C CA . ASP A 1 325 ? -16.699 -14.019 17.152 1.00 90.94 325 ASP A CA 1
ATOM 2600 C C . ASP A 1 325 ? -15.786 -13.422 16.063 1.00 90.94 325 ASP A C 1
ATOM 2602 O O . ASP A 1 325 ? -14.676 -12.938 16.309 1.00 90.94 325 ASP A O 1
ATOM 2606 N N . VAL A 1 326 ? -16.273 -13.432 14.822 1.00 92.69 326 VAL A N 1
ATOM 2607 C CA . VAL A 1 326 ? -15.583 -12.845 13.669 1.00 92.69 326 VAL A CA 1
ATOM 2608 C C . VAL A 1 326 ? -15.414 -11.326 13.801 1.00 92.69 326 VAL A C 1
ATOM 2610 O O . VAL A 1 326 ? -14.449 -10.774 13.270 1.00 92.69 326 VAL A O 1
ATOM 2613 N N . GLN A 1 327 ? -16.270 -10.640 14.563 1.00 95.06 327 GLN A N 1
ATOM 2614 C CA . GLN A 1 327 ? -16.161 -9.200 14.806 1.00 95.06 327 GLN A CA 1
ATOM 2615 C C . GLN A 1 327 ? -14.833 -8.813 15.466 1.00 95.06 327 GLN A C 1
ATOM 2617 O O . GLN A 1 327 ? -14.333 -7.713 15.222 1.00 95.06 327 GLN A O 1
ATOM 2622 N N . TYR A 1 328 ? -14.200 -9.721 16.221 1.00 95.19 328 TYR A N 1
ATOM 2623 C CA . TYR A 1 328 ? -12.874 -9.481 16.798 1.00 95.19 328 TYR A CA 1
ATOM 2624 C C . TYR A 1 328 ? -11.828 -9.253 15.707 1.00 95.19 328 TYR A C 1
ATOM 2626 O O . TYR A 1 328 ? -10.990 -8.355 15.816 1.00 95.19 328 TYR A O 1
ATOM 2634 N N . ARG A 1 329 ? -11.911 -10.017 14.609 1.00 94.94 329 ARG A N 1
ATOM 2635 C CA . ARG A 1 329 ? -11.047 -9.839 13.434 1.00 94.94 329 ARG A CA 1
ATOM 2636 C C . ARG A 1 329 ? -11.290 -8.494 12.769 1.00 94.94 329 ARG A C 1
ATOM 2638 O O . ARG A 1 329 ? -10.320 -7.817 12.441 1.00 94.94 329 ARG A O 1
ATOM 2645 N N . PHE A 1 330 ? -12.548 -8.094 12.608 1.00 97.00 330 PHE A N 1
ATOM 2646 C CA . PHE A 1 330 ? -12.901 -6.833 11.956 1.00 97.00 330 PHE A CA 1
ATOM 2647 C C . PHE A 1 330 ? -12.450 -5.616 12.770 1.00 97.00 330 PHE A C 1
ATOM 2649 O O . PHE A 1 330 ? -11.746 -4.755 12.240 1.00 97.00 330 PHE A O 1
ATOM 2656 N N . ALA A 1 331 ? -12.758 -5.581 14.069 1.00 97.12 331 ALA A N 1
ATOM 2657 C CA . ALA A 1 331 ? -12.319 -4.511 14.963 1.00 97.12 331 ALA A CA 1
ATOM 2658 C C . ALA A 1 331 ? -10.784 -4.422 15.014 1.00 97.12 331 ALA A C 1
ATOM 2660 O O . ALA A 1 331 ? -10.204 -3.350 14.824 1.00 97.12 331 ALA A O 1
ATOM 2661 N N . ASN A 1 332 ? -10.106 -5.565 15.166 1.00 96.12 332 ASN A N 1
ATOM 2662 C CA . ASN A 1 332 ? -8.649 -5.598 15.203 1.00 96.12 332 ASN A CA 1
ATOM 2663 C C . ASN A 1 332 ? -8.018 -5.209 13.850 1.00 96.12 332 ASN A C 1
ATOM 2665 O O . ASN A 1 332 ? -6.969 -4.571 13.833 1.00 96.12 332 ASN A O 1
ATOM 2669 N N . ALA A 1 333 ? -8.633 -5.536 12.705 1.00 96.94 333 ALA A N 1
ATOM 2670 C CA . ALA A 1 333 ? -8.163 -5.095 11.385 1.00 96.94 333 ALA A CA 1
ATOM 2671 C C . ALA A 1 333 ? -8.227 -3.570 11.245 1.00 96.94 333 ALA A C 1
ATOM 2673 O O . ALA A 1 333 ? -7.248 -2.947 10.830 1.00 96.94 333 ALA A O 1
ATOM 2674 N N . ILE A 1 334 ? -9.361 -2.974 11.626 1.00 98.00 334 ILE A N 1
ATOM 2675 C CA . ILE A 1 334 ? -9.587 -1.527 11.547 1.00 98.00 334 ILE A CA 1
ATOM 2676 C C . ILE A 1 334 ? -8.568 -0.780 12.411 1.00 98.00 334 ILE A C 1
ATOM 2678 O O . ILE A 1 334 ? -7.925 0.154 11.923 1.00 98.00 334 ILE A O 1
ATOM 2682 N N . VAL A 1 335 ? -8.367 -1.205 13.665 1.00 97.56 335 VAL A N 1
ATOM 2683 C CA . VAL A 1 335 ? -7.398 -0.539 14.548 1.00 97.56 335 VAL A CA 1
ATOM 2684 C C . VAL A 1 335 ? -5.955 -0.725 14.056 1.00 97.56 335 VAL A C 1
ATOM 2686 O O . VAL A 1 335 ? -5.205 0.244 14.035 1.00 97.56 335 VAL A O 1
ATOM 2689 N N . SER A 1 336 ? -5.598 -1.907 13.529 1.00 96.88 336 SER A N 1
ATOM 2690 C CA . SER A 1 336 ? -4.264 -2.189 12.955 1.00 96.88 336 SER A CA 1
ATOM 2691 C C . SER A 1 336 ? -3.918 -1.303 11.753 1.00 96.88 336 SER A C 1
ATOM 2693 O O . SER A 1 336 ? -2.753 -1.016 11.482 1.00 96.88 336 SER A O 1
ATOM 2695 N N . LEU A 1 337 ? -4.924 -0.913 10.968 1.00 97.00 337 LEU A N 1
ATOM 2696 C CA . LEU A 1 337 ? -4.738 -0.086 9.774 1.00 97.00 337 LEU A CA 1
ATOM 2697 C C . LEU A 1 337 ? -4.725 1.414 10.069 1.00 97.00 337 LEU A C 1
ATOM 2699 O O . LEU A 1 337 ? -4.333 2.189 9.186 1.00 97.00 337 LEU A O 1
ATOM 2703 N N . SER A 1 338 ? -5.126 1.796 11.280 1.00 97.75 338 SER A N 1
ATOM 2704 C CA . SER A 1 338 ? -5.246 3.174 11.743 1.00 97.75 338 SER A CA 1
ATOM 2705 C C . SER A 1 338 ? -3.922 3.706 12.291 1.00 97.75 338 SER A C 1
ATOM 2707 O O . SER A 1 338 ? -3.028 2.945 12.643 1.00 97.75 338 SER A O 1
ATOM 2709 N N . ARG A 1 339 ? -3.763 5.033 12.321 1.00 97.31 339 ARG A N 1
ATOM 2710 C CA . ARG A 1 339 ? -2.546 5.674 12.847 1.00 97.31 339 ARG A CA 1
ATOM 2711 C C . ARG A 1 339 ? -2.490 5.550 14.369 1.00 97.31 339 ARG A C 1
ATOM 2713 O O . ARG A 1 339 ? -3.496 5.795 15.025 1.00 97.31 339 ARG A O 1
ATOM 2720 N N . SER A 1 340 ? -1.327 5.235 14.918 1.00 97.50 340 SER A N 1
ATOM 2721 C CA . SER A 1 340 ? -1.127 5.017 16.353 1.00 97.50 340 SER A CA 1
ATOM 2722 C C . SER A 1 340 ? -0.943 6.314 17.152 1.00 97.50 340 SER A C 1
ATOM 2724 O O . SER A 1 340 ? -0.429 7.290 16.609 1.00 97.50 340 SER A O 1
ATOM 2726 N N . MET A 1 341 ? -1.278 6.349 18.447 1.00 97.75 341 MET A N 1
ATOM 2727 C CA . MET A 1 341 ? -2.052 5.343 19.198 1.00 97.75 341 MET A CA 1
ATOM 2728 C C . MET A 1 341 ? -3.503 5.309 18.710 1.00 97.75 341 MET A C 1
ATOM 2730 O O . MET A 1 341 ? -4.076 6.362 18.404 1.00 97.75 341 MET A O 1
ATOM 2734 N N . ALA A 1 342 ? -4.079 4.107 18.615 1.00 98.06 342 ALA A N 1
ATOM 2735 C CA . ALA A 1 342 ? -5.408 3.907 18.055 1.00 98.06 342 ALA A CA 1
ATOM 2736 C C . ALA A 1 342 ? -6.318 3.065 18.953 1.00 98.06 342 ALA A C 1
ATOM 2738 O O . ALA A 1 342 ? -5.919 2.062 19.542 1.00 98.06 342 ALA A O 1
ATOM 2739 N N . CYS A 1 343 ? -7.584 3.467 18.985 1.00 97.62 343 CYS A N 1
ATOM 2740 C CA . CYS A 1 343 ? -8.678 2.763 19.627 1.00 97.62 343 CYS A CA 1
ATOM 2741 C C . CYS A 1 343 ? -9.918 2.858 18.739 1.00 97.62 343 CYS A C 1
ATOM 2743 O O . CYS A 1 343 ? -10.350 3.963 18.393 1.00 97.62 343 CYS A O 1
ATOM 2745 N N . CYS A 1 344 ? -10.533 1.725 18.405 1.00 97.81 344 CYS A N 1
ATOM 2746 C CA . CYS A 1 344 ? -11.833 1.709 17.742 1.00 97.81 344 CYS A CA 1
ATOM 2747 C C . CYS A 1 344 ? -12.900 1.047 18.612 1.00 97.81 344 CYS A C 1
ATOM 2749 O O . CYS A 1 344 ? -12.658 0.012 19.230 1.00 97.81 344 CYS A O 1
ATOM 2751 N N . ILE A 1 345 ? -14.096 1.633 18.606 1.00 98.44 345 ILE A N 1
ATOM 2752 C CA . ILE A 1 345 ? -15.292 1.068 19.228 1.00 98.44 345 ILE A CA 1
ATOM 2753 C C . ILE A 1 345 ? -16.152 0.482 18.114 1.00 98.44 345 ILE A C 1
ATOM 2755 O O . ILE A 1 345 ? -16.529 1.186 17.171 1.00 98.44 345 ILE A O 1
ATOM 2759 N N . PHE A 1 346 ? -16.448 -0.804 18.220 1.00 98.12 346 PHE A N 1
ATOM 2760 C CA . PHE A 1 346 ? -17.093 -1.606 17.194 1.00 98.12 346 PHE A CA 1
ATOM 2761 C C . PHE A 1 346 ? -18.266 -2.380 17.796 1.00 98.12 346 PHE A C 1
ATOM 2763 O O . PHE A 1 346 ? -18.155 -2.926 18.892 1.00 98.12 346 PHE A O 1
ATOM 2770 N N . LYS A 1 347 ? -19.406 -2.409 17.107 1.00 96.19 347 LYS A N 1
ATOM 2771 C CA . LYS A 1 347 ? -20.613 -3.103 17.569 1.00 96.19 347 LYS A CA 1
ATOM 2772 C C . LYS A 1 347 ? -21.498 -3.444 16.376 1.00 96.19 347 LYS A C 1
ATOM 2774 O O . LYS A 1 347 ? -21.559 -2.654 15.439 1.00 96.19 347 LYS A O 1
ATOM 2779 N N . ASP A 1 348 ? -22.172 -4.590 16.429 1.00 95.50 348 ASP A N 1
ATOM 2780 C CA . ASP A 1 348 ? -23.157 -5.026 15.432 1.00 95.50 348 ASP A CA 1
ATOM 2781 C C . ASP A 1 348 ? -22.626 -4.918 13.991 1.00 95.50 348 ASP A C 1
ATOM 2783 O O . ASP A 1 348 ? -23.250 -4.318 13.120 1.00 95.50 348 ASP A O 1
ATOM 2787 N N . TYR A 1 349 ? -21.425 -5.463 13.754 1.00 96.88 349 TYR A N 1
ATOM 2788 C CA . TYR A 1 349 ? -20.735 -5.435 12.458 1.00 96.88 349 TYR A CA 1
ATOM 2789 C C . TYR A 1 349 ? -20.468 -4.020 11.910 1.00 96.88 349 TYR A C 1
ATOM 2791 O O . TYR A 1 349 ? -20.289 -3.832 10.706 1.00 96.88 349 TYR A O 1
ATOM 2799 N N . GLY A 1 350 ? -20.380 -3.015 12.788 1.00 96.50 350 GLY A N 1
ATOM 2800 C CA . GLY A 1 350 ? -20.118 -1.630 12.419 1.00 96.50 350 GLY A CA 1
ATOM 2801 C C . GLY A 1 350 ? -19.132 -0.898 13.329 1.00 96.50 350 GLY A C 1
ATOM 2802 O O . GLY A 1 350 ? -19.176 -0.967 14.557 1.00 96.50 350 GLY A O 1
ATOM 2803 N N . LEU A 1 351 ? -18.269 -0.091 12.711 1.00 97.50 351 LEU A N 1
ATOM 2804 C CA . LEU A 1 351 ? -17.459 0.912 13.391 1.00 97.50 351 LEU A CA 1
ATOM 2805 C C . LEU A 1 351 ? -18.371 2.024 13.930 1.00 97.50 351 LEU A C 1
ATOM 2807 O O . LEU A 1 351 ? -18.976 2.792 13.170 1.00 97.50 351 LEU A O 1
ATOM 2811 N N . ILE A 1 352 ? -18.435 2.139 15.253 1.00 96.44 352 ILE A N 1
ATOM 2812 C CA . ILE A 1 352 ? -19.180 3.188 15.952 1.00 96.44 352 ILE A CA 1
ATOM 2813 C C . ILE A 1 352 ? -18.379 4.492 15.927 1.00 96.44 352 ILE A C 1
ATOM 2815 O O . ILE A 1 352 ? -18.871 5.547 15.500 1.00 96.44 352 ILE A O 1
ATOM 2819 N N . SER A 1 353 ? -17.122 4.408 16.356 1.00 97.00 353 SER A N 1
ATOM 2820 C CA . SER A 1 353 ? -16.217 5.545 16.504 1.00 97.00 353 SER A CA 1
ATOM 2821 C C . SER A 1 353 ? -14.768 5.092 16.588 1.00 97.00 353 SER A C 1
ATOM 2823 O O . SER A 1 353 ? -14.482 3.959 16.969 1.00 97.00 353 SER A O 1
ATOM 2825 N N . ILE A 1 354 ? -13.852 6.008 16.289 1.00 97.69 354 ILE A N 1
ATOM 2826 C CA . ILE A 1 354 ? -12.416 5.757 16.347 1.00 97.69 354 ILE A CA 1
ATOM 2827 C C . ILE A 1 354 ? -11.681 6.983 16.884 1.00 97.69 354 ILE A C 1
ATOM 2829 O O . ILE A 1 354 ? -12.010 8.117 16.530 1.00 97.69 354 ILE A O 1
ATOM 2833 N N . GLY A 1 355 ? -10.681 6.757 17.725 1.00 97.88 355 GLY A N 1
ATOM 2834 C CA . GLY A 1 355 ? -9.619 7.715 17.997 1.00 97.88 355 GLY A CA 1
ATOM 2835 C C . GLY A 1 355 ? -8.312 7.140 17.478 1.00 97.88 355 GLY A C 1
ATOM 2836 O O . GLY A 1 355 ? -7.989 5.991 17.756 1.00 97.88 355 GLY A O 1
ATOM 2837 N N . SER A 1 356 ? -7.588 7.912 16.678 1.00 97.19 356 SER A N 1
ATOM 2838 C CA . SER A 1 356 ? -6.344 7.476 16.046 1.00 97.19 356 SER A CA 1
ATOM 2839 C C . SER A 1 356 ? -5.367 8.640 15.935 1.00 97.19 356 SER A C 1
ATOM 2841 O O . SER A 1 356 ? -5.779 9.803 15.890 1.00 97.19 356 SER A O 1
ATOM 2843 N N . GLY A 1 357 ? -4.079 8.326 15.861 1.00 96.75 357 GLY A N 1
ATOM 2844 C CA . GLY A 1 357 ? -2.994 9.288 15.695 1.00 96.75 357 GLY A CA 1
ATOM 2845 C C . GLY A 1 357 ? -2.699 10.091 16.958 1.00 96.75 357 GLY A C 1
ATOM 2846 O O . GLY A 1 357 ? -2.177 11.198 16.849 1.00 96.75 357 GLY A O 1
ATOM 2847 N N . GLN A 1 358 ? -3.095 9.588 18.132 1.00 97.12 358 GLN A N 1
ATOM 2848 C CA . GLN A 1 358 ? -2.880 10.297 19.391 1.00 97.12 358 GLN A CA 1
ATOM 2849 C C . GLN A 1 358 ? -1.532 9.925 20.017 1.00 97.12 358 GLN A C 1
ATOM 2851 O O . GLN A 1 358 ? -1.106 8.775 19.885 1.00 97.12 358 GLN A O 1
ATOM 2856 N N . PRO A 1 359 ? -0.856 10.864 20.702 1.00 95.81 359 PRO A N 1
ATOM 2857 C CA . PRO A 1 359 ? 0.352 10.549 21.459 1.00 95.81 359 PRO A CA 1
ATOM 2858 C C . PRO A 1 359 ? 0.083 9.526 22.568 1.00 95.81 359 PRO A C 1
ATOM 2860 O O . PRO A 1 359 ? 0.865 8.593 22.730 1.00 95.81 359 PRO A O 1
ATOM 2863 N N . GLU A 1 360 ? -1.052 9.666 23.261 1.00 96.56 360 GLU A N 1
ATOM 2864 C CA . GLU A 1 360 ? -1.441 8.813 24.382 1.00 96.56 360 GLU A CA 1
ATOM 2865 C C . GLU A 1 360 ? -2.658 7.938 24.052 1.00 96.56 360 GLU A C 1
ATOM 2867 O O . GLU A 1 360 ? -3.553 8.310 23.286 1.00 96.56 360 GLU A O 1
ATOM 2872 N N . GLN A 1 361 ? -2.704 6.745 24.652 1.00 96.75 361 GLN A N 1
ATOM 2873 C CA . GLN A 1 361 ? -3.793 5.787 24.431 1.00 96.75 361 GLN A CA 1
ATOM 2874 C C . GLN A 1 361 ? -5.124 6.271 25.032 1.00 96.75 361 GLN A C 1
ATOM 2876 O O . GLN A 1 361 ? -6.178 6.050 24.431 1.00 96.75 361 GLN A O 1
ATOM 2881 N N . ILE A 1 362 ? -5.081 6.955 26.181 1.00 98.00 362 ILE A N 1
ATOM 2882 C CA . ILE A 1 362 ? -6.272 7.523 26.825 1.00 98.00 362 ILE A CA 1
ATOM 2883 C C . ILE A 1 362 ? -6.951 8.567 25.933 1.00 98.00 362 ILE A C 1
ATOM 2885 O O . ILE A 1 362 ? -8.160 8.492 25.726 1.00 98.00 362 ILE A O 1
ATOM 2889 N N . ASP A 1 363 ? -6.179 9.441 25.281 1.00 98.12 363 ASP A N 1
ATOM 2890 C CA . ASP A 1 363 ? -6.709 10.439 24.346 1.00 98.12 363 ASP A CA 1
ATOM 2891 C C . ASP A 1 363 ? -7.443 9.775 23.173 1.00 98.12 363 ASP A C 1
ATOM 2893 O O . ASP A 1 363 ? -8.512 10.226 22.748 1.00 98.12 363 ASP A O 1
ATOM 2897 N N . ALA A 1 364 ? -6.895 8.675 22.642 1.00 98.12 364 ALA A N 1
ATOM 2898 C CA . ALA A 1 364 ? -7.546 7.917 21.577 1.00 98.12 364 ALA A CA 1
ATOM 2899 C C . ALA A 1 364 ? -8.900 7.349 22.041 1.00 98.12 364 ALA A C 1
ATOM 2901 O O . ALA A 1 364 ? -9.900 7.472 21.325 1.00 98.12 364 ALA A O 1
ATOM 2902 N N . LEU A 1 365 ? -8.961 6.783 23.249 1.00 98.50 365 LEU A N 1
ATOM 2903 C CA . LEU A 1 365 ? -10.200 6.261 23.829 1.00 98.50 365 LEU A CA 1
ATOM 2904 C C . LEU A 1 365 ? -11.232 7.374 24.074 1.00 98.50 365 LEU A C 1
ATOM 2906 O O . LEU A 1 365 ? -12.384 7.260 23.647 1.00 98.50 365 LEU A O 1
ATOM 2910 N N . GLU A 1 366 ? -10.830 8.478 24.701 1.00 98.12 366 GLU A N 1
ATOM 2911 C CA . GLU A 1 366 ? -11.716 9.611 24.974 1.00 98.12 366 GLU A CA 1
ATOM 2912 C C . GLU A 1 366 ? -12.260 10.241 23.690 1.00 98.12 366 GLU A C 1
ATOM 2914 O O . GLU A 1 366 ? -13.442 10.589 23.604 1.00 98.12 366 GLU A O 1
ATOM 2919 N N . ILE A 1 367 ? -11.426 10.363 22.652 1.00 98.12 367 ILE A N 1
ATOM 2920 C CA . ILE A 1 367 ? -11.861 10.837 21.337 1.00 98.12 367 ILE A CA 1
ATOM 2921 C C . ILE A 1 367 ? -12.897 9.887 20.739 1.00 98.12 367 ILE A C 1
ATOM 2923 O O . ILE A 1 367 ? -13.901 10.379 20.213 1.00 98.12 367 ILE A O 1
ATOM 2927 N N . ALA A 1 368 ? -12.693 8.570 20.827 1.00 98.06 368 ALA A N 1
ATOM 2928 C CA . ALA A 1 368 ? -13.655 7.590 20.335 1.00 98.06 368 ALA A CA 1
ATOM 2929 C C . ALA A 1 368 ? -15.007 7.735 21.061 1.00 98.06 368 ALA A C 1
ATOM 2931 O O . ALA A 1 368 ? -16.027 7.959 20.408 1.00 98.06 368 ALA A O 1
ATOM 2932 N N . ILE A 1 369 ? -15.012 7.744 22.399 1.00 97.94 369 ILE A N 1
ATOM 2933 C CA . ILE A 1 369 ? -16.227 7.910 23.220 1.00 97.94 369 ILE A CA 1
ATOM 2934 C C . ILE A 1 369 ? -16.908 9.262 22.950 1.00 97.94 369 ILE A C 1
ATOM 2936 O O . ILE A 1 369 ? -18.129 9.372 22.835 1.00 97.94 369 ILE A O 1
ATOM 2940 N N . ARG A 1 370 ? -16.141 10.344 22.810 1.00 97.38 370 ARG A N 1
ATOM 2941 C CA . ARG A 1 370 ? -16.708 11.661 22.491 1.00 97.38 370 ARG A CA 1
ATOM 2942 C C . ARG A 1 370 ? -17.331 11.682 21.095 1.00 97.38 370 ARG A C 1
ATOM 2944 O O . ARG A 1 370 ? -18.355 12.338 20.895 1.00 97.38 370 ARG A O 1
ATOM 2951 N N . GLN A 1 371 ? -16.723 11.004 20.122 1.00 95.75 371 GLN A N 1
ATOM 2952 C CA . GLN A 1 371 ? -17.274 10.889 18.773 1.00 95.75 371 GLN A CA 1
ATOM 2953 C C . GLN A 1 371 ? -18.568 10.073 18.746 1.00 95.75 371 GLN A C 1
ATOM 2955 O O . GLN A 1 371 ? -19.512 10.504 18.083 1.00 95.75 371 GLN A O 1
ATOM 2960 N N . SER A 1 372 ? -18.642 8.944 19.455 1.00 94.25 372 SER A N 1
ATOM 2961 C CA . SER A 1 372 ? -19.875 8.152 19.539 1.00 94.25 372 SER A CA 1
ATOM 2962 C C . SER A 1 372 ? -21.009 8.957 20.177 1.00 94.25 372 SER A C 1
ATOM 2964 O O . SER A 1 372 ? -22.089 9.044 19.595 1.00 94.25 372 SER A O 1
ATOM 2966 N N . ASN A 1 373 ? -20.731 9.675 21.270 1.00 92.88 373 ASN A N 1
ATOM 2967 C CA . ASN A 1 373 ? -21.692 10.562 21.931 1.00 92.88 373 ASN A CA 1
ATOM 2968 C C . ASN A 1 373 ? -22.220 11.664 20.999 1.00 92.88 373 ASN A C 1
ATOM 2970 O O . ASN A 1 373 ? -23.424 11.912 20.952 1.00 92.88 373 ASN A O 1
ATOM 2974 N N . ARG A 1 374 ? -21.345 12.301 20.204 1.00 91.81 374 ARG A N 1
ATOM 2975 C CA . ARG A 1 374 ? -21.756 13.301 19.193 1.00 91.81 374 ARG A CA 1
ATOM 2976 C C . ARG A 1 374 ? -22.658 12.717 18.108 1.00 91.81 374 ARG A C 1
ATOM 2978 O O . ARG A 1 374 ? -23.482 13.443 17.564 1.00 91.81 374 ARG A O 1
ATOM 2985 N N . LYS A 1 375 ? -22.485 11.434 17.789 1.00 87.94 375 LYS A N 1
ATOM 2986 C CA . LYS A 1 375 ? -23.330 10.686 16.849 1.00 87.94 375 LYS A CA 1
ATOM 2987 C C . LYS A 1 375 ? -24.537 10.032 17.536 1.00 87.94 375 LYS A C 1
ATOM 2989 O O . LYS A 1 375 ? -25.260 9.293 16.880 1.00 87.94 375 LYS A O 1
ATOM 2994 N N . SER A 1 376 ? -24.727 10.264 18.840 1.00 90.62 376 SER A N 1
ATOM 2995 C CA . SER A 1 376 ? -25.752 9.618 19.670 1.00 90.62 376 SER A CA 1
ATOM 2996 C C . SER A 1 376 ? -25.743 8.088 19.566 1.00 90.62 376 SER A C 1
ATOM 2998 O O . SER A 1 376 ? -26.791 7.451 19.624 1.00 90.62 376 SER A O 1
ATOM 3000 N N . LYS A 1 377 ? -24.553 7.499 19.401 1.00 89.62 377 LYS A N 1
ATOM 3001 C CA . LYS A 1 377 ? -24.362 6.050 19.347 1.00 89.62 377 LYS A CA 1
ATOM 3002 C C . LYS A 1 377 ? -23.947 5.524 20.714 1.00 89.62 377 LYS A C 1
ATOM 3004 O O . LYS A 1 377 ? -22.977 6.009 21.293 1.00 89.62 377 LYS A O 1
ATOM 3009 N N . ASP A 1 378 ? -24.676 4.526 21.197 1.00 92.12 378 ASP A N 1
ATOM 3010 C CA . ASP A 1 378 ? -24.391 3.866 22.467 1.00 92.12 378 ASP A CA 1
ATOM 3011 C C . ASP A 1 378 ? -23.152 2.970 22.346 1.00 92.12 378 ASP A C 1
ATOM 3013 O O . ASP A 1 378 ? -23.056 2.144 21.438 1.00 92.12 378 ASP A O 1
ATOM 3017 N N . VAL A 1 379 ? -22.204 3.151 23.265 1.00 95.62 379 VAL A N 1
ATOM 3018 C CA . VAL A 1 379 ? -20.968 2.357 23.339 1.00 95.62 379 VAL A CA 1
ATOM 3019 C C . VAL A 1 379 ? -21.094 1.177 24.295 1.00 95.62 379 VAL A C 1
ATOM 3021 O O . VAL A 1 379 ? -20.194 0.341 24.342 1.00 95.62 379 VAL A O 1
ATOM 3024 N N . ARG A 1 380 ? -22.191 1.074 25.051 1.00 96.44 380 ARG A N 1
ATOM 3025 C CA . ARG A 1 380 ? -22.402 -0.065 25.941 1.00 96.44 380 ARG A CA 1
ATOM 3026 C C . ARG A 1 380 ? -22.512 -1.355 25.148 1.00 96.44 380 ARG A C 1
ATOM 3028 O O . ARG A 1 380 ? -23.030 -1.373 24.027 1.00 96.44 380 ARG A O 1
ATOM 3035 N N . ASP A 1 381 ? -22.021 -2.430 25.741 1.00 95.81 381 ASP A N 1
ATOM 3036 C CA . ASP A 1 381 ? -22.003 -3.766 25.148 1.00 95.81 381 ASP A CA 1
ATOM 3037 C C . ASP A 1 381 ? -21.210 -3.875 23.829 1.00 95.81 381 ASP A C 1
ATOM 3039 O O . ASP A 1 381 ? -21.453 -4.768 23.020 1.00 95.81 381 ASP A O 1
ATOM 3043 N N . SER A 1 382 ? -20.291 -2.939 23.574 1.00 97.88 382 SER A N 1
ATOM 3044 C CA . SER A 1 382 ? -19.454 -2.923 22.368 1.00 97.88 382 SER A CA 1
ATOM 3045 C C . SER A 1 382 ? -18.097 -3.605 22.574 1.00 97.88 382 SER A C 1
ATOM 3047 O O . SER A 1 382 ? -17.700 -3.927 23.698 1.00 97.88 382 SER A O 1
ATOM 3049 N N . ILE A 1 383 ? -17.385 -3.797 21.464 1.00 98.31 383 ILE A N 1
ATOM 3050 C CA . ILE A 1 383 ? -15.983 -4.204 21.407 1.00 98.31 383 ILE A CA 1
ATOM 3051 C C . ILE A 1 383 ? -15.117 -2.945 21.315 1.00 98.31 383 ILE A C 1
ATOM 3053 O O . ILE A 1 383 ? -15.305 -2.118 20.422 1.00 98.31 383 ILE A O 1
ATOM 3057 N N . CYS A 1 384 ? -14.124 -2.824 22.188 1.00 98.44 384 CYS A N 1
ATOM 3058 C CA . CYS A 1 384 ? -13.114 -1.776 22.150 1.00 98.44 384 CYS A CA 1
ATOM 3059 C C . CYS A 1 384 ? -11.754 -2.388 21.801 1.00 98.44 384 CYS A C 1
ATOM 3061 O O . CYS A 1 384 ? -11.182 -3.115 22.608 1.00 98.44 384 CYS A O 1
ATOM 3063 N N . ALA A 1 385 ? -11.237 -2.128 20.600 1.00 98.06 385 ALA A N 1
ATOM 3064 C CA . ALA A 1 385 ? -9.968 -2.694 20.141 1.00 98.06 385 ALA A CA 1
ATOM 3065 C C . ALA A 1 385 ? -8.853 -1.644 20.116 1.00 98.06 385 ALA A C 1
ATOM 3067 O O . ALA A 1 385 ? -9.068 -0.533 19.627 1.00 98.06 385 ALA A O 1
ATOM 3068 N N . PHE A 1 386 ? -7.664 -2.030 20.583 1.00 98.31 386 PHE A N 1
ATOM 3069 C CA . PHE A 1 386 ? -6.451 -1.214 20.628 1.00 98.31 386 PHE A CA 1
ATOM 3070 C C . PHE A 1 386 ? -5.337 -1.808 19.756 1.00 98.31 386 PHE A C 1
ATOM 3072 O O . PHE A 1 386 ? -5.165 -3.024 19.674 1.00 98.31 386 PHE A O 1
ATOM 3079 N N . ASP A 1 387 ? -4.534 -0.945 19.131 1.00 97.25 387 ASP A N 1
ATOM 3080 C CA . ASP A 1 387 ? -3.348 -1.337 18.350 1.00 97.25 387 ASP A CA 1
ATOM 3081 C C . ASP A 1 387 ? -2.126 -1.704 19.220 1.00 97.25 387 ASP A C 1
ATOM 3083 O O . ASP A 1 387 ? -1.178 -2.355 18.755 1.00 97.25 387 ASP A O 1
ATOM 3087 N N . GLY A 1 388 ? -2.152 -1.291 20.489 1.00 96.62 388 GLY A N 1
ATOM 3088 C CA . GLY A 1 388 ? -1.127 -1.516 21.503 1.00 96.62 388 GLY A CA 1
ATOM 3089 C C . GLY A 1 388 ? -1.689 -1.960 22.851 1.00 96.62 388 GLY A C 1
ATOM 3090 O O . GLY A 1 388 ? -2.892 -1.855 23.075 1.00 96.62 388 GLY A O 1
ATOM 3091 N N . PRO A 1 389 ? -0.821 -2.467 23.746 1.00 96.94 389 PRO A N 1
ATOM 3092 C CA . PRO A 1 389 ? -1.256 -2.961 25.042 1.00 96.94 389 PRO A CA 1
ATOM 3093 C C . PRO A 1 389 ? -1.728 -1.819 25.955 1.00 96.94 389 PRO A C 1
ATOM 3095 O O . PRO A 1 389 ? -1.059 -0.786 26.039 1.00 96.94 389 PRO A O 1
ATOM 3098 N N . VAL A 1 390 ? -2.843 -2.030 26.643 1.00 97.19 390 VAL A N 1
ATOM 3099 C CA . VAL A 1 390 ? -3.407 -1.226 27.721 1.00 97.19 390 VAL A CA 1
ATOM 3100 C C . VAL A 1 390 ? -2.560 -1.403 28.973 1.00 97.19 390 VAL A C 1
ATOM 3102 O O . VAL A 1 390 ? -2.282 -2.510 29.425 1.00 97.19 390 VAL A O 1
ATOM 3105 N N . ARG A 1 391 ? -2.093 -0.280 29.516 1.00 92.94 391 ARG A N 1
ATOM 3106 C CA . ARG A 1 391 ? -1.202 -0.249 30.690 1.00 92.94 391 ARG A CA 1
ATOM 3107 C C . ARG A 1 391 ? -1.680 0.692 31.779 1.00 92.94 391 ARG A C 1
ATOM 3109 O O . ARG A 1 391 ? -1.270 0.541 32.924 1.00 92.94 391 ARG A O 1
ATOM 3116 N N . ASP A 1 392 ? -2.460 1.691 31.390 1.00 92.94 392 ASP A N 1
ATOM 3117 C CA . ASP A 1 392 ? -2.850 2.788 32.257 1.00 92.94 392 ASP A CA 1
ATOM 3118 C C . ASP A 1 392 ? -4.167 2.461 32.965 1.00 92.94 392 ASP A C 1
ATOM 3120 O O . ASP A 1 392 ? -5.148 2.067 32.328 1.00 92.94 392 ASP A O 1
ATOM 3124 N N . GLU A 1 393 ? -4.182 2.648 34.282 1.00 95.75 393 GLU A N 1
ATOM 3125 C CA . GLU A 1 393 ? -5.375 2.507 35.113 1.00 95.75 393 GLU A CA 1
ATOM 3126 C C . GLU A 1 393 ? -6.485 3.455 34.635 1.00 95.75 393 GLU A C 1
ATOM 3128 O O . GLU A 1 393 ? -7.650 3.070 34.604 1.00 95.75 393 GLU A O 1
ATOM 3133 N N . GLU A 1 394 ? -6.148 4.661 34.167 1.00 97.56 394 GLU A N 1
ATOM 3134 C CA . GLU A 1 394 ? -7.134 5.620 33.660 1.00 97.56 394 GLU A CA 1
ATOM 3135 C C . GLU A 1 394 ? -7.864 5.092 32.415 1.00 97.56 394 GLU A C 1
ATOM 3137 O O . GLU A 1 394 ? -9.081 5.267 32.278 1.00 97.56 394 GLU A O 1
ATOM 3142 N N . VAL A 1 395 ? -7.154 4.372 31.538 1.00 98.19 395 VAL A N 1
ATOM 3143 C CA . VAL A 1 395 ? -7.755 3.707 30.372 1.00 98.19 395 VAL A CA 1
ATOM 3144 C C . VAL A 1 395 ? -8.727 2.626 30.839 1.00 98.19 395 VAL A C 1
ATOM 3146 O O . VAL A 1 395 ? -9.866 2.591 30.370 1.00 98.19 395 VAL A O 1
ATOM 3149 N N . VAL A 1 396 ? -8.326 1.795 31.805 1.00 98.38 396 VAL A N 1
ATOM 3150 C CA . VAL A 1 396 ? -9.176 0.734 32.373 1.00 98.38 396 VAL A CA 1
ATOM 3151 C C . VAL A 1 396 ? -10.439 1.316 33.013 1.00 98.38 396 VAL A C 1
ATOM 3153 O O . VAL A 1 396 ? -11.549 0.908 32.669 1.00 98.38 396 VAL A O 1
ATOM 3156 N N . GLN A 1 397 ? -10.305 2.327 33.873 1.00 98.38 397 GLN A N 1
ATOM 3157 C CA . GLN A 1 397 ? -11.448 2.972 34.526 1.00 98.38 397 GLN A CA 1
ATOM 3158 C C . GLN A 1 397 ? -12.389 3.641 33.516 1.00 98.38 397 GLN A C 1
ATOM 3160 O O . GLN A 1 397 ? -13.613 3.600 33.669 1.00 98.38 397 GLN A O 1
ATOM 3165 N N . THR A 1 398 ? -11.840 4.219 32.447 1.00 98.44 398 THR A N 1
ATOM 3166 C CA . THR A 1 398 ? -12.637 4.818 31.371 1.00 98.44 398 THR A CA 1
ATOM 3167 C C . THR A 1 398 ? -13.420 3.762 30.591 1.00 98.44 398 THR A C 1
ATOM 3169 O O . THR A 1 398 ? -14.594 3.987 30.291 1.00 98.44 398 THR A O 1
ATOM 3172 N N . LEU A 1 399 ? -12.829 2.593 30.321 1.00 98.44 399 LEU A N 1
ATOM 3173 C CA . LEU 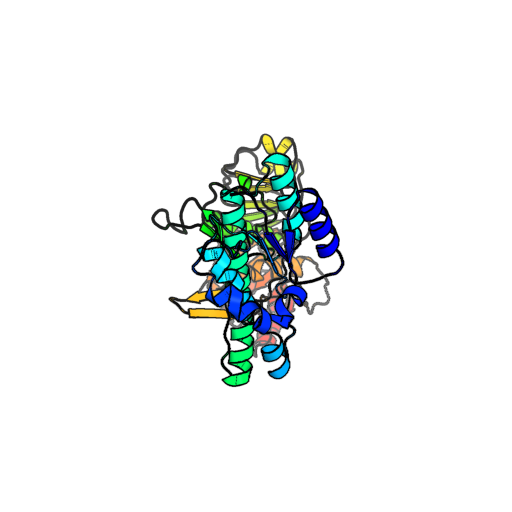A 1 399 ? -13.517 1.462 29.686 1.00 98.44 399 LEU A CA 1
ATOM 3174 C C . LEU A 1 399 ? -14.662 0.939 30.564 1.00 98.44 399 LEU A C 1
ATOM 3176 O O . LEU A 1 399 ? -15.782 0.779 30.072 1.00 98.44 399 LEU A O 1
ATOM 3180 N N . ILE A 1 400 ? -14.413 0.764 31.868 1.00 98.31 400 ILE A N 1
ATOM 3181 C CA . ILE A 1 400 ? -15.425 0.342 32.851 1.00 98.31 400 ILE A CA 1
ATOM 3182 C C . ILE A 1 400 ? -16.590 1.331 32.883 1.00 98.31 400 ILE A C 1
ATOM 3184 O O . ILE A 1 400 ? -17.753 0.945 32.773 1.00 98.31 400 ILE A O 1
ATOM 3188 N N . LYS A 1 401 ? -16.289 2.630 32.964 1.00 97.81 401 LYS A N 1
ATOM 3189 C CA . LYS A 1 401 ? -17.305 3.687 32.971 1.00 97.81 401 LYS A CA 1
ATOM 3190 C C . LYS A 1 401 ? -18.097 3.756 31.663 1.00 97.81 401 LYS A C 1
ATOM 3192 O O . LYS A 1 401 ? -19.281 4.091 31.692 1.00 97.81 401 LYS A O 1
ATOM 3197 N N . ALA A 1 402 ? -17.458 3.475 30.528 1.00 97.19 402 ALA A N 1
ATOM 3198 C CA . ALA A 1 402 ? -18.120 3.420 29.228 1.00 97.19 402 ALA A CA 1
ATOM 3199 C C . ALA A 1 402 ? -19.054 2.203 29.095 1.00 97.19 402 ALA A C 1
ATOM 3201 O O . ALA A 1 402 ? -20.012 2.259 28.325 1.00 97.19 402 ALA A O 1
ATOM 3202 N N . GLY A 1 403 ? -18.804 1.131 29.854 1.00 96.56 403 GLY A N 1
ATOM 3203 C CA . GLY A 1 403 ? -19.616 -0.085 29.838 1.00 96.56 403 GLY A CA 1
ATOM 3204 C C . GLY A 1 403 ? -19.434 -0.914 28.566 1.00 96.56 403 GLY A C 1
ATOM 3205 O O . GLY A 1 403 ? -20.392 -1.526 28.090 1.00 96.56 403 GLY A O 1
ATOM 3206 N N . VAL A 1 404 ? -18.235 -0.896 27.974 1.00 97.69 404 VAL A N 1
ATOM 3207 C CA . VAL A 1 404 ? -17.894 -1.808 26.869 1.00 97.69 404 VAL A CA 1
ATOM 3208 C C . VAL A 1 404 ? -17.930 -3.253 27.375 1.00 97.69 404 VAL A C 1
ATOM 3210 O O . VAL A 1 404 ? -17.653 -3.492 28.544 1.00 97.69 404 VAL A O 1
ATOM 3213 N N . LYS A 1 405 ? -18.271 -4.222 26.522 1.00 97.50 405 LYS A N 1
ATOM 3214 C CA . LYS A 1 405 ? -18.329 -5.640 26.928 1.00 97.50 405 LYS A CA 1
ATOM 3215 C C . LYS A 1 405 ? -16.987 -6.336 26.754 1.00 97.50 405 LYS A C 1
ATOM 3217 O O . LYS A 1 405 ? -16.658 -7.233 27.521 1.00 97.50 405 LYS A O 1
ATOM 3222 N N . ILE A 1 406 ? -16.240 -5.949 25.723 1.00 97.69 406 ILE A N 1
ATOM 3223 C CA . ILE A 1 406 ? -15.034 -6.657 25.295 1.00 97.69 406 ILE A CA 1
ATOM 3224 C C . ILE A 1 406 ? -13.937 -5.641 25.011 1.00 97.69 406 ILE A C 1
ATOM 3226 O O . ILE A 1 406 ? -14.166 -4.648 24.319 1.00 97.69 406 ILE A O 1
ATOM 3230 N N . VAL A 1 407 ? -12.735 -5.919 25.500 1.00 98.00 407 VAL A N 1
ATOM 3231 C CA . VAL A 1 407 ? -11.512 -5.188 25.171 1.00 98.00 407 VAL A CA 1
ATOM 3232 C C . VAL A 1 407 ? -10.590 -6.119 24.398 1.00 98.00 407 VAL A C 1
ATOM 3234 O O . VAL A 1 407 ? -10.288 -7.219 24.852 1.00 98.00 407 VAL A O 1
ATOM 3237 N N . ILE A 1 408 ? -10.140 -5.682 23.223 1.00 97.25 408 ILE A N 1
ATOM 3238 C CA . ILE A 1 408 ? -9.167 -6.407 22.404 1.00 97.25 408 ILE A CA 1
ATOM 3239 C C . ILE A 1 408 ? -7.853 -5.646 22.424 1.00 97.25 408 ILE A C 1
ATOM 3241 O O . ILE A 1 408 ? -7.794 -4.478 22.041 1.00 97.25 408 ILE A O 1
ATOM 3245 N N . GLU A 1 409 ? -6.784 -6.330 22.799 1.00 96.62 409 GLU A N 1
ATOM 3246 C CA . GLU A 1 409 ? -5.443 -5.756 22.820 1.00 96.62 409 GLU A CA 1
ATOM 3247 C C . GLU A 1 409 ? -4.387 -6.822 22.487 1.00 96.62 409 GLU A C 1
ATOM 3249 O O . GLU A 1 409 ? -4.677 -8.017 22.539 1.00 96.62 409 GLU A O 1
ATOM 3254 N N . PRO A 1 410 ? -3.140 -6.464 22.151 1.00 95.19 410 PRO A N 1
ATOM 3255 C CA . PRO A 1 410 ? -2.117 -7.467 21.868 1.00 95.19 410 PRO A CA 1
ATOM 3256 C C . PRO A 1 410 ? -1.632 -8.249 23.095 1.00 95.19 410 PRO A C 1
ATOM 3258 O O . PRO A 1 410 ? -1.209 -9.395 22.930 1.00 95.19 410 PRO A O 1
ATOM 3261 N N . GLY A 1 411 ? -1.681 -7.649 24.288 1.00 93.88 411 GLY A N 1
ATOM 3262 C CA . GLY A 1 411 ? -1.032 -8.162 25.496 1.00 93.88 411 GLY A CA 1
ATOM 3263 C C . GLY A 1 411 ? 0.498 -8.174 25.395 1.00 93.88 411 GLY A C 1
ATOM 3264 O O . GLY A 1 411 ? 1.103 -7.522 24.534 1.00 93.88 411 GLY A O 1
ATOM 3265 N N . GLY A 1 412 ? 1.134 -8.945 26.272 1.00 93.06 412 GLY A N 1
ATOM 3266 C CA . GLY A 1 412 ? 2.584 -9.115 26.334 1.00 93.06 412 GLY A CA 1
ATOM 3267 C C . GLY A 1 412 ? 3.288 -8.104 27.237 1.00 93.06 412 GLY A C 1
ATOM 3268 O O . GLY A 1 412 ? 4.492 -7.883 27.072 1.00 93.06 412 GLY A O 1
ATOM 3269 N N . VAL A 1 413 ? 2.570 -7.481 28.177 1.00 94.69 413 VAL A N 1
ATOM 3270 C CA . VAL A 1 413 ? 3.147 -6.560 29.166 1.00 94.69 413 VAL A CA 1
ATOM 3271 C C . VAL A 1 413 ? 2.984 -7.092 30.591 1.00 94.69 413 VAL A C 1
ATOM 3273 O O . VAL A 1 413 ? 2.275 -8.062 30.850 1.00 94.69 413 VAL A O 1
ATOM 3276 N N . LYS A 1 414 ? 3.709 -6.503 31.550 1.00 95.12 414 LYS A N 1
ATOM 3277 C CA . LYS A 1 414 ? 3.683 -6.969 32.950 1.00 95.12 414 LYS A CA 1
ATOM 3278 C C . LYS A 1 414 ? 2.334 -6.678 33.624 1.00 95.12 414 LYS A C 1
ATOM 3280 O O . LYS A 1 414 ? 1.971 -7.369 34.574 1.00 95.12 414 LYS A O 1
ATOM 3285 N N . GLU A 1 415 ? 1.618 -5.672 33.125 1.00 96.06 415 GLU A N 1
ATOM 3286 C CA . GLU A 1 415 ? 0.316 -5.208 33.598 1.00 96.06 415 GLU A CA 1
ATOM 3287 C C . GLU A 1 415 ? -0.844 -6.122 33.176 1.00 96.06 415 GLU A C 1
ATOM 3289 O O . GLU A 1 415 ? -1.877 -6.088 33.840 1.00 96.06 415 GLU A O 1
ATOM 3294 N N . ASP A 1 416 ? -0.662 -6.994 32.170 1.00 95.75 416 ASP A N 1
ATOM 3295 C CA . ASP A 1 416 ? -1.707 -7.864 31.593 1.00 95.75 416 ASP A CA 1
ATOM 3296 C C . ASP A 1 416 ? -2.572 -8.553 32.662 1.00 95.75 416 ASP A C 1
ATOM 3298 O O . ASP A 1 416 ? -3.790 -8.636 32.544 1.00 95.75 416 ASP A O 1
ATOM 3302 N N . ARG A 1 417 ? -1.947 -9.060 33.736 1.00 96.06 417 ARG A N 1
ATOM 3303 C CA . ARG A 1 417 ? -2.658 -9.773 34.814 1.00 96.06 417 ARG A CA 1
ATOM 3304 C C . ARG A 1 417 ? -3.561 -8.864 35.642 1.00 96.06 417 ARG A C 1
ATOM 3306 O O . ARG A 1 417 ? -4.599 -9.324 36.105 1.00 96.06 417 ARG A O 1
ATOM 3313 N N . ILE A 1 418 ? -3.127 -7.631 35.887 1.00 96.88 418 ILE A N 1
ATOM 3314 C CA . ILE A 1 418 ? -3.861 -6.657 36.699 1.00 96.88 418 ILE A CA 1
ATOM 3315 C C . ILE A 1 418 ? -4.997 -6.080 35.857 1.00 96.88 418 ILE A C 1
ATOM 3317 O O . ILE A 1 418 ? -6.145 -6.154 36.279 1.00 96.88 418 ILE A O 1
ATOM 3321 N N . VAL A 1 419 ? -4.690 -5.643 34.630 1.00 97.38 419 VAL A N 1
ATOM 3322 C CA . VAL A 1 419 ? -5.670 -5.119 33.666 1.00 97.38 419 VAL A CA 1
ATOM 3323 C C . VAL A 1 419 ? -6.773 -6.140 33.397 1.00 97.38 419 VAL A C 1
ATOM 3325 O O . VAL A 1 419 ? -7.950 -5.810 33.513 1.00 97.38 419 VAL A O 1
ATOM 3328 N N . ARG A 1 420 ? -6.409 -7.403 33.122 1.00 96.62 420 ARG A N 1
ATOM 3329 C CA . ARG A 1 420 ? -7.385 -8.489 32.952 1.00 96.62 420 ARG A CA 1
ATOM 3330 C C . ARG A 1 420 ? -8.320 -8.593 34.143 1.00 96.62 420 ARG A C 1
ATOM 3332 O O . ARG A 1 420 ? -9.529 -8.627 33.965 1.00 96.62 420 ARG A O 1
ATOM 3339 N N . LYS A 1 421 ? -7.748 -8.667 35.344 1.00 97.44 421 LYS A N 1
ATOM 3340 C CA . LYS A 1 421 ? -8.525 -8.858 36.561 1.00 97.44 421 LYS A CA 1
ATOM 3341 C C . LYS A 1 421 ? -9.508 -7.706 36.774 1.00 97.44 421 LYS A C 1
ATOM 3343 O O . LYS A 1 421 ? -10.665 -7.964 37.060 1.00 97.44 421 LYS A O 1
ATOM 3348 N N . GLU A 1 422 ? -9.069 -6.459 36.622 1.00 98.00 422 GLU A N 1
ATOM 3349 C CA . GLU A 1 422 ? -9.925 -5.283 36.834 1.00 98.00 422 GLU A CA 1
ATOM 3350 C C . GLU A 1 422 ? -11.077 -5.190 35.826 1.00 98.00 422 GLU A C 1
ATOM 3352 O O . GLU A 1 422 ? -12.206 -4.857 36.202 1.00 98.00 422 GLU A O 1
ATOM 3357 N N . LEU A 1 423 ? -10.807 -5.518 34.560 1.00 97.88 423 LEU A N 1
ATOM 3358 C CA . LEU A 1 423 ? -11.829 -5.585 33.519 1.00 97.88 423 LEU A CA 1
ATOM 3359 C C . LEU A 1 423 ? -12.824 -6.722 33.795 1.00 97.88 423 LEU A C 1
ATOM 3361 O O . LEU A 1 423 ? -14.029 -6.473 33.840 1.00 97.88 423 LEU A O 1
ATOM 3365 N N . GLU A 1 424 ? -12.339 -7.938 34.061 1.00 96.62 424 GLU A N 1
ATOM 3366 C CA . GLU A 1 424 ? -13.184 -9.118 34.293 1.00 96.62 424 GLU A CA 1
ATOM 3367 C C . GLU A 1 424 ? -14.011 -8.999 35.585 1.00 96.62 424 GLU A C 1
ATOM 3369 O O . GLU A 1 424 ? -15.199 -9.326 35.577 1.00 96.62 424 GLU A O 1
ATOM 3374 N N . ASP A 1 425 ? -13.441 -8.448 36.668 1.00 97.88 425 ASP A N 1
ATOM 3375 C CA . ASP A 1 425 ? -14.160 -8.143 37.918 1.00 97.88 425 ASP A CA 1
ATOM 3376 C C . ASP A 1 425 ? -15.306 -7.131 37.681 1.00 97.88 425 ASP A C 1
ATOM 3378 O O . ASP A 1 425 ? -16.293 -7.114 38.421 1.00 97.88 425 ASP A O 1
ATOM 3382 N N . SER A 1 426 ? -15.206 -6.316 36.622 1.00 97.75 426 SER A N 1
ATOM 3383 C CA . SER A 1 426 ? -16.231 -5.358 36.180 1.00 97.75 426 SER A CA 1
ATOM 3384 C C . SER A 1 426 ? -17.163 -5.909 35.089 1.00 97.75 426 SER A C 1
ATOM 3386 O O . SER A 1 426 ? -18.012 -5.175 34.582 1.00 97.75 426 SER A O 1
ATOM 3388 N N . GLY A 1 427 ? -17.030 -7.189 34.725 1.00 96.81 427 GLY A N 1
ATOM 3389 C CA . GLY A 1 427 ? -17.836 -7.846 33.691 1.00 96.81 427 GLY A CA 1
ATOM 3390 C C . GLY A 1 427 ? -17.394 -7.568 32.250 1.00 96.81 427 GLY A C 1
ATOM 3391 O O . GLY A 1 427 ? -18.187 -7.779 31.334 1.00 96.81 427 GLY A O 1
ATOM 3392 N N . ILE A 1 428 ? -16.162 -7.093 32.045 1.00 97.75 428 ILE A N 1
ATOM 3393 C CA . ILE A 1 428 ? -15.571 -6.808 30.732 1.00 97.75 428 ILE A CA 1
ATOM 3394 C C . ILE A 1 428 ? -14.556 -7.898 30.386 1.00 97.75 428 ILE A C 1
ATOM 3396 O O . ILE A 1 428 ? -13.592 -8.116 31.116 1.00 97.75 428 ILE A O 1
ATOM 3400 N N . GLU A 1 429 ? -14.740 -8.569 29.254 1.00 96.50 429 GLU A N 1
ATOM 3401 C CA . GLU A 1 429 ? -13.806 -9.599 28.794 1.00 96.50 429 GLU A CA 1
ATOM 3402 C C . GLU A 1 429 ? -12.563 -8.968 28.150 1.00 96.50 429 GLU A C 1
ATOM 3404 O O . GLU A 1 429 ? -12.679 -8.108 27.274 1.00 96.50 429 GLU A O 1
ATOM 3409 N N . LEU A 1 430 ? -11.367 -9.425 28.539 1.00 96.12 430 LEU A N 1
ATOM 3410 C CA . LEU A 1 430 ? -10.107 -9.033 27.903 1.00 96.12 430 LEU A CA 1
ATOM 3411 C C . LEU A 1 430 ? -9.589 -10.126 26.959 1.00 96.12 430 LEU A C 1
ATOM 3413 O O . LEU A 1 430 ? -9.101 -11.174 27.396 1.00 96.12 430 LEU A O 1
ATOM 3417 N N . VAL A 1 431 ? -9.594 -9.833 25.660 1.00 95.94 431 VAL A N 1
ATOM 3418 C CA . VAL A 1 431 ? -9.169 -10.745 24.595 1.00 95.94 431 VAL A CA 1
ATOM 3419 C C . VAL A 1 431 ? -7.811 -10.328 24.036 1.00 95.94 431 VAL A C 1
ATOM 3421 O O . VAL A 1 431 ? -7.640 -9.231 23.501 1.00 95.94 431 VAL A O 1
ATOM 3424 N N . PHE A 1 432 ? -6.840 -11.244 24.080 1.00 94.81 432 PHE A N 1
ATOM 3425 C CA . PHE A 1 432 ? -5.518 -11.002 23.501 1.00 94.81 432 PHE A CA 1
ATOM 3426 C C . PHE A 1 432 ? -5.459 -11.360 22.014 1.00 94.81 432 PHE A C 1
ATOM 3428 O O . PHE A 1 432 ? -5.792 -12.486 21.644 1.00 94.81 432 PHE A O 1
ATOM 3435 N N . SER A 1 433 ? -4.968 -10.432 21.183 1.00 92.94 433 SER A N 1
ATOM 3436 C CA . SER A 1 433 ? -4.706 -10.611 19.744 1.00 92.94 433 SER A CA 1
ATOM 3437 C C . SER A 1 433 ? -3.280 -11.113 19.438 1.00 92.94 433 SER A C 1
ATOM 3439 O O . SER A 1 433 ? -2.991 -11.586 18.332 1.00 92.94 433 SER A O 1
ATOM 3441 N N . GLY A 1 434 ? -2.371 -11.000 20.418 1.00 91.25 434 GLY A N 1
ATOM 3442 C CA . GLY A 1 434 ? -1.009 -11.544 20.401 1.00 91.25 434 GLY A CA 1
ATOM 3443 C C . GLY A 1 434 ? 0.026 -10.765 19.582 1.00 91.25 434 GLY A C 1
ATOM 3444 O O . GLY A 1 434 ? 1.194 -11.158 19.566 1.00 91.25 434 GLY A O 1
ATOM 3445 N N . LYS A 1 435 ? -0.357 -9.686 18.885 1.00 92.19 435 LYS A N 1
ATOM 3446 C CA . LYS A 1 435 ? 0.570 -8.866 18.086 1.00 92.19 435 LYS A CA 1
ATOM 3447 C C . LYS A 1 435 ? 0.229 -7.385 18.156 1.00 92.19 435 LYS A C 1
ATOM 3449 O O . LYS A 1 435 ? -0.851 -6.977 17.744 1.00 92.19 435 LYS A O 1
ATOM 3454 N N . ARG A 1 436 ? 1.190 -6.578 18.610 1.00 94.69 436 ARG A N 1
ATOM 3455 C CA . ARG A 1 436 ? 1.124 -5.112 18.551 1.00 94.69 436 ARG A CA 1
ATOM 3456 C C . ARG A 1 436 ? 1.308 -4.633 17.114 1.00 94.69 436 ARG A C 1
ATOM 3458 O O . ARG A 1 436 ? 2.222 -5.110 16.442 1.00 94.69 436 ARG A O 1
ATOM 3465 N N . ARG A 1 437 ? 0.507 -3.660 16.677 1.00 94.69 437 ARG A N 1
ATOM 3466 C CA . ARG A 1 437 ? 0.467 -3.201 15.278 1.00 94.69 437 ARG A CA 1
ATOM 3467 C C . ARG A 1 437 ? 0.480 -1.684 15.165 1.00 94.69 437 ARG A C 1
ATOM 3469 O O . ARG A 1 437 ? -0.487 -1.064 14.744 1.00 94.69 437 ARG A O 1
ATOM 3476 N N . TYR A 1 438 ? 1.603 -1.094 15.565 1.00 96.00 438 TYR A N 1
ATOM 3477 C CA . TYR A 1 438 ? 1.790 0.347 15.453 1.00 96.00 438 TYR A CA 1
ATOM 3478 C C . TYR A 1 438 ? 2.002 0.802 14.015 1.00 96.00 438 TYR A C 1
ATOM 3480 O O . TYR A 1 438 ? 2.731 0.171 13.249 1.00 96.00 438 TYR A O 1
ATOM 3488 N N . LYS A 1 439 ? 1.414 1.952 13.686 1.00 94.38 439 LYS A N 1
ATOM 3489 C CA . LYS A 1 439 ? 1.496 2.585 12.376 1.00 94.38 439 LYS A CA 1
ATOM 3490 C C . LYS A 1 439 ? 1.633 4.097 12.523 1.00 94.38 439 LYS A C 1
ATOM 3492 O O . LYS A 1 439 ? 0.727 4.770 13.009 1.00 94.38 439 LYS A O 1
ATOM 3497 N N . HIS A 1 440 ? 2.766 4.629 12.070 1.00 91.88 440 HIS A N 1
ATOM 3498 C CA . HIS A 1 440 ? 3.123 6.048 12.186 1.00 91.88 440 HIS A CA 1
ATOM 3499 C C . HIS A 1 440 ? 3.002 6.769 10.864 1.00 91.88 440 HIS A C 1
ATOM 3501 O O . HIS A 1 440 ? 3.678 6.358 9.894 1.00 91.88 440 HIS A O 1
#

pLDDT: mean 89.76, std 10.78, range [41.31, 98.5]

Organism: NCBI:txid1495039

Solvent-accessible surface area (backbone atoms only — not comparable to full-atom values): 24695 Å² total; per-residue (Å²): 118,73,61,48,27,30,38,35,60,65,84,59,71,72,47,43,57,51,51,56,53,43,45,75,74,67,28,44,79,42,42,58,75,79,50,73,58,48,77,79,42,42,76,60,55,73,46,50,91,42,99,77,63,80,69,70,27,31,42,40,45,85,60,84,90,71,79,76,94,64,60,69,70,57,54,60,73,67,60,55,68,67,58,57,53,49,50,52,52,25,47,78,36,29,88,69,18,33,46,40,54,54,78,85,52,50,61,60,48,52,51,30,33,73,76,66,65,27,74,48,70,66,54,23,49,52,34,31,53,51,44,51,51,53,50,53,53,51,51,48,53,52,48,29,53,48,33,37,74,77,68,70,38,87,63,83,81,87,56,73,35,81,74,46,66,30,73,14,26,93,47,87,90,35,82,36,63,49,65,42,59,59,97,56,86,50,76,66,69,84,53,54,68,82,66,54,57,76,36,38,43,58,51,55,50,15,49,52,51,26,53,57,51,52,72,58,47,62,67,68,36,40,26,30,12,44,94,77,34,78,77,37,41,27,48,70,93,63,77,40,84,79,40,59,34,27,38,32,31,74,55,86,52,72,67,55,55,61,27,54,57,92,20,67,30,53,31,41,33,29,43,82,55,81,70,61,74,75,55,68,54,77,32,77,39,73,44,89,68,80,75,86,61,93,68,75,66,43,77,45,81,54,96,92,43,69,50,76,44,67,65,84,67,76,83,78,63,49,74,62,58,96,69,89,61,66,62,59,52,40,40,47,43,55,17,42,74,28,35,38,30,21,24,30,35,29,48,86,66,26,50,66,26,57,13,57,57,25,97,44,62,53,59,6,44,52,43,13,54,52,48,16,56,75,68,73,46,82,54,53,71,16,37,38,18,34,18,47,61,80,76,53,66,68,47,52,54,50,44,61,75,52,39,37,34,33,39,36,25,14,54,92,56,91,46,44,68,57,56,40,49,59,36,45,78,70,67,18,46,68,33,34,38,71,59,69,35,80,34,133

Sequence (440 aa):
MNINNAFIEKTGGVFDLFKEKLIQFGIKIYTSEDFNNAFDLIPEISKAGGSDFKGIDLVALELPREFPKLEESMILNSLEPWKLASIYACIKNYRNSVIVVDTDDFSRIISSLDECGDITLQDRRMLSLKALYRVLRLNSLIHKDMSELFASEKFETLILEEIIPLMYGENPHQLAYLAKLAKSHAFFDFMSGEHLVGLSYNNIIDVHLALTTLKYLSDDFVVRVHHGTIVEARTGDFDFKGARGVVAAAFVNDELLKALEGNDLDVLILPGSKEVQTLKVRRFIEFKGIPSVNVEKEYRFLDGNFLIQTPDDISNMRFFSEENDVQYRFANAIVSLSRSMACCIFKDYGLISIGSGQPEQIDALEIAIRQSNRKSKDVRDSICAFDGPVRDEEVVQTLIKAGVKIVIEPGGVKEDRIVRKELEDSGIELVFSGKRRYKH